Protein 9DSQ (pdb70)

B-factor: mean 50.09, std 18.07, range [23.1, 148.94]

Nearest PDB structures (foldseek):
  3aje-assembly1_A  TM=9.469E-01  e=6.842E-42  Sulfurisphaera tokodaii str. 7
  6f8y-assembly4_D  TM=9.388E-01  e=9.018E-36  Pyrococcus abyssi GE5
  6f89-assembly1_A  TM=9.097E-01  e=3.139E-37  Pyrococcus abyssi GE5
  6f89-assembly2_B  TM=8.921E-01  e=3.757E-37  Pyrococcus abyssi GE5
  1kk9-assembly1_A  TM=8.909E-01  e=1.899E-16  Escherichia coli

Sequence (644 aa):
STRVLKVDPLFPDEKVLKEAAELLLRNGEVIIFPTETVYGIGADAYNEEACKKIFKLKERPADNPLLIVHIHSFKQLEEIAEGYEPHLDFLKKFWPGPLTVVIFRKKSEKIPPVVTADLPTVAVRMPAHPVALKLIELLFGHPIAAPSANISGRPSATNVKHVIEDFMGKVKLIIDAGDTPFGLESTIVDLTKEKPVLLRPGPVEVERLKELFPELVVVPDFVRKGHYAPLKPLILVEDLTKMMEEVLKKYPDHVVICVEERKELYDDRIVVGSLKNPYSIAQNIFSALREAEKMGKEYIIIVEGFEERGILFAVMNRLRKAATEIVRMASTRVLKVDPLFPDEKVLKEAAELLLRNNGEVIIFPTETVYGIGADAYNEEACKKIFKLKERPADNPLLIVHIHSFKQLEEIAEGYEPHLDDFLKKFWPGPLTVIFRKKSEKIPPVVTADLPTVAVRMPAHPVALKLIELFGHPIAAPSANISGRPSATNVVKHVIEDFMGKVVKLIIDAGDTPFGLESTIVDLTKEKPVLLRPGPVEVERLKELFPELVVPDFVRKGHYAPLKPLILVEDLTKMEEVLKKYPDHVVICVEERKELYDDRIVVGSLKNPYSIAQNIFSALREAEKMMGKEYIIIVEGFEERGILFAVMNRLRKAATEIVR

Structure (mmCIF, N/CA/C/O backbone):
data_9DSQ
#
_entry.id   9DSQ
#
_cell.length_a   153.825
_cell.length_b   153.825
_cell.length_c   86.892
_cell.angle_alpha   90.00
_cell.angle_beta   90.00
_cell.angle_gamma   120.00
#
_symmetry.space_group_name_H-M   'P 31 2 1'
#
loop_
_entity.id
_entity.type
_entity.pdbx_description
1 polymer 'Threonylcarbamoyl-AMP synthase'
2 non-polymer DIPHOSPHATE
3 non-polymer threonylcarbamoyladenylate
4 non-polymer 'MAGNESIUM ION'
5 non-polymer 'ACETATE ION'
6 non-polymer GLYCEROL
7 non-polymer DI(HYDROXYETHYL)ETHER
8 water water
#
loop_
_atom_site.group_PDB
_atom_site.id
_atom_site.type_symbol
_atom_site.label_atom_id
_atom_site.label_alt_id
_atom_site.label_comp_id
_atom_site.label_asym_id
_atom_site.label_entity_id
_atom_site.label_seq_id
_atom_site.pdbx_PDB_ins_code
_atom_site.Cartn_x
_atom_site.Cartn_y
_atom_site.Cartn_z
_atom_site.occupancy
_atom_site.B_iso_or_equiv
_atom_site.auth_seq_id
_atom_site.auth_comp_id
_atom_site.auth_asym_id
_atom_site.auth_atom_id
_atom_site.pdbx_PDB_model_num
ATOM 1 N N . SER A 1 6 ? -107.724 17.546 -22.373 1.00 80.15 1 SER A N 1
ATOM 2 C CA . SER A 1 6 ? -106.615 16.617 -22.502 1.00 75.86 1 SER A CA 1
ATOM 3 C C . SER A 1 6 ? -105.355 17.277 -21.941 1.00 71.05 1 SER A C 1
ATOM 4 O O . SER A 1 6 ? -104.637 17.978 -22.649 1.00 80.63 1 SER A O 1
ATOM 7 N N . THR A 1 7 ? -105.104 17.038 -20.650 1.00 60.94 2 THR A N 1
ATOM 8 C CA . THR A 1 7 ? -104.073 17.727 -19.892 1.00 57.06 2 THR A CA 1
ATOM 9 C C . THR A 1 7 ? -102.691 17.285 -20.367 1.00 56.85 2 THR A C 1
ATOM 10 O O . THR A 1 7 ? -102.364 16.105 -20.287 1.00 56.23 2 THR A O 1
ATOM 14 N N . ARG A 1 8 ? -101.892 18.242 -20.858 1.00 50.78 3 ARG A N 1
ATOM 15 C CA . ARG A 1 8 ? -100.488 18.000 -21.153 1.00 50.99 3 ARG A CA 1
ATOM 16 C C . ARG A 1 8 ? -99.659 18.282 -19.901 1.00 47.07 3 ARG A C 1
ATOM 17 O O . ARG A 1 8 ? -99.868 19.283 -19.226 1.00 42.31 3 ARG A O 1
ATOM 25 N N . VAL A 1 9 ? -98.718 17.380 -19.608 1.00 48.30 4 VAL A N 1
ATOM 26 C CA . VAL A 1 9 ? -97.764 17.540 -18.527 1.00 44.85 4 VAL A CA 1
ATOM 27 C C . VAL A 1 9 ? -96.392 17.618 -19.177 1.00 45.05 4 VAL A C 1
ATOM 28 O O . VAL A 1 9 ? -95.930 16.636 -19.739 1.00 48.05 4 VAL A O 1
ATOM 32 N N . LEU A 1 10 ? -95.762 18.791 -19.089 1.00 41.38 5 LEU A N 1
ATOM 33 C CA . LEU A 1 10 ? -94.505 19.045 -19.761 1.00 38.11 5 LEU A CA 1
ATOM 34 C C . LEU A 1 10 ? -93.435 19.288 -18.702 1.00 42.03 5 LEU A C 1
ATOM 35 O O . LEU A 1 10 ? -93.532 20.229 -17.911 1.00 39.95 5 LEU A O 1
ATOM 40 N N . LYS A 1 11 ? -92.416 18.427 -18.701 1.00 38.69 6 LYS A N 1
ATOM 41 C CA . LYS A 1 11 ? -91.322 18.524 -17.754 1.00 43.38 6 LYS A CA 1
ATOM 42 C C . LYS A 1 11 ? -90.331 19.565 -18.273 1.00 41.36 6 LYS A C 1
ATOM 43 O O . LYS A 1 11 ? -90.071 19.613 -19.468 1.00 43.13 6 LYS A O 1
ATOM 49 N N . VAL A 1 12 ? -89.779 20.398 -17.379 1.00 37.62 7 VAL A N 1
ATOM 50 C CA . VAL A 1 12 ? -88.754 21.358 -17.760 1.00 33.12 7 VAL A CA 1
ATOM 51 C C . VAL A 1 12 ? -87.659 21.378 -16.704 1.00 33.62 7 VAL A C 1
ATOM 52 O O . VAL A 1 12 ? -87.897 21.085 -15.539 1.00 34.96 7 VAL A O 1
ATOM 56 N N . ASP A 1 13 ? -86.446 21.736 -17.125 1.00 32.98 8 ASP A N 1
ATOM 57 C CA . ASP A 1 13 ? -85.372 21.959 -16.181 1.00 33.79 8 ASP A CA 1
ATOM 58 C C . ASP A 1 13 ? -85.706 23.175 -15.313 1.00 35.45 8 ASP A C 1
ATOM 59 O O . ASP A 1 13 ? -86.176 24.180 -15.830 1.00 34.35 8 ASP A O 1
ATOM 64 N N . PRO A 1 14 ? -85.487 23.133 -13.978 1.00 32.56 9 PRO A N 1
ATOM 65 C CA . PRO A 1 14 ? -85.800 24.278 -13.125 1.00 32.05 9 PRO A CA 1
ATOM 66 C C . PRO A 1 14 ? -84.911 25.510 -13.292 1.00 31.88 9 PRO A C 1
ATOM 67 O O . PRO A 1 14 ? -85.362 26.606 -12.977 1.00 35.48 9 PRO A O 1
ATOM 71 N N . LEU A 1 15 ? -83.671 25.344 -13.776 1.00 28.86 10 LEU A N 1
ATOM 72 C CA . LEU A 1 15 ? -82.727 26.452 -13.887 1.00 31.11 10 LEU A CA 1
ATOM 73 C C . LEU A 1 15 ? -82.758 27.110 -15.271 1.00 36.64 10 LEU A C 1
ATOM 74 O O . LEU A 1 15 ? -82.635 28.328 -15.371 1.00 39.53 10 LEU A O 1
ATOM 79 N N . PHE A 1 16 ? -82.916 26.298 -16.326 1.00 36.27 11 PHE A N 1
ATOM 80 C CA . PHE A 1 16 ? -82.888 26.757 -17.708 1.00 32.04 11 PHE A CA 1
ATOM 81 C C . PHE A 1 16 ? -84.015 26.061 -18.451 1.00 31.55 11 PHE A C 1
ATOM 82 O O . PHE A 1 16 ? -83.777 25.184 -19.271 1.00 34.10 11 PHE A O 1
ATOM 90 N N . PRO A 1 17 ? -85.288 26.418 -18.195 1.00 32.68 12 PRO A N 1
ATOM 91 C CA . PRO A 1 17 ? -86.390 25.721 -18.838 1.00 34.10 12 PRO A CA 1
ATOM 92 C C . PRO A 1 17 ? -86.402 25.942 -20.347 1.00 36.09 12 PRO A C 1
ATOM 93 O O . PRO A 1 17 ? -86.000 26.997 -20.828 1.00 35.99 12 PRO A O 1
ATOM 97 N N . ASP A 1 18 ? -86.868 24.927 -21.076 1.00 40.32 13 ASP A N 1
ATOM 98 C CA . ASP A 1 18 ? -87.080 25.023 -22.509 1.00 40.94 13 ASP A CA 1
ATOM 99 C C . ASP A 1 18 ? -88.092 26.137 -22.797 1.00 41.42 13 ASP A C 1
ATOM 100 O O . ASP A 1 18 ? -89.271 26.015 -22.461 1.00 35.99 13 ASP A O 1
ATOM 105 N N . GLU A 1 19 ? -87.624 27.226 -23.421 1.00 41.32 14 GLU A N 1
ATOM 106 C CA . GLU A 1 19 ? -88.467 28.376 -23.713 1.00 50.33 14 GLU A CA 1
ATOM 107 C C . GLU A 1 19 ? -89.632 28.009 -24.634 1.00 49.62 14 GLU A C 1
ATOM 108 O O . GLU A 1 19 ? -90.623 28.737 -24.660 1.00 50.45 14 GLU A O 1
ATOM 114 N N . LYS A 1 20 ? -89.525 26.900 -25.380 1.00 46.53 15 LYS A N 1
ATOM 115 C CA . LYS A 1 20 ? -90.623 26.455 -26.225 1.00 46.29 15 LYS A CA 1
ATOM 116 C C . LYS A 1 20 ? -91.794 25.970 -25.378 1.00 47.63 15 LYS A C 1
ATOM 117 O O . LYS A 1 20 ? -92.946 26.178 -25.749 1.00 46.92 15 LYS A O 1
ATOM 123 N N . VAL A 1 21 ? -91.510 25.323 -24.243 1.00 45.82 16 VAL A N 1
ATOM 124 C CA . VAL A 1 21 ? -92.577 24.918 -23.343 1.00 41.42 16 VAL A CA 1
ATOM 125 C C . VAL A 1 21 ? -93.202 26.168 -22.727 1.00 36.99 16 VAL A C 1
ATOM 126 O O . VAL A 1 21 ? -94.420 26.256 -22.579 1.00 35.05 16 VAL A O 1
ATOM 130 N N . LEU A 1 22 ? -92.356 27.134 -22.365 1.00 34.66 17 LEU A N 1
ATOM 131 C CA . LEU A 1 22 ? -92.848 28.346 -21.739 1.00 41.94 17 LEU A CA 1
ATOM 132 C C . LEU A 1 22 ? -93.734 29.106 -22.728 1.00 42.95 17 LEU A C 1
ATOM 133 O O . LEU A 1 22 ? -94.758 29.648 -22.325 1.00 38.84 17 LEU A O 1
ATOM 138 N N . LYS A 1 23 ? -93.342 29.137 -24.010 1.00 43.70 18 LYS A N 1
ATOM 139 C CA . LYS A 1 23 ? -94.115 29.829 -25.031 1.00 44.78 18 LYS A CA 1
ATOM 140 C C . LYS A 1 23 ? -95.496 29.196 -25.133 1.00 42.65 18 LYS A C 1
ATOM 141 O O . LYS A 1 23 ? -96.484 29.917 -25.234 1.00 44.51 18 LYS A O 1
ATOM 147 N N . GLU A 1 24 ? -95.565 27.860 -25.105 1.00 38.29 19 GLU A N 1
ATOM 148 C CA . GLU A 1 24 ? -96.849 27.175 -25.168 1.00 37.83 19 GLU A CA 1
ATOM 149 C C . GLU A 1 24 ? -97.722 27.621 -23.998 1.00 40.40 19 GLU A C 1
ATOM 150 O O . GLU A 1 24 ? -98.919 27.851 -24.163 1.00 43.84 19 GLU A O 1
ATOM 156 N N . ALA A 1 25 ? -97.110 27.741 -22.814 1.00 38.10 20 ALA A N 1
ATOM 157 C CA . ALA A 1 25 ? -97.825 28.174 -21.626 1.00 41.49 20 ALA A CA 1
ATOM 158 C C . ALA A 1 25 ? -98.301 29.620 -21.785 1.00 35.71 20 ALA A C 1
ATOM 159 O O . ALA A 1 25 ? -99.436 29.943 -21.436 1.00 34.21 20 ALA A O 1
ATOM 161 N N . ALA A 1 26 ? -97.423 30.477 -22.313 1.00 33.66 21 ALA A N 1
ATOM 162 C CA . ALA A 1 26 ? -97.730 31.886 -22.506 1.00 38.70 21 ALA A CA 1
ATOM 163 C C . ALA A 1 26 ? -98.920 32.061 -23.451 1.00 40.39 21 ALA A C 1
ATOM 164 O O . ALA A 1 26 ? -99.759 32.931 -23.232 1.00 41.65 21 ALA A O 1
ATOM 166 N N . GLU A 1 27 ? -98.986 31.229 -24.496 1.00 41.87 22 GLU A N 1
ATOM 167 C CA . GLU A 1 27 ? -100.076 31.266 -25.459 1.00 46.33 22 GLU A CA 1
ATOM 168 C C . GLU A 1 27 ? -101.409 30.962 -24.784 1.00 46.68 22 GLU A C 1
ATOM 169 O O . GLU A 1 27 ? -102.389 31.673 -25.001 1.00 42.18 22 GLU A O 1
ATOM 175 N N A LEU A 1 28 ? -101.429 29.898 -23.969 0.50 44.25 23 LEU A N 1
ATOM 176 N N B LEU A 1 28 ? -101.434 29.905 -23.968 0.50 43.18 23 LEU A N 1
ATOM 177 C CA A LEU A 1 28 ? -102.616 29.512 -23.221 0.50 45.63 23 LEU A CA 1
ATOM 178 C CA B LEU A 1 28 ? -102.640 29.528 -23.251 0.50 43.65 23 LEU A CA 1
ATOM 179 C C A LEU A 1 28 ? -103.067 30.661 -22.324 0.50 41.38 23 LEU A C 1
ATOM 180 C C B LEU A 1 28 ? -103.073 30.659 -22.318 0.50 40.36 23 LEU A C 1
ATOM 181 O O A LEU A 1 28 ? -104.260 30.936 -22.223 0.50 42.79 23 LEU A O 1
ATOM 182 O O B LEU A 1 28 ? -104.265 30.920 -22.182 0.50 42.01 23 LEU A O 1
ATOM 191 N N . LEU A 1 29 ? -102.109 31.331 -21.675 1.00 41.19 24 LEU A N 1
ATOM 192 C CA . LEU A 1 29 ? -102.429 32.460 -20.814 1.00 38.79 24 LEU A CA 1
ATOM 193 C C . LEU A 1 29 ? -103.070 33.589 -21.633 1.00 44.08 24 LEU A C 1
ATOM 194 O O . LEU A 1 29 ? -104.050 34.197 -21.193 1.00 37.02 24 LEU A O 1
ATOM 199 N N . ARG A 1 30 ? -102.516 33.862 -22.823 1.00 40.43 25 ARG A N 1
ATOM 200 C CA . ARG A 1 30 ? -103.077 34.857 -23.728 1.00 45.55 25 ARG A CA 1
ATOM 201 C C . ARG A 1 30 ? -104.495 34.486 -24.153 1.00 45.00 25 ARG A C 1
ATOM 202 O O . ARG A 1 30 ? -105.316 35.373 -24.338 1.00 47.47 25 ARG A O 1
ATOM 210 N N . ASN A 1 31 ? -104.777 33.185 -24.305 1.00 46.19 26 ASN A N 1
ATOM 211 C CA . ASN A 1 31 ? -106.106 32.715 -24.670 1.00 47.12 26 ASN A CA 1
ATOM 212 C C . ASN A 1 31 ? -107.062 32.706 -23.479 1.00 48.74 26 ASN A C 1
ATOM 213 O O . ASN A 1 31 ? -108.184 32.220 -23.606 1.00 46.76 26 ASN A O 1
ATOM 218 N N . GLY A 1 32 ? -106.631 33.234 -22.327 1.00 50.00 27 GLY A N 1
ATOM 219 C CA . GLY A 1 32 ? -107.481 33.293 -21.148 1.00 50.52 27 GLY A CA 1
ATOM 220 C C . GLY A 1 32 ? -107.661 31.921 -20.499 1.00 51.04 27 GLY A C 1
ATOM 221 O O . GLY A 1 32 ? -108.654 31.695 -19.806 1.00 49.76 27 GLY A O 1
ATOM 222 N N . GLU A 1 33 ? -106.698 31.015 -20.726 1.00 50.66 28 GLU A N 1
ATOM 223 C CA . GLU A 1 33 ? -106.705 29.708 -20.087 1.00 55.40 28 GLU A CA 1
ATOM 224 C C . GLU A 1 33 ? -105.971 29.773 -18.751 1.00 47.80 28 GLU A C 1
ATOM 225 O O . GLU A 1 33 ? -105.237 30.716 -18.467 1.00 45.15 28 GLU A O 1
ATOM 231 N N . VAL A 1 34 ? -106.194 28.737 -17.941 1.00 50.87 29 VAL A N 1
ATOM 232 C CA . VAL A 1 34 ? -105.513 28.561 -16.672 1.00 49.32 29 VAL A CA 1
ATOM 233 C C . VAL A 1 34 ? -104.441 27.488 -16.840 1.00 48.65 29 VAL A C 1
ATOM 234 O O . VAL A 1 34 ? -104.690 26.451 -17.448 1.00 50.91 29 VAL A O 1
ATOM 238 N N . ILE A 1 35 ? -103.245 27.742 -16.299 1.00 43.17 30 ILE A N 1
ATOM 239 C CA . ILE A 1 35 ? -102.185 26.748 -16.334 1.00 44.13 30 ILE A CA 1
ATOM 240 C C . ILE A 1 35 ? -101.621 26.574 -14.929 1.00 41.11 30 ILE A C 1
ATOM 241 O O . ILE A 1 35 ? -101.849 27.403 -14.057 1.00 40.83 30 ILE A O 1
ATOM 246 N N . ILE A 1 36 ? -100.882 25.479 -14.735 1.00 38.60 31 ILE A N 1
ATOM 247 C CA . ILE A 1 36 ? -100.234 25.204 -13.469 1.00 39.58 31 ILE A CA 1
ATOM 248 C C . ILE A 1 36 ? -98.729 25.202 -13.700 1.00 37.52 31 ILE A C 1
ATOM 249 O O . ILE A 1 36 ? -98.238 24.602 -14.653 1.00 36.39 31 ILE A O 1
ATOM 254 N N . PHE A 1 37 ? -98.016 25.891 -12.803 1.00 35.18 32 PHE A N 1
ATOM 255 C CA . PHE A 1 37 ? -96.593 26.119 -12.953 1.00 35.69 32 PHE A CA 1
ATOM 256 C C . PHE A 1 37 ? -95.927 25.991 -11.589 1.00 33.12 32 PHE A C 1
ATOM 257 O O . PHE A 1 37 ? -96.566 26.197 -10.564 1.00 34.21 32 PHE A O 1
ATOM 265 N N . PRO A 1 38 ? -94.622 25.650 -11.539 1.00 33.65 33 PRO A N 1
ATOM 266 C CA . PRO A 1 38 ? -93.893 25.595 -10.283 1.00 33.96 33 PRO A CA 1
ATOM 267 C C . PRO A 1 38 ? -93.443 26.968 -9.804 1.00 32.37 33 PRO A C 1
ATOM 268 O O . PRO A 1 38 ? -93.283 27.883 -10.613 1.00 30.41 33 PRO A O 1
ATOM 272 N N . THR A 1 39 ? -93.247 27.079 -8.484 1.00 30.96 34 THR A N 1
ATOM 273 C CA . THR A 1 39 ? -92.437 28.127 -7.883 1.00 32.19 34 THR A CA 1
ATOM 274 C C . THR A 1 39 ? -91.550 27.474 -6.825 1.00 32.68 34 THR A C 1
ATOM 275 O O . THR A 1 39 ? -91.627 26.262 -6.611 1.00 30.34 34 THR A O 1
ATOM 279 N N . GLU A 1 40 ? -90.715 28.288 -6.169 1.00 29.90 35 GLU A N 1
ATOM 280 C CA . GLU A 1 40 ? -89.837 27.805 -5.117 1.00 33.12 35 GLU A CA 1
ATOM 281 C C . GLU A 1 40 ? -90.603 27.403 -3.846 1.00 37.29 35 GLU A C 1
ATOM 282 O O . GLU A 1 40 ? -90.018 26.753 -2.978 1.00 36.75 35 GLU A O 1
ATOM 288 N N . THR A 1 41 ? -91.890 27.776 -3.730 1.00 31.15 36 THR A N 1
ATOM 289 C CA . THR A 1 41 ? -92.666 27.504 -2.528 1.00 33.90 36 THR A CA 1
ATOM 290 C C . THR A 1 41 ? -93.579 26.305 -2.766 1.00 34.87 36 THR A C 1
ATOM 291 O O . THR A 1 41 ? -93.287 25.195 -2.333 1.00 38.22 36 THR A O 1
ATOM 295 N N . VAL A 1 42 ? -94.691 26.557 -3.462 1.00 37.02 37 VAL A N 1
ATOM 296 C CA . VAL A 1 42 ? -95.623 25.526 -3.873 1.00 35.25 37 VAL A CA 1
ATOM 297 C C . VAL A 1 42 ? -95.957 25.774 -5.343 1.00 36.81 37 VAL A C 1
ATOM 298 O O . VAL A 1 42 ? -95.659 26.841 -5.876 1.00 37.12 37 VAL A O 1
ATOM 302 N N . TYR A 1 43 ? -96.574 24.782 -5.988 1.00 33.74 38 TYR A N 1
ATOM 303 C CA . TYR A 1 43 ? -97.081 24.956 -7.338 1.00 34.00 38 TYR A CA 1
ATOM 304 C C . TYR A 1 43 ? -98.211 25.974 -7.281 1.00 35.61 38 TYR A C 1
ATOM 305 O O . TYR A 1 43 ? -98.954 26.024 -6.300 1.00 34.16 38 TYR A O 1
ATOM 314 N N . GLY A 1 44 ? -98.323 26.776 -8.342 1.00 35.70 39 GLY A N 1
ATOM 315 C CA . GLY A 1 44 ? -99.421 27.714 -8.484 1.00 35.54 39 GLY A CA 1
ATOM 316 C C . GLY A 1 44 ? -100.329 27.333 -9.648 1.00 34.83 39 GLY A C 1
ATOM 317 O O . GLY A 1 44 ? -99.910 26.655 -10.586 1.00 34.86 39 GLY A O 1
ATOM 318 N N . ILE A 1 45 ? -101.580 27.785 -9.563 1.00 35.23 40 ILE A N 1
ATOM 319 C CA . ILE A 1 45 ? -102.532 27.658 -10.653 1.00 39.96 40 ILE A CA 1
ATOM 320 C C . ILE A 1 45 ? -102.920 29.070 -11.084 1.00 39.82 40 ILE A C 1
ATOM 321 O O . ILE A 1 45 ? -103.551 29.810 -10.336 1.00 41.34 40 ILE A O 1
ATOM 326 N N . GLY A 1 46 ? -102.529 29.437 -12.306 1.00 38.05 41 GLY A N 1
ATOM 327 C CA . GLY A 1 46 ? -102.442 30.840 -12.667 1.00 41.78 41 GLY A CA 1
ATOM 328 C C . GLY A 1 46 ? -103.211 31.191 -13.937 1.00 41.95 41 GLY A C 1
ATOM 329 O O . GLY A 1 46 ? -103.476 30.338 -14.784 1.00 41.94 41 GLY A O 1
ATOM 330 N N . ALA A 1 47 ? -103.550 32.481 -14.024 1.00 40.65 42 ALA A N 1
ATOM 331 C CA . ALA A 1 47 ? -104.148 33.088 -15.200 1.00 38.19 42 ALA A CA 1
ATOM 332 C C . ALA A 1 47 ? -103.608 34.506 -15.359 1.00 42.62 42 ALA A C 1
ATOM 333 O O . ALA A 1 47 ? -103.044 35.082 -14.421 1.00 37.50 42 ALA A O 1
ATOM 335 N N . ASP A 1 48 ? -103.798 35.044 -16.569 1.00 41.36 43 ASP A N 1
ATOM 336 C CA . ASP A 1 48 ? -103.550 36.443 -16.864 1.00 42.60 43 ASP A CA 1
ATOM 337 C C . ASP A 1 48 ? -104.191 37.308 -15.777 1.00 42.18 43 ASP A C 1
ATOM 338 O O . ASP A 1 48 ? -105.401 37.258 -15.583 1.00 36.68 43 ASP A O 1
ATOM 343 N N . ALA A 1 49 ? -103.374 38.100 -15.075 1.00 39.44 44 ALA A N 1
ATOM 344 C CA . ALA A 1 49 ? -103.841 38.881 -13.937 1.00 43.69 44 ALA A CA 1
ATOM 345 C C . ALA A 1 49 ? -104.699 40.075 -14.369 1.00 47.91 44 ALA A C 1
ATOM 346 O O . ALA A 1 49 ? -105.385 40.654 -13.530 1.00 45.62 44 ALA A O 1
ATOM 348 N N . TYR A 1 50 ? -104.660 40.440 -15.662 1.00 48.90 45 TYR A N 1
ATOM 349 C CA . TYR A 1 50 ? -105.479 41.519 -16.203 1.00 46.27 45 TYR A CA 1
ATOM 350 C C . TYR A 1 50 ? -106.728 40.959 -16.892 1.00 46.31 45 TYR A C 1
ATOM 351 O O . TYR A 1 50 ? -107.455 41.704 -17.541 1.00 51.50 45 TYR A O 1
ATOM 360 N N . ASN A 1 51 ? -106.993 39.654 -16.760 1.00 50.41 46 ASN A N 1
ATOM 361 C CA . ASN A 1 51 ? -108.126 39.040 -17.437 1.00 49.53 46 ASN A CA 1
ATOM 362 C C . ASN A 1 51 ? -109.114 38.501 -16.406 1.00 54.12 46 ASN A C 1
ATOM 363 O O . ASN A 1 51 ? -108.946 37.396 -15.890 1.00 49.46 46 ASN A O 1
ATOM 368 N N . GLU A 1 52 ? -110.143 39.315 -16.135 1.00 61.07 47 GLU A N 1
ATOM 369 C CA . GLU A 1 52 ? -111.196 39.013 -15.178 1.00 62.66 47 GLU A CA 1
ATOM 370 C C . GLU A 1 52 ? -111.762 37.614 -15.405 1.00 53.22 47 GLU A C 1
ATOM 371 O O . GLU A 1 52 ? -111.876 36.839 -14.458 1.00 52.45 47 GLU A O 1
ATOM 377 N N . GLU A 1 53 ? -112.113 37.301 -16.658 1.00 52.34 48 GLU A N 1
ATOM 378 C CA . GLU A 1 53 ? -112.823 36.068 -16.968 1.00 61.67 48 GLU A CA 1
ATOM 379 C C . GLU A 1 53 ? -111.944 34.851 -16.681 1.00 54.38 48 GLU A C 1
ATOM 380 O O . GLU A 1 53 ? -112.440 33.832 -16.206 1.00 52.78 48 GLU A O 1
ATOM 386 N N . ALA A 1 54 ? -110.642 34.971 -16.974 1.00 52.64 49 ALA A N 1
ATOM 387 C CA . ALA A 1 54 ? -109.700 33.874 -16.804 1.00 49.24 49 ALA A CA 1
ATOM 388 C C . ALA A 1 54 ? -109.457 33.619 -15.318 1.00 48.66 49 ALA A C 1
ATOM 389 O O . ALA A 1 54 ? -109.314 32.478 -14.890 1.00 53.50 49 ALA A O 1
ATOM 391 N N . CYS A 1 55 ? -109.411 34.694 -14.534 1.00 46.50 50 CYS A N 1
ATOM 392 C CA . CYS A 1 55 ? -109.188 34.575 -13.104 1.00 49.85 50 CYS A CA 1
ATOM 393 C C . CYS A 1 55 ? -110.407 33.949 -12.429 1.00 54.47 50 CYS A C 1
ATOM 394 O O . CYS A 1 55 ? -110.260 33.223 -11.447 1.00 48.90 50 CYS A O 1
ATOM 397 N N . LYS A 1 56 ? -111.607 34.227 -12.955 1.00 58.78 51 LYS A N 1
ATOM 398 C CA . LYS A 1 56 ? -112.814 33.590 -12.451 1.00 55.78 51 LYS A CA 1
ATOM 399 C C . LYS A 1 56 ? -112.684 32.073 -12.573 1.00 49.96 51 LYS A C 1
ATOM 400 O O . LYS A 1 56 ? -113.137 31.349 -11.692 1.00 54.78 51 LYS A O 1
ATOM 406 N N . LYS A 1 57 ? -112.065 31.588 -13.657 1.00 46.62 52 LYS A N 1
ATOM 407 C CA . LYS A 1 57 ? -111.902 30.154 -13.845 1.00 50.34 52 LYS A CA 1
ATOM 408 C C . LYS A 1 57 ? -111.099 29.548 -12.690 1.00 48.46 52 LYS A C 1
ATOM 409 O O . LYS A 1 57 ? -111.329 28.398 -12.325 1.00 52.31 52 LYS A O 1
ATOM 415 N N . ILE A 1 58 ? -110.159 30.312 -12.115 1.00 46.71 53 ILE A N 1
ATOM 416 C CA . ILE A 1 58 ? -109.312 29.791 -11.050 1.00 45.70 53 ILE A CA 1
ATOM 417 C C . ILE A 1 58 ? -110.183 29.438 -9.848 1.00 47.31 53 ILE A C 1
ATOM 418 O O . ILE A 1 58 ? -110.019 28.368 -9.259 1.00 51.54 53 ILE A O 1
ATOM 423 N N . PHE A 1 59 ? -111.103 30.348 -9.500 1.00 53.85 54 PHE A N 1
ATOM 424 C CA . PHE A 1 59 ? -112.038 30.138 -8.404 1.00 52.37 54 PHE A CA 1
ATOM 425 C C . PHE A 1 59 ? -112.884 28.889 -8.669 1.00 57.47 54 PHE A C 1
ATOM 426 O O . PHE A 1 59 ? -113.048 28.057 -7.777 1.00 55.91 54 PHE A O 1
ATOM 434 N N . LYS A 1 60 ? -113.416 28.758 -9.891 1.00 55.23 55 LYS A N 1
ATOM 435 C CA . LYS A 1 60 ? -114.265 27.624 -10.229 1.00 65.97 55 LYS A CA 1
ATOM 436 C C . LYS A 1 60 ? -113.474 26.333 -10.038 1.00 61.10 55 LYS A C 1
ATOM 437 O O . LYS A 1 60 ? -113.927 25.424 -9.351 1.00 67.35 55 LYS A O 1
ATOM 443 N N . LEU A 1 61 ? -112.288 26.271 -10.653 1.00 56.83 56 LEU A N 1
ATOM 444 C CA . LEU A 1 61 ? -111.481 25.062 -10.680 1.00 54.31 56 LEU A CA 1
ATOM 445 C C . LEU A 1 61 ? -111.078 24.634 -9.272 1.00 51.02 56 LEU A C 1
ATOM 446 O O . LEU A 1 61 ? -111.020 23.443 -8.984 1.00 61.40 56 LEU A O 1
ATOM 451 N N . LYS A 1 62 ? -110.799 25.604 -8.399 1.00 54.89 57 LYS A N 1
ATOM 452 C CA . LYS A 1 62 ? -110.355 25.305 -7.047 1.00 58.01 57 LYS A CA 1
ATOM 453 C C . LYS A 1 62 ? -111.542 25.065 -6.117 1.00 62.38 57 LYS A C 1
ATOM 454 O O . LYS A 1 62 ? -111.372 24.452 -5.062 1.00 58.14 57 LYS A O 1
ATOM 460 N N . GLU A 1 63 ? -112.726 25.551 -6.520 1.00 63.56 58 GLU A N 1
ATOM 461 C CA . GLU A 1 63 ? -113.919 25.519 -5.687 1.00 64.14 58 GLU A CA 1
ATOM 462 C C . GLU A 1 63 ? -113.676 26.472 -4.520 1.00 58.38 58 GLU A C 1
ATOM 463 O O . GLU A 1 63 ? -113.882 26.122 -3.368 1.00 67.46 58 GLU A O 1
ATOM 469 N N . ARG A 1 64 ? -113.231 27.686 -4.852 1.00 59.76 59 ARG A N 1
ATOM 470 C CA . ARG A 1 64 ? -112.690 28.621 -3.883 1.00 57.57 59 ARG A CA 1
ATOM 471 C C . ARG A 1 64 ? -113.684 29.752 -3.641 1.00 56.74 59 ARG A C 1
ATOM 472 O O . ARG A 1 64 ? -114.273 30.269 -4.584 1.00 59.17 59 ARG A O 1
ATOM 480 N N . PRO A 1 65 ? -113.901 30.173 -2.377 1.00 57.44 60 PRO A N 1
ATOM 481 C CA . PRO A 1 65 ? -114.669 31.382 -2.101 1.00 59.57 60 PRO A CA 1
ATOM 482 C C . PRO A 1 65 ? -114.173 32.599 -2.877 1.00 60.84 60 PRO A C 1
ATOM 483 O O . PRO A 1 65 ? -112.967 32.780 -3.026 1.00 72.90 60 PRO A O 1
ATOM 487 N N . ALA A 1 66 ? -115.106 33.429 -3.364 1.00 61.56 61 ALA A N 1
ATOM 488 C CA . ALA A 1 66 ? -114.769 34.624 -4.125 1.00 58.04 61 ALA A CA 1
ATOM 489 C C . ALA A 1 66 ? -114.113 35.678 -3.234 1.00 59.70 61 ALA A C 1
ATOM 490 O O . ALA A 1 66 ? -113.474 36.602 -3.734 1.00 67.80 61 ALA A O 1
ATOM 492 N N . ASP A 1 67 ? -114.273 35.540 -1.913 1.00 60.21 62 ASP A N 1
ATOM 493 C CA . ASP A 1 67 ? -113.785 36.540 -0.977 1.00 66.59 62 ASP A CA 1
ATOM 494 C C . ASP A 1 67 ? -112.306 36.312 -0.654 1.00 62.79 62 ASP A C 1
ATOM 495 O O . ASP A 1 67 ? -111.710 37.135 0.036 1.00 66.67 62 ASP A O 1
ATOM 500 N N . ASN A 1 68 ? -111.723 35.207 -1.149 1.00 57.86 63 ASN A N 1
ATOM 501 C CA . ASN A 1 68 ? -110.333 34.858 -0.879 1.00 54.74 63 ASN A CA 1
ATOM 502 C C . ASN A 1 68 ? -109.445 35.361 -2.022 1.00 49.24 63 ASN A C 1
ATOM 503 O O . ASN A 1 68 ? -109.398 34.753 -3.093 1.00 47.13 63 ASN A O 1
ATOM 508 N N . PRO A 1 69 ? -108.708 36.483 -1.840 1.00 43.33 64 PRO A N 1
ATOM 509 C CA . PRO A 1 69 ? -107.981 37.113 -2.937 1.00 46.06 64 PRO A CA 1
ATOM 510 C C . PRO A 1 69 ? -106.753 36.329 -3.408 1.00 45.88 64 PRO A C 1
ATOM 511 O O . PRO A 1 69 ? -106.234 35.467 -2.696 1.00 42.23 64 PRO A O 1
ATOM 515 N N . LEU A 1 70 ? -106.315 36.664 -4.630 1.00 44.57 65 LEU A N 1
ATOM 516 C CA A LEU A 1 70 ? -105.240 35.970 -5.319 0.50 42.58 65 LEU A CA 1
ATOM 517 C CA B LEU A 1 70 ? -105.240 35.970 -5.318 0.50 40.66 65 LEU A CA 1
ATOM 518 C C . LEU A 1 70 ? -103.952 36.783 -5.219 1.00 40.96 65 LEU A C 1
ATOM 519 O O . LEU A 1 70 ? -103.992 38.010 -5.196 1.00 43.68 65 LEU A O 1
ATOM 528 N N . ILE A 1 71 ? -102.811 36.081 -5.163 1.00 40.87 66 ILE A N 1
ATOM 529 C CA . ILE A 1 71 ? -101.512 36.733 -5.213 1.00 36.70 66 ILE A CA 1
ATOM 530 C C . ILE A 1 71 ? -101.131 36.956 -6.676 1.00 36.51 66 ILE A C 1
ATOM 531 O O . ILE A 1 71 ? -101.283 36.068 -7.510 1.00 38.92 66 ILE A O 1
ATOM 536 N N . VAL A 1 72 ? -100.633 38.162 -6.958 1.00 35.91 67 VAL A N 1
ATOM 537 C CA . VAL A 1 72 ? -100.225 38.581 -8.286 1.00 37.23 67 VAL A CA 1
ATOM 538 C C . VAL A 1 72 ? -98.714 38.426 -8.383 1.00 32.59 67 VAL A C 1
ATOM 539 O O . VAL A 1 72 ? -98.002 39.027 -7.586 1.00 29.52 67 VAL A O 1
ATOM 543 N N . HIS A 1 73 ? -98.253 37.628 -9.357 1.00 35.97 68 HIS A N 1
ATOM 544 C CA . HIS A 1 73 ? -96.844 37.295 -9.509 1.00 35.05 68 HIS A CA 1
ATOM 545 C C . HIS A 1 73 ? -96.211 38.146 -10.611 1.00 32.60 68 HIS A C 1
ATOM 546 O O . HIS A 1 73 ? -96.748 38.242 -11.715 1.00 34.20 68 HIS A O 1
ATOM 553 N N . ILE A 1 74 ? -95.064 38.757 -10.300 1.00 32.33 69 ILE A N 1
ATOM 554 C CA . ILE A 1 74 ? -94.378 39.675 -11.196 1.00 36.15 69 ILE A CA 1
ATOM 555 C C . ILE A 1 74 ? -92.938 39.205 -11.378 1.00 37.59 69 ILE A C 1
ATOM 556 O O . ILE A 1 74 ? -92.457 38.382 -10.610 1.00 37.26 69 ILE A O 1
ATOM 561 N N . HIS A 1 75 ? -92.255 39.734 -12.396 1.00 34.45 70 HIS A N 1
ATOM 562 C CA . HIS A 1 75 ? -90.860 39.389 -12.615 1.00 37.73 70 HIS A CA 1
ATOM 563 C C . HIS A 1 75 ? -89.940 40.598 -12.486 1.00 35.40 70 HIS A C 1
ATOM 564 O O . HIS A 1 75 ? -88.736 40.411 -12.382 1.00 39.39 70 HIS A O 1
ATOM 571 N N . SER A 1 76 ? -90.475 41.826 -12.492 1.00 41.50 71 SER A N 1
ATOM 572 C CA . SER A 1 76 ? -89.610 42.996 -12.431 1.00 43.75 71 SER A CA 1
ATOM 573 C C . SER A 1 76 ? -90.177 44.041 -11.479 1.00 40.52 71 SER A C 1
ATOM 574 O O . SER A 1 76 ? -91.382 44.096 -11.253 1.00 38.11 71 SER A O 1
ATOM 577 N N . PHE A 1 77 ? -89.276 44.867 -10.934 1.00 40.71 72 PHE A N 1
ATOM 578 C CA . PHE A 1 77 ? -89.661 45.975 -10.081 1.00 42.51 72 PHE A CA 1
ATOM 579 C C . PHE A 1 77 ? -90.466 46.993 -10.881 1.00 46.76 72 PHE A C 1
ATOM 580 O O . PHE A 1 77 ? -91.264 47.719 -10.298 1.00 49.88 72 PHE A O 1
ATOM 588 N N . LYS A 1 78 ? -90.263 47.047 -12.204 1.00 50.55 73 LYS A N 1
ATOM 589 C CA . LYS A 1 78 ? -91.027 47.967 -13.034 1.00 54.11 73 LYS A CA 1
ATOM 590 C C . LYS A 1 78 ? -92.509 47.601 -13.002 1.00 54.10 73 LYS A C 1
ATOM 591 O O . LYS A 1 78 ? -93.354 48.492 -13.063 1.00 56.02 73 LYS A O 1
ATOM 597 N N . GLN A 1 79 ? -92.826 46.302 -12.907 1.00 52.16 74 GLN A N 1
ATOM 598 C CA . GLN A 1 79 ? -94.215 45.869 -12.867 1.00 48.02 74 GLN A CA 1
ATOM 599 C C . GLN A 1 79 ? -94.868 46.308 -11.561 1.00 45.69 74 GLN A C 1
ATOM 600 O O . GLN A 1 79 ? -96.075 46.523 -11.504 1.00 47.31 74 GLN A O 1
ATOM 606 N N . LEU A 1 80 ? -94.058 46.436 -10.511 1.00 48.50 75 LEU A N 1
ATOM 607 C CA . LEU A 1 80 ? -94.563 46.834 -9.210 1.00 56.07 75 LEU A CA 1
ATOM 608 C C . LEU A 1 80 ? -95.226 48.207 -9.322 1.00 59.97 75 LEU A C 1
ATOM 609 O O . LEU A 1 80 ? -96.294 48.439 -8.754 1.00 60.90 75 LEU A O 1
ATOM 614 N N . GLU A 1 81 ? -94.579 49.111 -10.068 1.00 71.71 76 GLU A N 1
ATOM 615 C CA . GLU A 1 81 ? -95.094 50.450 -10.306 1.00 69.75 76 GLU A CA 1
ATOM 616 C C . GLU A 1 81 ? -96.440 50.411 -11.029 1.00 66.45 76 GLU A C 1
ATOM 617 O O . GLU A 1 81 ? -97.281 51.272 -10.795 1.00 77.39 76 GLU A O 1
ATOM 623 N N . GLU A 1 82 ? -96.648 49.421 -11.903 1.00 63.60 77 GLU A N 1
ATOM 624 C CA . GLU A 1 82 ? -97.894 49.314 -12.646 1.00 61.87 77 GLU A CA 1
ATOM 625 C C . GLU A 1 82 ? -99.072 48.935 -11.743 1.00 66.81 77 GLU A C 1
ATOM 626 O O . GLU A 1 82 ? -100.205 49.288 -12.059 1.00 66.29 77 GLU A O 1
ATOM 632 N N . ILE A 1 83 ? -98.829 48.222 -10.627 1.00 67.61 78 ILE A N 1
ATOM 633 C CA . ILE A 1 83 ? -99.920 47.548 -9.926 1.00 58.38 78 ILE A CA 1
ATOM 634 C C . ILE A 1 83 ? -100.120 48.089 -8.511 1.00 50.33 78 ILE A C 1
ATOM 635 O O . ILE A 1 83 ? -101.205 47.922 -7.962 1.00 46.08 78 ILE A O 1
ATOM 640 N N . ALA A 1 84 ? -99.099 48.727 -7.925 1.00 51.42 79 ALA A N 1
ATOM 641 C CA . ALA A 1 84 ? -99.161 49.131 -6.526 1.00 59.69 79 ALA A CA 1
ATOM 642 C C . ALA A 1 84 ? -98.705 50.581 -6.333 1.00 63.52 79 ALA A C 1
ATOM 643 O O . ALA A 1 84 ? -98.010 51.146 -7.174 1.00 63.16 79 ALA A O 1
ATOM 645 N N . GLU A 1 85 ? -99.106 51.181 -5.206 1.00 57.92 80 GLU A N 1
ATOM 646 C CA . GLU A 1 85 ? -98.600 52.489 -4.823 1.00 63.92 80 GLU A CA 1
ATOM 647 C C . GLU A 1 85 ? -98.248 52.488 -3.341 1.00 59.69 80 GLU A C 1
ATOM 648 O O . GLU A 1 85 ? -98.902 51.813 -2.547 1.00 58.24 80 GLU A O 1
ATOM 654 N N . GLY A 1 86 ? -97.206 53.256 -2.999 1.00 62.35 81 GLY A N 1
ATOM 655 C CA . GLY A 1 86 ? -96.819 53.500 -1.618 1.00 65.34 81 GLY A CA 1
ATOM 656 C C . GLY A 1 86 ? -95.660 52.611 -1.176 1.00 73.27 81 GLY A C 1
ATOM 657 O O . GLY A 1 86 ? -95.361 52.526 0.013 1.00 74.40 81 GLY A O 1
ATOM 658 N N . TYR A 1 87 ? -95.015 51.959 -2.152 1.00 78.81 82 TYR A N 1
ATOM 659 C CA . TYR A 1 87 ? -94.048 50.905 -1.891 1.00 67.28 82 TYR A CA 1
ATOM 660 C C . TYR A 1 87 ? -92.626 51.462 -1.853 1.00 69.08 82 TYR A C 1
ATOM 661 O O . TYR A 1 87 ? -91.697 50.746 -1.489 1.00 69.93 82 TYR A O 1
ATOM 670 N N . GLU A 1 88 ? -92.465 52.738 -2.229 1.00 68.58 83 GLU A N 1
ATOM 671 C CA . GLU A 1 88 ? -91.159 53.322 -2.496 1.00 58.63 83 GLU A CA 1
ATOM 672 C C . GLU A 1 88 ? -90.289 53.303 -1.239 1.00 53.35 83 GLU A C 1
ATOM 673 O O . GLU A 1 88 ? -89.081 53.089 -1.330 1.00 57.15 83 GLU A O 1
ATOM 679 N N . PRO A 1 89 ? -90.841 53.522 -0.023 1.00 57.66 84 PRO A N 1
ATOM 680 C CA . PRO A 1 89 ? -90.026 53.422 1.183 1.00 60.49 84 PRO A CA 1
ATOM 681 C C . PRO A 1 89 ? -89.584 51.996 1.513 1.00 64.40 84 PRO A C 1
ATOM 682 O O . PRO A 1 89 ? -88.642 51.802 2.278 1.00 64.39 84 PRO A O 1
ATOM 686 N N . HIS A 1 90 ? -90.265 50.998 0.935 1.00 62.19 85 HIS A N 1
ATOM 687 C CA . HIS A 1 90 ? -89.942 49.604 1.197 1.00 62.71 85 HIS A CA 1
ATOM 688 C C . HIS A 1 90 ? -89.077 48.984 0.096 1.00 61.41 85 HIS A C 1
ATOM 689 O O . HIS A 1 90 ? -88.798 47.791 0.160 1.00 57.02 85 HIS A O 1
ATOM 696 N N . LEU A 1 91 ? -88.650 49.770 -0.905 1.00 58.32 86 LEU A N 1
ATOM 697 C CA . LEU A 1 91 ? -87.853 49.235 -2.002 1.00 57.50 86 LEU A CA 1
ATOM 698 C C . LEU A 1 91 ? -86.543 48.623 -1.501 1.00 52.58 86 LEU A C 1
ATOM 699 O O . LEU A 1 91 ? -86.126 47.598 -2.029 1.00 57.83 86 LEU A O 1
ATOM 704 N N . ASP A 1 92 ? -85.892 49.229 -0.500 1.00 56.51 87 ASP A N 1
ATOM 705 C CA . ASP A 1 92 ? -84.677 48.647 0.058 1.00 59.13 87 ASP A CA 1
ATOM 706 C C . ASP A 1 92 ? -84.980 47.240 0.568 1.00 57.66 87 ASP A C 1
ATOM 707 O O . ASP A 1 92 ? -84.218 46.308 0.319 1.00 52.56 87 ASP A O 1
ATOM 712 N N . PHE A 1 93 ? -86.101 47.105 1.283 1.00 58.13 88 PHE A N 1
ATOM 713 C CA . PHE A 1 93 ? -86.512 45.833 1.852 1.00 54.81 88 PHE A CA 1
ATOM 714 C C . PHE A 1 93 ? -86.751 44.832 0.722 1.00 52.20 88 PHE A C 1
ATOM 715 O O . PHE A 1 93 ? -86.193 43.737 0.741 1.00 43.91 88 PHE A O 1
ATOM 723 N N . LEU A 1 94 ? -87.581 45.222 -0.254 1.00 43.83 89 LEU A N 1
ATOM 724 C CA . LEU A 1 94 ? -87.978 44.327 -1.325 1.00 46.45 89 LEU A CA 1
ATOM 725 C C . LEU A 1 94 ? -86.750 43.807 -2.069 1.00 50.32 89 LEU A C 1
ATOM 726 O O . LEU A 1 94 ? -86.657 42.610 -2.343 1.00 46.84 89 LEU A O 1
ATOM 731 N N . LYS A 1 95 ? -85.816 44.710 -2.389 1.00 46.16 90 LYS A N 1
ATOM 732 C CA . LYS A 1 95 ? -84.631 44.350 -3.152 1.00 49.16 90 LYS A CA 1
ATOM 733 C C . LYS A 1 95 ? -83.751 43.378 -2.369 1.00 43.61 90 LYS A C 1
ATOM 734 O O . LYS A 1 95 ? -82.864 42.761 -2.941 1.00 51.95 90 LYS A O 1
ATOM 740 N N . LYS A 1 96 ? -83.995 43.242 -1.065 1.00 42.40 91 LYS A N 1
ATOM 741 C CA . LYS A 1 96 ? -83.215 42.350 -0.226 1.00 48.73 91 LYS A CA 1
ATOM 742 C C . LYS A 1 96 ? -83.833 40.946 -0.177 1.00 48.12 91 LYS A C 1
ATOM 743 O O . LYS A 1 96 ? -83.156 40.008 0.219 1.00 51.95 91 LYS A O 1
ATOM 749 N N . PHE A 1 97 ? -85.106 40.784 -0.572 1.00 42.29 92 PHE A N 1
ATOM 750 C CA . PHE A 1 97 ? -85.786 39.501 -0.433 1.00 41.79 92 PHE A CA 1
ATOM 751 C C . PHE A 1 97 ? -86.403 39.031 -1.748 1.00 38.11 92 PHE A C 1
ATOM 752 O O . PHE A 1 97 ? -86.873 37.898 -1.827 1.00 38.46 92 PHE A O 1
ATOM 760 N N . TRP A 1 98 ? -86.401 39.895 -2.766 1.00 35.48 93 TRP A N 1
ATOM 761 C CA . TRP A 1 98 ? -86.937 39.540 -4.070 1.00 36.44 93 TRP A CA 1
ATOM 762 C C . TRP A 1 98 ? -85.860 39.474 -5.141 1.00 37.48 93 TRP A C 1
ATOM 763 O O . TRP A 1 98 ? -84.934 40.276 -5.108 1.00 39.22 93 TRP A O 1
ATOM 774 N N . PRO A 1 99 ? -85.946 38.533 -6.110 1.00 35.31 94 PRO A N 1
ATOM 775 C CA . PRO A 1 99 ? -86.934 37.455 -6.089 1.00 33.73 94 PRO A CA 1
ATOM 776 C C . PRO A 1 99 ? -86.801 36.540 -4.878 1.00 31.76 94 PRO A C 1
ATOM 777 O O . PRO A 1 99 ? -85.703 36.346 -4.362 1.00 35.21 94 PRO A O 1
ATOM 781 N N . GLY A 1 100 ? -87.919 35.972 -4.419 1.00 31.67 95 GLY A N 1
ATOM 782 C CA . GLY A 1 100 ? -87.856 35.092 -3.268 1.00 32.61 95 GLY A CA 1
ATOM 783 C C . GLY A 1 100 ? -89.216 34.827 -2.636 1.00 33.29 95 GLY A C 1
ATOM 784 O O . GLY A 1 100 ? -90.232 35.370 -3.057 1.00 33.05 95 GLY A O 1
ATOM 785 N N . PRO A 1 101 ? -89.246 33.968 -1.592 1.00 33.16 96 PRO A N 1
ATOM 786 C CA . PRO A 1 101 ? -90.492 33.457 -1.030 1.00 34.97 96 PRO A CA 1
ATOM 787 C C . PRO A 1 101 ? -91.198 34.428 -0.081 1.00 35.71 96 PRO A C 1
ATOM 788 O O . PRO A 1 101 ? -91.501 34.087 1.064 1.00 37.31 96 PRO A O 1
ATOM 792 N N . LEU A 1 102 ? -91.454 35.642 -0.579 1.00 39.08 97 LEU A N 1
ATOM 793 C CA . LEU A 1 102 ? -92.103 36.701 0.177 1.00 36.38 97 LEU A CA 1
ATOM 794 C C . LEU A 1 102 ? -93.229 37.292 -0.664 1.00 36.33 97 LEU A C 1
ATOM 795 O O . LEU A 1 102 ? -93.032 37.611 -1.832 1.00 34.52 97 LEU A O 1
ATOM 800 N N . THR A 1 103 ? -94.403 37.427 -0.044 1.00 33.99 98 THR A N 1
ATOM 801 C CA . THR A 1 103 ? -95.533 38.129 -0.618 1.00 34.28 98 THR A CA 1
ATOM 802 C C . THR A 1 103 ? -95.781 39.351 0.258 1.00 37.19 98 THR A C 1
ATOM 803 O O . THR A 1 103 ? -95.783 39.228 1.481 1.00 32.58 98 THR A O 1
ATOM 807 N N . VAL A 1 104 ? -95.988 40.515 -0.373 1.00 35.69 99 VAL A N 1
ATOM 808 C CA A VAL A 1 104 ? -96.232 41.750 0.351 0.50 38.35 99 VAL A CA 1
ATOM 809 C CA B VAL A 1 104 ? -96.236 41.747 0.360 0.50 37.07 99 VAL A CA 1
ATOM 810 C C . VAL A 1 104 ? -97.579 42.327 -0.083 1.00 37.63 99 VAL A C 1
ATOM 811 O O . VAL A 1 104 ? -97.940 42.254 -1.257 1.00 39.64 99 VAL A O 1
ATOM 818 N N . ILE A 1 105 ? -98.304 42.899 0.890 1.00 36.16 100 ILE A N 1
ATOM 819 C CA . ILE A 1 105 ? -99.567 43.583 0.658 1.00 40.62 100 ILE A CA 1
ATOM 820 C C . ILE A 1 105 ? -99.288 45.078 0.511 1.00 40.74 100 ILE A C 1
ATOM 821 O O . ILE A 1 105 ? -98.665 45.685 1.387 1.00 42.34 100 ILE A O 1
ATOM 826 N N . PHE A 1 106 ? -99.761 45.645 -0.607 1.00 43.23 101 PHE A N 1
ATOM 827 C CA . PHE A 1 106 ? -99.723 47.078 -0.870 1.00 43.57 101 PHE A CA 1
ATOM 828 C C . PHE A 1 106 ? -101.110 47.564 -1.277 1.00 44.52 101 PHE A C 1
ATOM 829 O O . PHE A 1 106 ? -101.965 46.767 -1.671 1.00 40.66 101 PHE A O 1
ATOM 837 N N . ARG A 1 107 ? -101.307 48.886 -1.177 1.00 51.70 102 ARG A N 1
ATOM 838 C CA . ARG A 1 107 ? -102.461 49.537 -1.778 1.00 58.27 102 ARG A CA 1
ATOM 839 C C . ARG A 1 107 ? -102.459 49.276 -3.281 1.00 47.46 102 ARG A C 1
ATOM 840 O O . ARG A 1 107 ? -101.413 49.374 -3.925 1.00 50.57 102 ARG A O 1
ATOM 848 N N . LYS A 1 108 ? -103.642 48.947 -3.817 1.00 52.16 103 LYS A N 1
ATOM 849 C CA . LYS A 1 108 ? -103.818 48.704 -5.240 1.00 59.66 103 LYS A CA 1
ATOM 850 C C . LYS A 1 108 ? -103.826 50.037 -5.989 1.00 64.47 103 LYS A C 1
ATOM 851 O O . LYS A 1 108 ? -104.627 50.913 -5.677 1.00 69.34 103 LYS A O 1
ATOM 857 N N . LYS A 1 109 ? -102.934 50.187 -6.976 1.00 70.15 104 LYS A N 1
ATOM 858 C CA . LYS A 1 109 ? -103.021 51.293 -7.917 1.00 76.42 104 LYS A CA 1
ATOM 859 C C . LYS A 1 109 ? -103.830 50.829 -9.122 1.00 80.55 104 LYS A C 1
ATOM 860 O O . LYS A 1 109 ? -104.959 51.271 -9.319 1.00 77.72 104 LYS A O 1
ATOM 866 N N . SER A 1 110 ? -103.215 49.933 -9.904 1.00 95.46 105 SER A N 1
ATOM 867 C CA . SER A 1 110 ? -103.761 49.423 -11.152 1.00 106.16 105 SER A CA 1
ATOM 868 C C . SER A 1 110 ? -105.283 49.306 -11.101 1.00 109.97 105 SER A C 1
ATOM 869 O O . SER A 1 110 ? -105.845 48.761 -10.150 1.00 103.88 105 SER A O 1
ATOM 872 N N . GLU A 1 111 ? -105.931 49.832 -12.147 1.00 99.65 106 GLU A N 1
ATOM 873 C CA . GLU A 1 111 ? -107.274 49.419 -12.515 1.00 102.67 106 GLU A CA 1
ATOM 874 C C . GLU A 1 111 ? -107.181 48.280 -13.530 1.00 97.82 106 GLU A C 1
ATOM 875 O O . GLU A 1 111 ? -108.201 47.702 -13.897 1.00 101.81 106 GLU A O 1
ATOM 881 N N . LYS A 1 112 ? -105.956 47.963 -13.978 1.00 89.36 107 LYS A N 1
ATOM 882 C CA . LYS A 1 112 ? -105.725 46.838 -14.872 1.00 79.79 107 LYS A CA 1
ATOM 883 C C . LYS A 1 112 ? -106.028 45.517 -14.155 1.00 73.70 107 LYS A C 1
ATOM 884 O O . LYS A 1 112 ? -106.461 44.567 -14.803 1.00 70.06 107 LYS A O 1
ATOM 890 N N . ILE A 1 113 ? -105.808 45.445 -12.831 1.00 67.31 108 ILE A N 1
ATOM 891 C CA . ILE A 1 113 ? -106.091 44.226 -12.080 1.00 59.02 108 ILE A CA 1
ATOM 892 C C . ILE A 1 113 ? -107.560 44.220 -11.664 1.00 51.88 108 ILE A C 1
ATOM 893 O O . ILE A 1 113 ? -107.954 44.976 -10.783 1.00 51.29 108 ILE A O 1
ATOM 898 N N . PRO A 1 114 ? -108.419 43.372 -12.273 1.00 54.16 109 PRO A N 1
ATOM 899 C CA . PRO A 1 114 ? -109.841 43.385 -11.959 1.00 57.38 109 PRO A CA 1
ATOM 900 C C . PRO A 1 114 ? -110.151 43.057 -10.501 1.00 66.99 109 PRO A C 1
ATOM 901 O O . PRO A 1 114 ? -109.328 42.481 -9.792 1.00 61.81 109 PRO A O 1
ATOM 905 N N . PRO A 1 115 ? -111.361 43.422 -10.017 1.00 73.54 110 PRO A N 1
ATOM 906 C CA . PRO A 1 115 ? -111.733 43.219 -8.620 1.00 61.67 110 PRO A CA 1
ATOM 907 C C . PRO A 1 115 ? -111.753 41.757 -8.175 1.00 55.86 110 PRO A C 1
ATOM 908 O O . PRO A 1 115 ? -111.496 41.459 -7.012 1.00 57.94 110 PRO A O 1
ATOM 912 N N . VAL A 1 116 ? -112.061 40.844 -9.103 1.00 55.25 111 VAL A N 1
ATOM 913 C CA . VAL A 1 116 ? -112.114 39.422 -8.795 1.00 54.64 111 VAL A CA 1
ATOM 914 C C . VAL A 1 116 ? -110.769 38.952 -8.234 1.00 55.47 111 VAL A C 1
ATOM 915 O O . VAL A 1 116 ? -110.735 38.079 -7.368 1.00 57.48 111 VAL A O 1
ATOM 919 N N . VAL A 1 117 ? -109.666 39.533 -8.728 1.00 51.28 112 VAL A N 1
ATOM 920 C CA . VAL A 1 117 ? -108.332 39.111 -8.335 1.00 51.72 112 VAL A CA 1
ATOM 921 C C . VAL A 1 117 ? -108.087 39.481 -6.876 1.00 46.90 112 VAL A C 1
ATOM 922 O O . VAL A 1 117 ? -107.539 38.677 -6.123 1.00 44.38 112 VAL A O 1
ATOM 926 N N . THR A 1 118 ? -108.497 40.699 -6.497 1.00 47.42 113 THR A N 1
ATOM 927 C CA . THR A 1 118 ? -108.227 41.230 -5.170 1.00 48.78 113 THR A CA 1
ATOM 928 C C . THR A 1 118 ? -109.445 41.093 -4.252 1.00 46.67 113 THR A C 1
ATOM 929 O O . THR A 1 118 ? -109.450 41.670 -3.169 1.00 45.18 113 THR A O 1
ATOM 933 N N . ALA A 1 119 ? -110.468 40.336 -4.673 1.00 50.41 114 ALA A N 1
ATOM 934 C CA . ALA A 1 119 ? -111.710 40.205 -3.921 1.00 52.39 114 ALA A CA 1
ATOM 935 C C . ALA A 1 119 ? -112.224 41.581 -3.498 1.00 51.07 114 ALA A C 1
ATOM 936 O O . ALA A 1 119 ? -112.571 41.788 -2.338 1.00 53.78 114 ALA A O 1
ATOM 938 N N . ASP A 1 120 ? -112.262 42.516 -4.457 1.00 58.25 115 ASP A N 1
ATOM 939 C CA . ASP A 1 120 ? -112.829 43.847 -4.274 1.00 62.68 115 ASP A CA 1
ATOM 940 C C . ASP A 1 120 ? -112.069 44.681 -3.242 1.00 59.91 115 ASP A C 1
ATOM 941 O O . ASP A 1 120 ? -112.508 45.786 -2.927 1.00 63.76 115 ASP A O 1
ATOM 946 N N . LEU A 1 121 ? -110.944 44.175 -2.718 1.00 50.24 116 LEU A N 1
ATOM 947 C CA . LEU A 1 121 ? -110.203 44.894 -1.694 1.00 48.33 116 LEU A CA 1
ATOM 948 C C . LEU A 1 121 ? -109.437 46.033 -2.354 1.00 43.53 116 LEU A C 1
ATOM 949 O O . LEU A 1 121 ? -109.147 45.962 -3.546 1.00 47.74 116 LEU A O 1
ATOM 954 N N . PRO A 1 122 ? -109.091 47.110 -1.606 1.00 43.73 117 PRO A N 1
ATOM 955 C CA . PRO A 1 122 ? -108.207 48.156 -2.112 1.00 50.22 117 PRO A CA 1
ATOM 956 C C . PRO A 1 122 ? -106.721 47.828 -2.002 1.00 50.09 117 PRO A C 1
ATOM 957 O O . PRO A 1 122 ? -105.881 48.689 -2.259 1.00 52.99 117 PRO A O 1
ATOM 961 N N . THR A 1 123 ? -106.412 46.580 -1.617 1.00 54.41 118 THR A N 1
ATOM 962 C CA . THR A 1 123 ? -105.040 46.112 -1.498 1.00 53.95 118 THR A CA 1
ATOM 963 C C . THR A 1 123 ? -104.790 44.967 -2.479 1.00 49.03 118 THR A C 1
ATOM 964 O O . THR A 1 123 ? -105.722 44.284 -2.911 1.00 45.80 118 THR A O 1
ATOM 968 N N . VAL A 1 124 ? -103.509 44.773 -2.818 1.00 48.30 119 VAL A N 1
ATOM 969 C CA . VAL A 1 124 ? -103.097 43.678 -3.682 1.00 46.01 119 VAL A CA 1
ATOM 970 C C . VAL A 1 124 ? -101.887 42.981 -3.064 1.00 39.35 119 VAL A C 1
ATOM 971 O O . VAL A 1 124 ? -100.970 43.630 -2.560 1.00 37.38 119 VAL A O 1
ATOM 975 N N . ALA A 1 125 ? -101.903 41.645 -3.112 1.00 40.28 120 ALA A N 1
ATOM 976 C CA . ALA A 1 125 ? -100.760 40.847 -2.709 1.00 41.37 120 ALA A CA 1
ATOM 977 C C . ALA A 1 125 ? -99.855 40.639 -3.919 1.00 40.20 120 ALA A C 1
ATOM 978 O O . ALA A 1 125 ? -100.323 40.203 -4.977 1.00 36.32 120 ALA A O 1
ATOM 980 N N . VAL A 1 126 ? -98.566 40.960 -3.738 1.00 37.98 121 VAL A N 1
ATOM 981 C CA . VAL A 1 126 ? -97.586 40.905 -4.811 1.00 37.67 121 VAL A CA 1
ATOM 982 C C . VAL A 1 126 ? -96.432 40.000 -4.387 1.00 40.95 121 VAL A C 1
ATOM 983 O O . VAL A 1 126 ? -95.966 40.092 -3.248 1.00 35.37 121 VAL A O 1
ATOM 987 N N . ARG A 1 127 ? -95.990 39.137 -5.322 1.00 38.61 122 ARG A N 1
ATOM 988 C CA . ARG A 1 127 ? -94.837 38.272 -5.120 1.00 34.36 122 ARG A CA 1
ATOM 989 C C . ARG A 1 127 ? -93.998 38.222 -6.396 1.00 35.54 122 ARG A C 1
ATOM 990 O O . ARG A 1 127 ? -94.531 38.122 -7.500 1.00 33.36 122 ARG A O 1
ATOM 998 N N . MET A 1 128 ? -92.678 38.294 -6.215 1.00 35.64 123 MET A N 1
ATOM 999 C CA . MET A 1 128 ? -91.713 38.053 -7.272 1.00 33.88 123 MET A CA 1
ATOM 1000 C C . MET A 1 128 ? -91.004 36.736 -6.944 1.00 31.31 123 MET A C 1
ATOM 1001 O O . MET A 1 128 ? -90.060 36.709 -6.150 1.00 31.32 123 MET A O 1
ATOM 1006 N N . PRO A 1 129 ? -91.435 35.604 -7.540 1.00 28.81 124 PRO A N 1
ATOM 1007 C CA . PRO A 1 129 ? -90.925 34.292 -7.154 1.00 31.08 124 PRO A CA 1
ATOM 1008 C C . PRO A 1 129 ? -89.496 34.041 -7.625 1.00 34.19 124 PRO A C 1
ATOM 1009 O O . PRO A 1 129 ? -89.156 34.383 -8.759 1.00 34.14 124 PRO A O 1
ATOM 1013 N N . ALA A 1 130 ? -88.673 33.444 -6.743 1.00 34.22 125 ALA A N 1
ATOM 1014 C CA . ALA A 1 130 ? -87.319 33.027 -7.087 1.00 34.26 125 ALA A CA 1
ATOM 1015 C C . ALA A 1 130 ? -87.364 31.596 -7.608 1.00 37.35 125 ALA A C 1
ATOM 1016 O O . ALA A 1 130 ? -86.920 30.659 -6.945 1.00 36.66 125 ALA A O 1
ATOM 1018 N N . HIS A 1 131 ? -87.911 31.456 -8.809 1.00 34.33 126 HIS A N 1
ATOM 1019 C CA . HIS A 1 131 ? -87.888 30.207 -9.545 1.00 35.11 126 HIS A CA 1
ATOM 1020 C C . HIS A 1 131 ? -87.779 30.601 -11.011 1.00 34.50 126 HIS A C 1
ATOM 1021 O O . HIS A 1 131 ? -88.682 31.252 -11.531 1.00 32.26 126 HIS A O 1
ATOM 1028 N N . PRO A 1 132 ? -86.684 30.230 -11.708 1.00 32.69 127 PRO A N 1
ATOM 1029 C CA . PRO A 1 132 ? -86.483 30.637 -13.092 1.00 33.37 127 PRO A CA 1
ATOM 1030 C C . PRO A 1 132 ? -87.665 30.334 -14.006 1.00 31.22 127 PRO A C 1
ATOM 1031 O O . PRO A 1 132 ? -87.914 31.090 -14.930 1.00 32.95 127 PRO A O 1
ATOM 1035 N N . VAL A 1 133 ? -88.389 29.241 -13.756 1.00 32.20 128 VAL A N 1
ATOM 1036 C CA . VAL A 1 133 ? -89.522 28.881 -14.597 1.00 29.98 128 VAL A CA 1
ATOM 1037 C C . VAL A 1 133 ? -90.623 29.936 -14.478 1.00 36.17 128 VAL A C 1
ATOM 1038 O O . VAL A 1 133 ? -91.155 30.391 -15.488 1.00 32.21 128 VAL A O 1
ATOM 1042 N N . ALA A 1 134 ? -90.961 30.316 -13.240 1.00 33.27 129 ALA A N 1
ATOM 1043 C CA . ALA A 1 134 ? -91.999 31.299 -12.993 1.00 33.31 129 ALA A CA 1
ATOM 1044 C C . ALA A 1 134 ? -91.597 32.652 -13.577 1.00 32.19 129 ALA A C 1
ATOM 1045 O O . ALA A 1 134 ? -92.396 33.284 -14.260 1.00 31.95 129 ALA A O 1
ATOM 1047 N N . LEU A 1 135 ? -90.360 33.079 -13.300 1.00 31.16 130 LEU A N 1
ATOM 1048 C CA . LEU A 1 135 ? -89.868 34.374 -13.740 1.00 32.82 130 LEU A CA 1
ATOM 1049 C C . LEU A 1 135 ? -89.896 34.454 -15.260 1.00 35.55 130 LEU A C 1
ATOM 1050 O O . LEU A 1 135 ? -90.401 35.433 -15.819 1.00 33.25 130 LEU A O 1
ATOM 1055 N N . LYS A 1 136 ? -89.352 33.422 -15.909 1.00 33.78 131 LYS A N 1
ATOM 1056 C CA . LYS A 1 136 ? -89.227 33.397 -17.358 1.00 36.44 131 LYS A CA 1
ATOM 1057 C C . LYS A 1 136 ? -90.607 33.280 -18.003 1.00 33.62 131 LYS A C 1
ATOM 1058 O O . LYS A 1 136 ? -90.851 33.871 -19.051 1.00 35.66 131 LYS A O 1
ATOM 1064 N N . LEU A 1 137 ? -91.517 32.523 -17.387 1.00 32.99 132 LEU A N 1
ATOM 1065 C CA . LEU A 1 137 ? -92.876 32.441 -17.900 1.00 34.19 132 LEU A CA 1
ATOM 1066 C C . LEU A 1 137 ? -93.542 33.817 -17.868 1.00 37.58 132 LEU A C 1
ATOM 1067 O O . LEU A 1 137 ? -94.122 34.245 -18.860 1.00 39.52 132 LEU A O 1
ATOM 1072 N N . ILE A 1 138 ? -93.459 34.506 -16.726 1.00 35.53 133 ILE A N 1
ATOM 1073 C CA . ILE A 1 138 ? -94.116 35.796 -16.571 1.00 39.64 133 ILE A CA 1
ATOM 1074 C C . ILE A 1 138 ? -93.573 36.782 -17.608 1.00 38.57 133 ILE A C 1
ATOM 1075 O O . ILE A 1 138 ? -94.335 37.497 -18.254 1.00 35.50 133 ILE A O 1
ATOM 1080 N N . GLU A 1 139 ? -92.249 36.810 -17.756 1.00 36.72 134 GLU A N 1
ATOM 1081 C CA . GLU A 1 139 ? -91.596 37.749 -18.652 1.00 41.62 134 GLU A CA 1
ATOM 1082 C C . GLU A 1 139 ? -92.012 37.505 -20.104 1.00 42.32 134 GLU A C 1
ATOM 1083 O O . GLU A 1 139 ? -92.343 38.450 -20.814 1.00 42.36 134 GLU A O 1
ATOM 1089 N N A LEU A 1 140 ? -91.989 36.237 -20.522 0.50 37.85 135 LEU A N 1
ATOM 1090 N N B LEU A 1 140 ? -91.991 36.236 -20.532 0.50 39.85 135 LEU A N 1
ATOM 1091 C CA A LEU A 1 140 ? -92.335 35.858 -21.881 0.50 38.72 135 LEU A CA 1
ATOM 1092 C CA B LEU A 1 140 ? -92.336 35.868 -21.897 0.50 42.28 135 LEU A CA 1
ATOM 1093 C C A LEU A 1 140 ? -93.802 36.173 -22.166 0.50 40.85 135 LEU A C 1
ATOM 1094 C C B LEU A 1 140 ? -93.807 36.175 -22.170 0.50 42.73 135 LEU A C 1
ATOM 1095 O O A LEU A 1 140 ? -94.136 36.648 -23.246 0.50 42.27 135 LEU A O 1
ATOM 1096 O O B LEU A 1 140 ? -94.151 36.647 -23.249 0.50 44.24 135 LEU A O 1
ATOM 1105 N N . PHE A 1 141 ? -94.665 35.901 -21.184 1.00 38.31 136 PHE A N 1
ATOM 1106 C CA . PHE A 1 141 ? -96.091 36.139 -21.305 1.00 39.68 136 PHE A CA 1
ATOM 1107 C C . PHE A 1 141 ? -96.390 37.631 -21.422 1.00 37.70 136 PHE A C 1
ATOM 1108 O O . PHE A 1 141 ? -97.194 38.012 -22.265 1.00 36.37 136 PHE A O 1
ATOM 1116 N N . GLY A 1 142 ? -95.741 38.442 -20.572 1.00 35.09 137 GLY A N 1
ATOM 1117 C CA . GLY A 1 142 ? -95.743 39.893 -20.685 1.00 35.86 137 GLY A CA 1
ATOM 1118 C C . GLY A 1 142 ? -96.721 40.581 -19.732 1.00 36.68 137 GLY A C 1
ATOM 1119 O O . GLY A 1 142 ? -96.732 41.807 -19.666 1.00 40.59 137 GLY A O 1
ATOM 1120 N N . HIS A 1 143 ? -97.534 39.803 -19.001 1.00 37.12 138 HIS A N 1
ATOM 1121 C CA . HIS A 1 143 ? -98.402 40.344 -17.963 1.00 36.66 138 HIS A CA 1
ATOM 1122 C C . HIS A 1 143 ? -98.100 39.638 -16.647 1.00 43.76 138 HIS A C 1
ATOM 1123 O O . HIS A 1 143 ? -97.557 38.540 -16.657 1.00 38.30 138 HIS A O 1
ATOM 1130 N N . PRO A 1 144 ? -98.442 40.240 -15.485 1.00 40.15 139 PRO A N 1
ATOM 1131 C CA . PRO A 1 144 ? -98.418 39.525 -14.220 1.00 38.67 139 PRO A CA 1
ATOM 1132 C C . PRO A 1 144 ? -99.347 38.323 -14.254 1.00 39.09 139 PRO A C 1
ATOM 1133 O O . PRO A 1 144 ? -100.312 38.324 -15.011 1.00 39.81 139 PRO A O 1
ATOM 1137 N N . ILE A 1 145 ? -99.043 37.311 -13.433 1.00 40.31 140 ILE A N 1
ATOM 1138 C CA . ILE A 1 145 ? -99.890 36.137 -13.308 1.00 36.67 140 ILE A CA 1
ATOM 1139 C C . ILE A 1 145 ? -100.494 36.124 -11.905 1.00 35.62 140 ILE A C 1
ATOM 1140 O O . ILE A 1 145 ? -99.777 36.161 -10.903 1.00 36.58 140 ILE A O 1
ATOM 1145 N N . ALA A 1 146 ? -101.831 36.071 -11.866 1.00 38.65 141 ALA A N 1
ATOM 1146 C CA . ALA A 1 146 ? -102.590 35.839 -10.649 1.00 40.71 141 ALA A CA 1
ATOM 1147 C C . ALA A 1 146 ? -102.661 34.335 -10.393 1.00 40.76 141 ALA A C 1
ATOM 1148 O O . ALA A 1 146 ? -103.158 33.594 -11.241 1.00 36.36 141 ALA A O 1
ATOM 1150 N N . ALA A 1 147 ? -102.165 33.894 -9.230 1.00 39.35 142 ALA A N 1
ATOM 1151 C CA . ALA A 1 147 ? -102.135 32.473 -8.920 1.00 41.23 142 ALA A CA 1
ATOM 1152 C C . ALA A 1 147 ? -102.220 32.230 -7.416 1.00 38.63 142 ALA A C 1
ATOM 1153 O O . ALA A 1 147 ? -101.375 32.698 -6.656 1.00 40.26 142 ALA A O 1
ATOM 1155 N N . PRO A 1 148 ? -103.245 31.487 -6.950 1.00 36.82 143 PRO A N 1
ATOM 1156 C CA . PRO A 1 148 ? -103.171 30.796 -5.673 1.00 39.93 143 PRO A CA 1
ATOM 1157 C C . PRO A 1 148 ? -102.399 29.480 -5.783 1.00 40.46 143 PRO A C 1
ATOM 1158 O O . PRO A 1 148 ? -101.917 29.126 -6.856 1.00 38.17 143 PRO A O 1
ATOM 1162 N N . SER A 1 149 ? -102.288 28.756 -4.666 1.00 38.89 144 SER A N 1
ATOM 1163 C CA . SER A 1 149 ? -101.638 27.455 -4.638 1.00 39.38 144 SER A CA 1
ATOM 1164 C C . SER A 1 149 ? -102.418 26.459 -5.494 1.00 36.62 144 SER A C 1
ATOM 1165 O O . SER A 1 149 ? -103.639 26.554 -5.613 1.00 40.96 144 SER A O 1
ATOM 1168 N N . ALA A 1 150 ? -101.694 25.503 -6.088 1.00 36.09 145 ALA A N 1
ATOM 1169 C CA . ALA A 1 150 ? -102.297 24.492 -6.943 1.00 41.41 145 ALA A CA 1
ATOM 1170 C C . ALA A 1 150 ? -102.811 23.349 -6.073 1.00 44.78 145 ALA A C 1
ATOM 1171 O O . ALA A 1 150 ? -102.074 22.420 -5.743 1.00 43.48 145 ALA A O 1
ATOM 1173 N N . ASN A 1 151 ? -104.093 23.452 -5.713 1.00 45.25 146 ASN A N 1
ATOM 1174 C CA . ASN A 1 151 ? -104.783 22.439 -4.935 1.00 46.51 146 ASN A CA 1
ATOM 1175 C C . ASN A 1 151 ? -106.265 22.782 -4.927 1.00 41.12 146 ASN A C 1
ATOM 1176 O O . ASN A 1 151 ? -106.610 23.953 -5.034 1.00 39.37 146 ASN A O 1
ATOM 1181 N N . ILE A 1 152 ? -107.124 21.763 -4.799 1.00 48.23 147 ILE A N 1
ATOM 1182 C CA . ILE A 1 152 ? -108.524 22.001 -4.482 1.00 53.62 147 ILE A CA 1
ATOM 1183 C C . ILE A 1 152 ? -108.548 22.754 -3.155 1.00 52.22 147 ILE A C 1
ATOM 1184 O O . ILE A 1 152 ? -107.785 22.413 -2.250 1.00 50.61 147 ILE A O 1
ATOM 1189 N N . SER A 1 153 ? -109.415 23.769 -3.042 1.00 52.93 148 SER A N 1
ATOM 1190 C CA . SER A 1 153 ? -109.452 24.587 -1.838 1.00 59.02 148 SER A CA 1
ATOM 1191 C C . SER A 1 153 ? -109.724 23.693 -0.632 1.00 57.15 148 SER A C 1
ATOM 1192 O O . SER A 1 153 ? -110.610 22.847 -0.690 1.00 56.84 148 SER A O 1
ATOM 1195 N N . GLY A 1 154 ? -108.956 23.890 0.447 1.00 59.94 149 GLY A N 1
ATOM 1196 C CA . GLY A 1 154 ? -109.079 23.075 1.646 1.00 62.07 149 GLY A CA 1
ATOM 1197 C C . GLY A 1 154 ? -107.981 22.015 1.742 1.00 66.07 149 GLY A C 1
ATOM 1198 O O . GLY A 1 154 ? -107.569 21.659 2.844 1.00 61.98 149 GLY A O 1
ATOM 1199 N N . ARG A 1 155 ? -107.515 21.522 0.585 1.00 62.52 150 ARG A N 1
ATOM 1200 C CA . ARG A 1 155 ? -106.562 20.425 0.521 1.00 55.73 150 ARG A CA 1
ATOM 1201 C C . ARG A 1 155 ? -105.131 20.954 0.619 1.00 50.08 150 ARG A C 1
ATOM 1202 O O . ARG A 1 155 ? -104.890 22.141 0.422 1.00 52.72 150 ARG A O 1
ATOM 1210 N N . PRO A 1 156 ? -104.136 20.088 0.927 1.00 47.59 151 PRO A N 1
ATOM 1211 C CA . PRO A 1 156 ? -102.735 20.494 0.984 1.00 50.22 151 PRO A CA 1
ATOM 1212 C C . PRO A 1 156 ? -102.170 20.981 -0.349 1.00 51.31 151 PRO A C 1
ATOM 1213 O O . PRO A 1 156 ? -102.452 20.403 -1.397 1.00 47.38 151 PRO A O 1
ATOM 1217 N N . SER A 1 157 ? -101.368 22.050 -0.278 1.00 48.83 152 SER A N 1
ATOM 1218 C CA . SER A 1 157 ? -100.804 22.696 -1.453 1.00 48.35 152 SER A CA 1
ATOM 1219 C C . SER A 1 157 ? -99.842 21.744 -2.168 1.00 42.69 152 SER A C 1
ATOM 1220 O O . SER A 1 157 ? -99.003 21.106 -1.532 1.00 39.64 152 SER A O 1
ATOM 1223 N N . ALA A 1 158 ? -99.967 21.651 -3.499 1.00 42.82 153 ALA A N 1
ATOM 1224 C CA . ALA A 1 158 ? -99.156 20.719 -4.267 1.00 38.20 153 ALA A CA 1
ATOM 1225 C C . ALA A 1 158 ? -97.703 21.168 -4.252 1.00 36.64 153 ALA A C 1
ATOM 1226 O O . ALA A 1 158 ? -97.414 22.338 -4.505 1.00 36.34 153 ALA A O 1
ATOM 1228 N N . THR A 1 159 ? -96.812 20.215 -3.951 1.00 35.49 154 THR A N 1
ATOM 1229 C CA . THR A 1 159 ? -95.378 20.449 -3.957 1.00 35.99 154 THR A CA 1
ATOM 1230 C C . THR A 1 159 ? -94.711 19.612 -5.050 1.00 31.58 154 THR A C 1
ATOM 1231 O O . THR A 1 159 ? -93.486 19.632 -5.174 1.00 34.14 154 THR A O 1
ATOM 1235 N N . ASN A 1 160 ? -95.511 18.883 -5.841 1.00 36.44 155 ASN A N 1
ATOM 1236 C CA . ASN A 1 160 ? -94.998 18.139 -6.987 1.00 41.52 155 ASN A CA 1
ATOM 1237 C C . ASN A 1 160 ? -96.141 17.808 -7.945 1.00 40.14 155 ASN A C 1
ATOM 1238 O O . ASN A 1 160 ? -97.313 18.010 -7.622 1.00 38.96 155 ASN A O 1
ATOM 1243 N N . VAL A 1 161 ? -95.788 17.296 -9.133 1.00 40.41 156 VAL A N 1
ATOM 1244 C CA . VAL A 1 161 ? -96.758 17.153 -10.209 1.00 45.21 156 VAL A CA 1
ATOM 1245 C C . VAL A 1 161 ? -97.761 16.051 -9.857 1.00 42.71 156 VAL A C 1
ATOM 1246 O O . VAL A 1 161 ? -98.926 16.134 -10.244 1.00 42.18 156 VAL A O 1
ATOM 1250 N N . LYS A 1 162 ? -97.307 15.025 -9.122 1.00 45.72 157 LYS A N 1
ATOM 1251 C CA . LYS A 1 162 ? -98.179 13.946 -8.679 1.00 49.95 157 LYS A CA 1
ATOM 1252 C C . LYS A 1 162 ? -99.389 14.518 -7.938 1.00 44.09 157 LYS A C 1
ATOM 1253 O O . LYS A 1 162 ? -100.515 14.119 -8.211 1.00 49.56 157 LYS A O 1
ATOM 1259 N N . HIS A 1 163 ? -99.161 15.451 -7.005 1.00 45.42 158 HIS A N 1
ATOM 1260 C CA . HIS A 1 163 ? -100.249 16.032 -6.226 1.00 53.58 158 HIS A CA 1
ATOM 1261 C C . HIS A 1 163 ? -101.162 16.878 -7.111 1.00 48.61 158 HIS A C 1
ATOM 1262 O O . HIS A 1 163 ? -102.376 16.901 -6.900 1.00 49.51 158 HIS A O 1
ATOM 1269 N N . VAL A 1 164 ? -100.570 17.570 -8.095 1.00 53.79 159 VAL A N 1
ATOM 1270 C CA . VAL A 1 164 ? -101.328 18.414 -9.010 1.00 52.90 159 VAL A CA 1
ATOM 1271 C C . VAL A 1 164 ? -102.268 17.547 -9.844 1.00 48.27 159 VAL A C 1
ATOM 1272 O O . VAL A 1 164 ? -103.441 17.892 -10.010 1.00 48.16 159 VAL A O 1
ATOM 1276 N N . ILE A 1 165 ? -101.736 16.427 -10.361 1.00 48.85 160 ILE A N 1
ATOM 1277 C CA . ILE A 1 165 ? -102.510 15.493 -11.168 1.00 48.77 160 ILE A CA 1
ATOM 1278 C C . ILE A 1 165 ? -103.694 14.990 -10.347 1.00 49.04 160 ILE A C 1
ATOM 1279 O O . ILE A 1 165 ? -104.806 14.967 -10.852 1.00 48.40 160 ILE A O 1
ATOM 1284 N N . GLU A 1 166 ? -103.458 14.595 -9.089 1.00 54.08 161 GLU A N 1
ATOM 1285 C CA . GLU A 1 166 ? -104.544 14.205 -8.200 1.00 57.80 161 GLU A CA 1
ATOM 1286 C C . GLU A 1 166 ? -105.695 15.203 -8.308 1.00 58.89 161 GLU A C 1
ATOM 1287 O O . GLU A 1 166 ? -106.844 14.799 -8.451 1.00 68.34 161 GLU A O 1
ATOM 1293 N N . ASP A 1 167 ? -105.385 16.503 -8.238 1.00 56.50 162 ASP A N 1
ATOM 1294 C CA . ASP A 1 167 ? -106.423 17.510 -8.086 1.00 50.76 162 ASP A CA 1
ATOM 1295 C C . ASP A 1 167 ? -106.941 18.035 -9.422 1.00 47.74 162 ASP A C 1
ATOM 1296 O O . ASP A 1 167 ? -108.056 18.555 -9.455 1.00 57.66 162 ASP A O 1
ATOM 1301 N N . PHE A 1 168 ? -106.166 17.918 -10.511 1.00 50.33 163 PHE A N 1
ATOM 1302 C CA . PHE A 1 168 ? -106.459 18.740 -11.681 1.00 51.15 163 PHE A CA 1
ATOM 1303 C C . PHE A 1 168 ? -106.336 18.020 -13.022 1.00 50.54 163 PHE A C 1
ATOM 1304 O O . PHE A 1 168 ? -106.560 18.660 -14.049 1.00 48.23 163 PHE A O 1
ATOM 1312 N N . MET A 1 169 ? -105.994 16.726 -13.045 1.00 52.51 164 MET A N 1
ATOM 1313 C CA . MET A 1 169 ? -105.940 16.021 -14.317 1.00 53.59 164 MET A CA 1
ATOM 1314 C C . MET A 1 169 ? -107.321 16.109 -14.965 1.00 55.93 164 MET A C 1
ATOM 1315 O O . MET A 1 169 ? -108.321 15.756 -14.348 1.00 54.24 164 MET A O 1
ATOM 1320 N N . GLY A 1 170 ? -107.363 16.586 -16.212 1.00 54.29 165 GLY A N 1
ATOM 1321 C CA . GLY A 1 170 ? -108.609 16.688 -16.950 1.00 59.12 165 GLY A CA 1
ATOM 1322 C C . GLY A 1 170 ? -109.257 18.068 -16.848 1.00 63.12 165 GLY A C 1
ATOM 1323 O O . GLY A 1 170 ? -110.189 18.355 -17.594 1.00 73.34 165 GLY A O 1
ATOM 1324 N N . LYS A 1 171 ? -108.770 18.916 -15.933 1.00 64.36 166 LYS A N 1
ATOM 1325 C CA . LYS A 1 171 ? -109.424 20.182 -15.641 1.00 57.01 166 LYS A CA 1
ATOM 1326 C C . LYS A 1 171 ? -108.615 21.368 -16.166 1.00 53.59 166 LYS A C 1
ATOM 1327 O O . LYS A 1 171 ? -109.168 22.450 -16.335 1.00 55.09 166 LYS A O 1
ATOM 1333 N N . VAL A 1 172 ? -107.317 21.176 -16.421 1.00 51.67 167 VAL A N 1
ATOM 1334 C CA . VAL A 1 172 ? -106.493 22.224 -17.008 1.00 50.99 167 VAL A CA 1
ATOM 1335 C C . VAL A 1 172 ? -105.762 21.640 -18.212 1.00 48.27 167 VAL A C 1
ATOM 1336 O O . VAL A 1 172 ? -105.541 20.435 -18.282 1.00 48.92 167 VAL A O 1
ATOM 1340 N N . LYS A 1 173 ? -105.392 22.512 -19.150 1.00 47.47 168 LYS A N 1
ATOM 1341 C CA . LYS A 1 173 ? -104.788 22.087 -20.398 1.00 49.16 168 LYS A CA 1
ATOM 1342 C C . LYS A 1 173 ? -103.311 21.760 -20.206 1.00 47.70 168 LYS A C 1
ATOM 1343 O O . LYS A 1 173 ? -102.800 20.882 -20.899 1.00 48.46 168 LYS A O 1
ATOM 1349 N N . LEU A 1 174 ? -102.633 22.456 -19.278 1.00 43.77 169 LEU A N 1
ATOM 1350 C CA . LEU A 1 174 ? -101.181 22.379 -19.178 1.00 41.71 169 LEU A CA 1
ATOM 1351 C C . LEU A 1 174 ? -100.697 22.457 -17.730 1.00 41.35 169 LEU A C 1
ATOM 1352 O O . LEU A 1 174 ? -101.037 23.373 -16.986 1.00 40.31 169 LEU A O 1
ATOM 1357 N N . ILE A 1 175 ? -99.885 21.467 -17.357 1.00 40.48 170 ILE A N 1
ATOM 1358 C CA . ILE A 1 175 ? -99.108 21.490 -16.135 1.00 40.50 170 ILE A CA 1
ATOM 1359 C C . ILE A 1 175 ? -97.638 21.483 -16.540 1.00 39.09 170 ILE A C 1
ATOM 1360 O O . ILE A 1 175 ? -97.214 20.607 -17.292 1.00 40.45 170 ILE A O 1
ATOM 1365 N N . ILE A 1 176 ? -96.879 22.465 -16.036 1.00 35.72 171 ILE A N 1
ATOM 1366 C CA . ILE A 1 176 ? -95.433 22.481 -16.160 1.00 36.71 171 ILE A CA 1
ATOM 1367 C C . ILE A 1 176 ? -94.840 21.769 -14.947 1.00 36.32 171 ILE A C 1
ATOM 1368 O O . ILE A 1 176 ? -95.119 22.136 -13.812 1.00 38.78 171 ILE A O 1
ATOM 1373 N N . ASP A 1 177 ? -94.021 20.751 -15.199 1.00 37.87 172 ASP A N 1
ATOM 1374 C CA . ASP A 1 177 ? -93.418 19.967 -14.138 1.00 36.95 172 ASP A CA 1
ATOM 1375 C C . ASP A 1 177 ? -91.943 20.341 -14.038 1.00 36.68 172 ASP A C 1
ATOM 1376 O O . ASP A 1 177 ? -91.177 20.123 -14.974 1.00 33.30 172 ASP A O 1
ATOM 1381 N N . ALA A 1 178 ? -91.547 20.909 -12.893 1.00 35.44 173 ALA A N 1
ATOM 1382 C CA . ALA A 1 178 ? -90.139 21.129 -12.603 1.00 34.83 173 ALA A CA 1
ATOM 1383 C C . ALA A 1 178 ? -89.744 20.409 -11.312 1.00 34.70 173 ALA A C 1
ATOM 1384 O O . ALA A 1 178 ? -88.842 20.854 -10.602 1.00 37.04 173 ALA A O 1
ATOM 1386 N N . GLY A 1 179 ? -90.423 19.292 -11.012 1.00 37.87 174 GLY A N 1
ATOM 1387 C CA . GLY A 1 179 ? -90.064 18.454 -9.875 1.00 40.42 174 GLY A CA 1
ATOM 1388 C C . GLY A 1 179 ? -90.629 18.997 -8.562 1.00 40.85 174 GLY A C 1
ATOM 1389 O O . GLY A 1 179 ? -91.525 19.840 -8.574 1.00 38.71 174 GLY A O 1
ATOM 1390 N N . ASP A 1 180 ? -90.090 18.500 -7.437 1.00 41.63 175 ASP A N 1
ATOM 1391 C CA . ASP A 1 180 ? -90.529 18.888 -6.102 1.00 40.05 175 ASP A CA 1
ATOM 1392 C C . ASP A 1 180 ? -90.099 20.328 -5.828 1.00 36.26 175 ASP A C 1
ATOM 1393 O O . ASP A 1 180 ? -88.958 20.694 -6.116 1.00 37.32 175 ASP A O 1
ATOM 1398 N N . THR A 1 181 ? -91.006 21.142 -5.270 1.00 35.65 176 THR A N 1
ATOM 1399 C CA . THR A 1 181 ? -90.677 22.533 -4.984 1.00 35.71 176 THR A CA 1
ATOM 1400 C C . THR A 1 181 ? -89.637 22.578 -3.869 1.00 33.19 176 THR A C 1
ATOM 1401 O O . THR A 1 181 ? -89.700 21.805 -2.918 1.00 38.48 176 THR A O 1
ATOM 1405 N N . PRO A 1 182 ? -88.648 23.493 -3.966 1.00 33.00 177 PRO A N 1
ATOM 1406 C CA . PRO A 1 182 ? -87.608 23.649 -2.956 1.00 33.88 177 PRO A CA 1
ATOM 1407 C C . PRO A 1 182 ? -88.089 23.762 -1.507 1.00 35.68 177 PRO A C 1
ATOM 1408 O O . PRO A 1 182 ? -87.584 23.050 -0.649 1.00 36.89 177 PRO A O 1
ATOM 1412 N N . PHE A 1 183 ? -89.054 24.641 -1.211 1.00 34.78 178 PHE A N 1
ATOM 1413 C CA . PHE A 1 183 ? -89.365 24.921 0.187 1.00 35.91 178 PHE A CA 1
ATOM 1414 C C . PHE A 1 183 ? -90.513 24.043 0.693 1.00 36.41 178 PHE A C 1
ATOM 1415 O O . PHE A 1 183 ? -90.516 23.660 1.858 1.00 37.57 178 PHE A O 1
ATOM 1423 N N . GLY A 1 184 ? -91.487 23.726 -0.165 1.00 34.20 179 GLY A N 1
ATOM 1424 C CA . GLY A 1 184 ? -92.626 22.917 0.239 1.00 36.85 179 GLY A CA 1
ATOM 1425 C C . GLY A 1 184 ? -93.741 23.715 0.925 1.00 39.48 179 GLY A C 1
ATOM 1426 O O . GLY A 1 184 ? -94.824 23.171 1.148 1.00 38.68 179 GLY A O 1
ATOM 1427 N N . LEU A 1 185 ? -93.485 24.990 1.257 1.00 38.28 180 LEU A N 1
ATOM 1428 C CA . LEU A 1 185 ? -94.413 25.813 2.024 1.00 39.05 180 LEU A CA 1
ATOM 1429 C C . LEU A 1 185 ? -94.615 27.155 1.333 1.00 36.23 180 LEU A C 1
ATOM 1430 O O . LEU A 1 185 ? -93.688 27.685 0.727 1.00 36.61 180 LEU A O 1
ATOM 1435 N N . GLU A 1 186 ? -95.835 27.694 1.447 1.00 35.20 181 GLU A N 1
ATOM 1436 C CA . GLU A 1 186 ? -96.184 28.949 0.809 1.00 34.97 181 GLU A CA 1
ATOM 1437 C C . GLU A 1 186 ? -95.359 30.091 1.388 1.00 31.05 181 GLU A C 1
ATOM 1438 O O . GLU A 1 186 ? -94.894 30.030 2.525 1.00 33.89 181 GLU A O 1
ATOM 1444 N N . SER A 1 187 ? -95.203 31.125 0.557 1.00 29.48 182 SER A N 1
ATOM 1445 C CA . SER A 1 187 ? -94.483 32.349 0.878 1.00 32.19 182 SER A CA 1
ATOM 1446 C C . SER A 1 187 ? -94.960 32.962 2.197 1.00 32.37 182 SER A C 1
ATOM 1447 O O . SER A 1 187 ? -96.136 32.875 2.554 1.00 33.02 182 SER A O 1
ATOM 1450 N N . THR A 1 188 ? -94.017 33.585 2.912 1.00 32.30 183 THR A N 1
ATOM 1451 C CA . THR A 1 188 ? -94.326 34.515 3.982 1.00 34.71 183 THR A CA 1
ATOM 1452 C C . THR A 1 188 ? -95.139 35.674 3.402 1.00 36.26 183 THR A C 1
ATOM 1453 O O . THR A 1 188 ? -94.746 36.233 2.377 1.00 36.33 183 THR A O 1
ATOM 1457 N N . ILE A 1 189 ? -96.257 36.023 4.055 1.00 34.39 184 ILE A N 1
ATOM 1458 C CA . ILE A 1 189 ? -97.036 37.200 3.689 1.00 38.20 184 ILE A CA 1
ATOM 1459 C C . ILE A 1 189 ? -96.851 38.276 4.755 1.00 36.05 184 ILE A C 1
ATOM 1460 O O . ILE A 1 189 ? -97.118 38.032 5.932 1.00 34.66 184 ILE A O 1
ATOM 1465 N N . VAL A 1 190 ? -96.393 39.460 4.326 1.00 34.75 185 VAL A N 1
ATOM 1466 C CA . VAL A 1 190 ? -96.227 40.606 5.207 1.00 40.40 185 VAL A CA 1
ATOM 1467 C C . VAL A 1 190 ? -97.060 41.766 4.658 1.00 40.62 185 VAL A C 1
ATOM 1468 O O . VAL A 1 190 ? -96.892 42.136 3.503 1.00 38.08 185 VAL A O 1
ATOM 1472 N N . ASP A 1 191 ? -97.950 42.328 5.493 1.00 41.62 186 ASP A N 1
ATOM 1473 C CA . ASP A 1 191 ? -98.775 43.479 5.129 1.00 39.89 186 ASP A CA 1
ATOM 1474 C C . ASP A 1 191 ? -98.004 44.753 5.461 1.00 36.82 186 ASP A C 1
ATOM 1475 O O . ASP A 1 191 ? -97.599 44.950 6.607 1.00 39.17 186 ASP A O 1
ATOM 1480 N N . LEU A 1 192 ? -97.802 45.616 4.457 1.00 38.56 187 LEU A N 1
ATOM 1481 C CA . LEU A 1 192 ? -97.034 46.836 4.659 1.00 47.59 187 LEU A CA 1
ATOM 1482 C C . LEU A 1 192 ? -97.895 48.087 4.473 1.00 47.46 187 LEU A C 1
ATOM 1483 O O . LEU A 1 192 ? -97.347 49.157 4.235 1.00 55.34 187 LEU A O 1
ATOM 1488 N N . THR A 1 193 ? -99.225 47.964 4.582 1.00 47.78 188 THR A N 1
ATOM 1489 C CA . THR A 1 193 ? -100.117 49.095 4.359 1.00 52.72 188 THR A CA 1
ATOM 1490 C C . THR A 1 193 ? -100.341 49.884 5.652 1.00 52.23 188 THR A C 1
ATOM 1491 O O . THR A 1 193 ? -100.676 51.056 5.587 1.00 58.10 188 THR A O 1
ATOM 1495 N N . LYS A 1 194 ? -100.157 49.247 6.814 1.00 57.67 189 LYS A N 1
ATOM 1496 C CA . LYS A 1 194 ? -100.435 49.869 8.104 1.00 61.10 189 LYS A CA 1
ATOM 1497 C C . LYS A 1 194 ? -99.140 50.478 8.645 1.00 62.07 189 LYS A C 1
ATOM 1498 O O . LYS A 1 194 ? -98.081 50.305 8.045 1.00 63.99 189 LYS A O 1
ATOM 1504 N N . GLU A 1 195 ? -99.225 51.189 9.779 1.00 61.54 190 GLU A N 1
ATOM 1505 C CA . GLU A 1 195 ? -98.072 51.904 10.312 1.00 64.65 190 GLU A CA 1
ATOM 1506 C C . GLU A 1 195 ? -97.007 50.903 10.757 1.00 59.62 190 GLU A C 1
ATOM 1507 O O . GLU A 1 195 ? -95.833 51.081 10.448 1.00 71.80 190 GLU A O 1
ATOM 1513 N N . LYS A 1 196 ? -97.426 49.858 11.480 1.00 52.26 191 LYS A N 1
ATOM 1514 C CA . LYS A 1 196 ? -96.552 48.754 11.837 1.00 49.75 191 LYS A CA 1
ATOM 1515 C C . LYS A 1 196 ? -96.777 47.606 10.855 1.00 50.12 191 LYS A C 1
ATOM 1516 O O . LYS A 1 196 ? -97.915 47.302 10.499 1.00 53.98 191 LYS A O 1
ATOM 1522 N N . PRO A 1 197 ? -95.709 46.927 10.380 1.00 47.52 192 PRO A N 1
ATOM 1523 C CA . PRO A 1 197 ? -95.878 45.792 9.480 1.00 43.51 192 PRO A CA 1
ATOM 1524 C C . PRO A 1 197 ? -96.551 44.615 10.172 1.00 37.37 192 PRO A C 1
ATOM 1525 O O . PRO A 1 197 ? -96.295 44.357 11.350 1.00 44.55 192 PRO A O 1
ATOM 1529 N N . VAL A 1 198 ? -97.412 43.905 9.434 1.00 36.98 193 VAL A N 1
ATOM 1530 C CA . VAL A 1 198 ? -98.171 42.799 9.999 1.00 38.08 193 VAL A CA 1
ATOM 1531 C C . VAL A 1 198 ? -97.849 41.513 9.238 1.00 40.11 193 VAL A C 1
ATOM 1532 O O . VAL A 1 198 ? -97.897 41.485 8.011 1.00 40.10 193 VAL A O 1
ATOM 1536 N N . LEU A 1 199 ? -97.525 40.457 9.993 1.00 43.00 194 LEU A N 1
ATOM 1537 C CA . LEU A 1 199 ? -97.292 39.130 9.451 1.00 38.92 194 LEU A CA 1
ATOM 1538 C C . LEU A 1 199 ? -98.629 38.418 9.309 1.00 38.88 194 LEU A C 1
ATOM 1539 O O . LEU A 1 199 ? -99.304 38.190 10.307 1.00 42.51 194 LEU A O 1
ATOM 1544 N N . LEU A 1 200 ? -99.006 38.067 8.074 1.00 36.80 195 LEU A N 1
ATOM 1545 C CA . LEU A 1 200 ? -100.301 37.454 7.822 1.00 36.74 195 LEU A CA 1
ATOM 1546 C C . LEU A 1 200 ? -100.177 35.943 7.644 1.00 36.84 195 LEU A C 1
ATOM 1547 O O . LEU A 1 200 ? -101.138 35.217 7.882 1.00 35.48 195 LEU A O 1
ATOM 1552 N N . ARG A 1 201 ? -98.996 35.476 7.225 1.00 37.72 196 ARG A N 1
ATOM 1553 C CA . ARG A 1 201 ? -98.766 34.058 7.015 1.00 34.95 196 ARG A CA 1
ATOM 1554 C C . ARG A 1 201 ? -97.277 33.773 7.175 1.00 34.60 196 ARG A C 1
ATOM 1555 O O . ARG A 1 201 ? -96.460 34.368 6.477 1.00 32.73 196 ARG A O 1
ATOM 1563 N N . PRO A 1 202 ? -96.876 32.860 8.090 1.00 34.43 197 PRO A N 1
ATOM 1564 C CA . PRO A 1 202 ? -95.474 32.493 8.217 1.00 35.90 197 PRO A CA 1
ATOM 1565 C C . PRO A 1 202 ? -95.029 31.645 7.030 1.00 37.83 197 PRO A C 1
ATOM 1566 O O . PRO A 1 202 ? -95.842 30.912 6.469 1.00 34.49 197 PRO A O 1
ATOM 1570 N N . GLY A 1 203 ? -93.748 31.758 6.660 1.00 37.43 198 GLY A N 1
ATOM 1571 C CA . GLY A 1 203 ? -93.204 31.037 5.521 1.00 37.71 198 GLY A CA 1
ATOM 1572 C C . GLY A 1 203 ? -91.676 31.027 5.545 1.00 38.81 198 GLY A C 1
ATOM 1573 O O . GLY A 1 203 ? -91.071 31.312 6.574 1.00 37.67 198 GLY A O 1
ATOM 1574 N N . PRO A 1 204 ? -91.014 30.697 4.411 1.00 35.10 199 PRO A N 1
ATOM 1575 C CA . PRO A 1 204 ? -89.560 30.593 4.347 1.00 33.43 199 PRO A CA 1
ATOM 1576 C C . PRO A 1 204 ? -88.782 31.846 4.744 1.00 37.68 199 PRO A C 1
ATOM 1577 O O . PRO A 1 204 ? -87.629 31.732 5.161 1.00 40.67 199 PRO A O 1
ATOM 1581 N N . VAL A 1 205 ? -89.391 33.035 4.619 1.00 39.42 200 VAL A N 1
ATOM 1582 C CA . VAL A 1 205 ? -88.833 34.227 5.247 1.00 38.69 200 VAL A CA 1
ATOM 1583 C C . VAL A 1 205 ? -89.305 34.199 6.699 1.00 41.32 200 VAL A C 1
ATOM 1584 O O . VAL A 1 205 ? -90.481 34.416 6.985 1.00 39.36 200 VAL A O 1
ATOM 1588 N N . GLU A 1 206 ? -88.365 33.923 7.607 1.00 39.18 201 GLU A N 1
ATOM 1589 C CA . GLU A 1 206 ? -88.707 33.478 8.946 1.00 45.76 201 GLU A CA 1
ATOM 1590 C C . GLU A 1 206 ? -89.043 34.670 9.841 1.00 40.59 201 GLU A C 1
ATOM 1591 O O . GLU A 1 206 ? -88.528 35.772 9.657 1.00 37.07 201 GLU A O 1
ATOM 1597 N N . VAL A 1 207 ? -89.918 34.413 10.816 1.00 41.50 202 VAL A N 1
ATOM 1598 C CA . VAL A 1 207 ? -90.392 35.436 11.731 1.00 43.79 202 VAL A CA 1
ATOM 1599 C C . VAL A 1 207 ? -89.203 36.132 12.387 1.00 41.58 202 VAL A C 1
ATOM 1600 O O . VAL A 1 207 ? -89.159 37.358 12.436 1.00 38.48 202 VAL A O 1
ATOM 1604 N N . GLU A 1 208 ? -88.251 35.332 12.882 1.00 43.37 203 GLU A N 1
ATOM 1605 C CA . GLU A 1 208 ? -87.086 35.833 13.596 1.00 45.26 203 GLU A CA 1
ATOM 1606 C C . GLU A 1 208 ? -86.317 36.831 12.734 1.00 44.19 203 GLU A C 1
ATOM 1607 O O . GLU A 1 208 ? -85.779 37.807 13.247 1.00 41.81 203 GLU A O 1
ATOM 1613 N N . ARG A 1 209 ? -86.269 36.578 11.421 1.00 45.90 204 ARG A N 1
ATOM 1614 C CA . ARG A 1 209 ? -85.573 37.460 10.497 1.00 45.77 204 ARG A CA 1
ATOM 1615 C C . ARG A 1 209 ? -86.347 38.769 10.328 1.00 41.65 204 ARG A C 1
ATOM 1616 O O . ARG A 1 209 ? -85.757 39.848 10.302 1.00 44.05 204 ARG A O 1
ATOM 1624 N N . LEU A 1 210 ? -87.673 38.670 10.212 1.00 39.26 205 LEU A N 1
ATOM 1625 C CA . LEU A 1 210 ? -88.509 39.850 10.063 1.00 43.19 205 LEU A CA 1
ATOM 1626 C C . LEU A 1 210 ? -88.466 40.696 11.337 1.00 40.52 205 LEU A C 1
ATOM 1627 O O . LEU A 1 210 ? -88.437 41.918 11.256 1.00 41.36 205 LEU A O 1
ATOM 1632 N N . LYS A 1 211 ? -88.458 40.055 12.511 1.00 44.06 206 LYS A N 1
ATOM 1633 C CA . LYS A 1 211 ? -88.358 40.790 13.765 1.00 45.13 206 LYS A CA 1
ATOM 1634 C C . LYS A 1 211 ? -87.045 41.574 13.835 1.00 50.52 206 LYS A C 1
ATOM 1635 O O . LYS A 1 211 ? -87.030 42.677 14.379 1.00 54.34 206 LYS A O 1
ATOM 1641 N N . GLU A 1 212 ? -85.949 41.020 13.294 1.00 53.22 207 GLU A N 1
ATOM 1642 C CA . GLU A 1 212 ? -84.684 41.742 13.247 1.00 48.27 207 GLU A CA 1
ATOM 1643 C C . GLU A 1 212 ? -84.843 43.009 12.407 1.00 47.41 207 GLU A C 1
ATOM 1644 O O . GLU A 1 212 ? -84.331 44.060 12.767 1.00 52.52 207 GLU A O 1
ATOM 1650 N N . LEU A 1 213 ? -85.556 42.906 11.284 1.00 47.35 208 LEU A N 1
ATOM 1651 C CA . LEU A 1 213 ? -85.710 44.023 10.365 1.00 49.00 208 LEU A CA 1
ATOM 1652 C C . LEU A 1 213 ? -86.800 44.983 10.834 1.00 49.37 208 LEU A C 1
ATOM 1653 O O . LEU A 1 213 ? -86.686 46.187 10.645 1.00 48.73 208 LEU A O 1
ATOM 1658 N N . PHE A 1 214 ? -87.856 44.438 11.439 1.00 47.06 209 PHE A N 1
ATOM 1659 C CA . PHE A 1 214 ? -88.998 45.229 11.860 1.00 49.15 209 PHE A CA 1
ATOM 1660 C C . PHE A 1 214 ? -89.265 44.894 13.320 1.00 48.51 209 PHE A C 1
ATOM 1661 O O . PHE A 1 214 ? -90.055 44.000 13.625 1.00 49.91 209 PHE A O 1
ATOM 1669 N N . PRO A 1 215 ? -88.610 45.606 14.262 1.00 50.96 210 PRO A N 1
ATOM 1670 C CA . PRO A 1 215 ? -88.791 45.321 15.679 1.00 53.68 210 PRO A CA 1
ATOM 1671 C C . PRO A 1 215 ? -90.254 45.384 16.118 1.00 52.58 210 PRO A C 1
ATOM 1672 O O . PRO A 1 215 ? -90.633 44.689 17.058 1.00 54.85 210 PRO A O 1
ATOM 1676 N N . GLU A 1 216 ? -91.057 46.215 15.430 1.00 50.94 211 GLU A N 1
ATOM 1677 C CA . GLU A 1 216 ? -92.457 46.418 15.778 1.00 55.66 211 GLU A CA 1
ATOM 1678 C C . GLU A 1 216 ? -93.396 45.515 14.975 1.00 54.72 211 GLU A C 1
ATOM 1679 O O . GLU A 1 216 ? -94.595 45.790 14.914 1.00 50.18 211 GLU A O 1
ATOM 1685 N N . LEU A 1 217 ? -92.864 44.445 14.363 1.00 48.56 212 LEU A N 1
ATOM 1686 C CA . LEU A 1 217 ? -93.680 43.509 13.603 1.00 41.63 212 LEU A CA 1
ATOM 1687 C C . LEU A 1 217 ? -94.839 43.021 14.470 1.00 41.23 212 LEU A C 1
ATOM 1688 O O . LEU A 1 217 ? -94.627 42.664 15.625 1.00 41.98 212 LEU A O 1
ATOM 1693 N N A VAL A 1 218 ? -96.059 43.004 13.925 0.50 44.72 213 VAL A N 1
ATOM 1694 N N B VAL A 1 218 ? -96.053 43.011 13.892 0.50 40.48 213 VAL A N 1
ATOM 1695 C CA A VAL A 1 218 ? -97.176 42.480 14.690 0.50 43.34 213 VAL A CA 1
ATOM 1696 C CA B VAL A 1 218 ? -97.248 42.500 14.551 0.50 36.05 213 VAL A CA 1
ATOM 1697 C C A VAL A 1 218 ? -97.488 41.089 14.148 0.50 39.56 213 VAL A C 1
ATOM 1698 C C B VAL A 1 218 ? -97.474 41.056 14.112 0.50 35.93 213 VAL A C 1
ATOM 1699 O O A VAL A 1 218 ? -97.520 40.875 12.940 0.50 37.32 213 VAL A O 1
ATOM 1700 O O B VAL A 1 218 ? -97.430 40.766 12.920 0.50 33.96 213 VAL A O 1
ATOM 1707 N N . VAL A 1 219 ? -97.713 40.162 15.083 1.00 38.64 214 VAL A N 1
ATOM 1708 C CA . VAL A 1 219 ? -98.050 38.779 14.801 1.00 36.94 214 VAL A CA 1
ATOM 1709 C C . VAL A 1 219 ? -99.439 38.535 15.391 1.00 38.39 214 VAL A C 1
ATOM 1710 O O . VAL A 1 219 ? -99.580 38.271 16.581 1.00 44.84 214 VAL A O 1
ATOM 1714 N N . PRO A 1 220 ? -100.512 38.620 14.576 1.00 40.31 215 PRO A N 1
ATOM 1715 C CA . PRO A 1 220 ? -101.867 38.395 15.060 1.00 39.80 215 PRO A CA 1
ATOM 1716 C C . PRO A 1 220 ? -102.081 37.016 15.671 1.00 44.89 215 PRO A C 1
ATOM 1717 O O . PRO A 1 220 ? -101.329 36.085 15.390 1.00 45.09 215 PRO A O 1
ATOM 1721 N N . ASP A 1 221 ? -103.120 36.908 16.507 1.00 41.39 216 ASP A N 1
ATOM 1722 C CA . ASP A 1 221 ? -103.473 35.661 17.162 1.00 46.03 216 ASP A CA 1
ATOM 1723 C C . ASP A 1 221 ? -103.759 34.560 16.135 1.00 43.59 216 ASP A C 1
ATOM 1724 O O . ASP A 1 221 ? -103.424 33.405 16.364 1.00 39.66 216 ASP A O 1
ATOM 1729 N N . PHE A 1 222 ? -104.378 34.897 15.001 1.00 42.36 217 PHE A N 1
ATOM 1730 C CA . PHE A 1 222 ? -104.780 33.861 14.059 1.00 47.84 217 PHE A CA 1
ATOM 1731 C C . PHE A 1 222 ? -103.543 33.168 13.479 1.00 45.25 217 PHE A C 1
ATOM 1732 O O . PHE A 1 222 ? -103.628 32.016 13.074 1.00 49.59 217 PHE A O 1
ATOM 1740 N N . VAL A 1 223 ? -102.398 33.862 13.439 1.00 41.66 218 VAL A N 1
ATOM 1741 C CA . VAL A 1 223 ? -101.156 33.266 12.980 1.00 38.08 218 VAL A CA 1
ATOM 1742 C C . VAL A 1 223 ? -100.655 32.226 13.982 1.00 46.10 218 VAL A C 1
ATOM 1743 O O . VAL A 1 223 ? -100.200 31.160 13.576 1.00 45.67 218 VAL A O 1
ATOM 1747 N N . ARG A 1 224 ? -100.739 32.540 15.284 1.00 47.56 219 ARG A N 1
ATOM 1748 C CA . ARG A 1 224 ? -100.213 31.674 16.329 1.00 51.26 219 ARG A CA 1
ATOM 1749 C C . ARG A 1 224 ? -101.190 30.543 16.651 1.00 50.88 219 ARG A C 1
ATOM 1750 O O . ARG A 1 224 ? -100.783 29.543 17.230 1.00 61.91 219 ARG A O 1
ATOM 1758 N N . LYS A 1 225 ? -102.466 30.702 16.280 1.00 56.18 220 LYS A N 1
ATOM 1759 C CA . LYS A 1 225 ? -103.512 29.743 16.615 1.00 68.28 220 LYS A CA 1
ATOM 1760 C C . LYS A 1 225 ? -104.030 29.076 15.338 1.00 79.39 220 LYS A C 1
ATOM 1761 O O . LYS A 1 225 ? -103.329 29.041 14.328 1.00 93.19 220 LYS A O 1
ATOM 1767 N N . GLY A 1 226 ? -105.260 28.544 15.388 1.00 87.12 221 GLY A N 1
ATOM 1768 C CA . GLY A 1 226 ? -105.814 27.758 14.297 1.00 89.80 221 GLY A CA 1
ATOM 1769 C C . GLY A 1 226 ? -106.728 26.666 14.814 1.00 84.67 221 GLY A C 1
ATOM 1770 O O . GLY A 1 226 ? -107.953 26.893 14.765 1.00 85.67 221 GLY A O 1
ATOM 1771 N N . HIS A 1 241 ? -108.024 24.458 5.822 1.00 90.42 236 HIS A N 1
ATOM 1772 C CA . HIS A 1 241 ? -106.889 24.607 4.867 1.00 86.90 236 HIS A CA 1
ATOM 1773 C C . HIS A 1 241 ? -105.860 23.498 5.072 1.00 82.38 236 HIS A C 1
ATOM 1774 O O . HIS A 1 241 ? -105.650 23.035 6.191 1.00 76.23 236 HIS A O 1
ATOM 1781 N N . TYR A 1 242 ? -105.230 23.089 3.962 1.00 74.71 237 TYR A N 1
ATOM 1782 C CA . TYR A 1 242 ? -104.126 22.138 3.951 1.00 69.78 237 TYR A CA 1
ATOM 1783 C C . TYR A 1 242 ? -104.550 20.798 4.566 1.00 68.59 237 TYR A C 1
ATOM 1784 O O . TYR A 1 242 ? -103.715 20.087 5.128 1.00 61.17 237 TYR A O 1
ATOM 1793 N N . ALA A 1 243 ? -105.844 20.457 4.454 1.00 76.79 238 ALA A N 1
ATOM 1794 C CA . ALA A 1 243 ? -106.457 19.407 5.258 1.00 77.23 238 ALA A CA 1
ATOM 1795 C C . ALA A 1 243 ? -106.517 18.092 4.482 1.00 77.63 238 ALA A C 1
ATOM 1796 O O . ALA A 1 243 ? -106.990 18.069 3.347 1.00 78.16 238 ALA A O 1
ATOM 1798 N N . PRO A 1 244 ? -106.045 16.960 5.061 1.00 76.26 239 PRO A N 1
ATOM 1799 C CA . PRO A 1 244 ? -106.243 15.649 4.446 1.00 81.22 239 PRO A CA 1
ATOM 1800 C C . PRO A 1 244 ? -107.700 15.177 4.494 1.00 84.36 239 PRO A C 1
ATOM 1801 O O . PRO A 1 244 ? -108.549 15.829 5.101 1.00 86.47 239 PRO A O 1
ATOM 1805 N N . LEU A 1 245 ? -107.976 14.036 3.844 1.00 93.94 240 LEU A N 1
ATOM 1806 C CA . LEU A 1 245 ? -109.329 13.516 3.684 1.00 96.72 240 LEU A CA 1
ATOM 1807 C C . LEU A 1 245 ? -109.765 12.751 4.936 1.00 90.84 240 LEU A C 1
ATOM 1808 O O . LEU A 1 245 ? -110.959 12.641 5.202 1.00 84.39 240 LEU A O 1
ATOM 1813 N N . LYS A 1 246 ? -108.791 12.227 5.692 1.00 88.63 241 LYS A N 1
ATOM 1814 C CA . LYS A 1 246 ? -109.036 11.594 6.978 1.00 90.57 241 LYS A CA 1
ATOM 1815 C C . LYS A 1 246 ? -108.822 12.617 8.092 1.00 93.64 241 LYS A C 1
ATOM 1816 O O . LYS A 1 246 ? -108.023 13.537 7.933 1.00 95.30 241 LYS A O 1
ATOM 1822 N N . PRO A 1 247 ? -109.517 12.500 9.251 1.00 93.64 242 PRO A N 1
ATOM 1823 C CA . PRO A 1 247 ? -109.306 13.415 10.370 1.00 81.22 242 PRO A CA 1
ATOM 1824 C C . PRO A 1 247 ? -107.846 13.510 10.808 1.00 79.00 242 PRO A C 1
ATOM 1825 O O . PRO A 1 247 ? -107.098 12.536 10.715 1.00 73.49 242 PRO A O 1
ATOM 1829 N N . LEU A 1 248 ? -107.458 14.699 11.285 1.00 78.62 243 LEU A N 1
ATOM 1830 C CA . LEU A 1 248 ? -106.069 14.994 11.596 1.00 78.90 243 LEU A CA 1
ATOM 1831 C C . LEU A 1 248 ? -105.937 15.380 13.066 1.00 64.85 243 LEU A C 1
ATOM 1832 O O . LEU A 1 248 ? -106.657 16.253 13.542 1.00 56.64 243 LEU A O 1
ATOM 1837 N N . ILE A 1 249 ? -105.006 14.720 13.765 1.00 66.81 244 ILE A N 1
ATOM 1838 C CA . ILE A 1 249 ? -104.801 14.925 15.190 1.00 66.04 244 ILE A CA 1
ATOM 1839 C C . ILE A 1 249 ? -103.375 15.417 15.414 1.00 57.32 244 ILE A C 1
ATOM 1840 O O . ILE A 1 249 ? -102.418 14.672 15.218 1.00 58.68 244 ILE A O 1
ATOM 1845 N N . LEU A 1 250 ? -103.250 16.678 15.829 1.00 53.80 245 LEU A N 1
ATOM 1846 C CA . LEU A 1 250 ? -101.953 17.298 16.044 1.00 58.31 245 LEU A CA 1
ATOM 1847 C C . LEU A 1 250 ? -101.639 17.262 17.535 1.00 62.25 245 LEU A C 1
ATOM 1848 O O . LEU A 1 250 ? -102.493 17.604 18.347 1.00 67.22 245 LEU A O 1
ATOM 1853 N N . VAL A 1 251 ? -100.412 16.849 17.878 1.00 60.79 246 VAL A N 1
ATOM 1854 C CA . VAL A 1 251 ? -100.044 16.570 19.256 1.00 60.62 246 VAL A CA 1
ATOM 1855 C C . VAL A 1 251 ? -98.897 17.494 19.656 1.00 58.74 246 VAL A C 1
ATOM 1856 O O . VAL A 1 251 ? -97.733 17.142 19.496 1.00 55.17 246 VAL A O 1
ATOM 1860 N N . GLU A 1 252 ? -99.241 18.679 20.180 1.00 65.12 247 GLU A N 1
ATOM 1861 C CA . GLU A 1 252 ? -98.247 19.661 20.592 1.00 71.10 247 GLU A CA 1
ATOM 1862 C C . GLU A 1 252 ? -97.491 19.167 21.824 1.00 69.84 247 GLU A C 1
ATOM 1863 O O . GLU A 1 252 ? -96.288 19.392 21.939 1.00 67.71 247 GLU A O 1
ATOM 1869 N N . ASP A 1 253 ? -98.206 18.495 22.737 1.00 77.31 248 ASP A N 1
ATOM 1870 C CA . ASP A 1 253 ? -97.607 17.914 23.932 1.00 82.42 248 ASP A CA 1
ATOM 1871 C C . ASP A 1 253 ? -97.367 16.426 23.687 1.00 73.95 248 ASP A C 1
ATOM 1872 O O . ASP A 1 253 ? -98.313 15.641 23.666 1.00 74.62 248 ASP A O 1
ATOM 1877 N N . LEU A 1 254 ? -96.094 16.049 23.506 1.00 71.28 249 LEU A N 1
ATOM 1878 C CA . LEU A 1 254 ? -95.737 14.709 23.059 1.00 77.82 249 LEU A CA 1
ATOM 1879 C C . LEU A 1 254 ? -95.767 13.707 24.215 1.00 82.72 249 LEU A C 1
ATOM 1880 O O . LEU A 1 254 ? -95.616 12.505 23.991 1.00 75.63 249 LEU A O 1
ATOM 1885 N N . THR A 1 255 ? -95.961 14.194 25.447 1.00 73.14 250 THR A N 1
ATOM 1886 C CA . THR A 1 255 ? -96.117 13.309 26.589 1.00 73.20 250 THR A CA 1
ATOM 1887 C C . THR A 1 255 ? -97.490 12.639 26.534 1.00 79.33 250 THR A C 1
ATOM 1888 O O . THR A 1 255 ? -97.669 11.562 27.099 1.00 86.83 250 THR A O 1
ATOM 1892 N N . LYS A 1 256 ? -98.459 13.271 25.856 1.00 76.81 251 LYS A N 1
ATOM 1893 C CA . LYS A 1 256 ? -99.785 12.692 25.701 1.00 77.51 251 LYS A CA 1
ATOM 1894 C C . LYS A 1 256 ? -99.852 11.789 24.469 1.00 80.43 251 LYS A C 1
ATOM 1895 O O . LYS A 1 256 ? -100.926 11.287 24.145 1.00 69.91 251 LYS A O 1
ATOM 1901 N N . MET A 1 257 ? -98.716 11.580 23.787 1.00 86.75 252 MET A N 1
ATOM 1902 C CA A MET A 1 257 ? -98.676 10.793 22.566 0.50 93.48 252 MET A CA 1
ATOM 1903 C CA B MET A 1 257 ? -98.703 10.801 22.558 0.50 89.43 252 MET A CA 1
ATOM 1904 C C . MET A 1 257 ? -99.313 9.428 22.825 1.00 93.80 252 MET A C 1
ATOM 1905 O O . MET A 1 257 ? -100.179 8.988 22.072 1.00 88.49 252 MET A O 1
ATOM 1914 N N . GLU A 1 258 ? -98.864 8.763 23.900 1.00 103.73 253 GLU A N 1
ATOM 1915 C CA . GLU A 1 258 ? -99.337 7.427 24.232 1.00 92.12 253 GLU A CA 1
ATOM 1916 C C . GLU A 1 258 ? -100.854 7.425 24.431 1.00 83.98 253 GLU A C 1
ATOM 1917 O O . GLU A 1 258 ? -101.526 6.531 23.920 1.00 82.22 253 GLU A O 1
ATOM 1923 N N . GLU A 1 259 ? -101.387 8.415 25.166 1.00 79.88 254 GLU A N 1
ATOM 1924 C CA . GLU A 1 259 ? -102.825 8.535 25.383 1.00 83.38 254 GLU A CA 1
ATOM 1925 C C . GLU A 1 259 ? -103.543 8.581 24.034 1.00 87.56 254 GLU A C 1
ATOM 1926 O O . GLU A 1 259 ? -104.552 7.902 23.841 1.00 76.18 254 GLU A O 1
ATOM 1932 N N . VAL A 1 260 ? -103.003 9.392 23.112 1.00 92.53 255 VAL A N 1
ATOM 1933 C CA . VAL A 1 260 ? -103.650 9.675 21.839 1.00 89.44 255 VAL A CA 1
ATOM 1934 C C . VAL A 1 260 ? -103.650 8.415 20.974 1.00 70.04 255 VAL A C 1
ATOM 1935 O O . VAL A 1 260 ? -104.687 8.041 20.426 1.00 69.43 255 VAL A O 1
ATOM 1939 N N . LEU A 1 261 ? -102.481 7.771 20.860 1.00 64.21 256 LEU A N 1
ATOM 1940 C CA . LEU A 1 261 ? -102.338 6.551 20.077 1.00 86.15 256 LEU A CA 1
ATOM 1941 C C . LEU A 1 261 ? -103.413 5.548 20.489 1.00 95.63 256 LEU A C 1
ATOM 1942 O O . LEU A 1 261 ? -104.040 4.911 19.641 1.00 97.67 256 LEU A O 1
ATOM 1947 N N . LYS A 1 262 ? -103.610 5.422 21.806 1.00 104.60 257 LYS A N 1
ATOM 1948 C CA . LYS A 1 262 ? -104.509 4.427 22.362 1.00 95.04 257 LYS A CA 1
ATOM 1949 C C . LYS A 1 262 ? -105.951 4.933 22.312 1.00 86.53 257 LYS A C 1
ATOM 1950 O O . LYS A 1 262 ? -106.861 4.121 22.183 1.00 94.59 257 LYS A O 1
ATOM 1956 N N . LYS A 1 263 ? -106.170 6.253 22.408 1.00 84.51 258 LYS A N 1
ATOM 1957 C CA . LYS A 1 263 ? -107.510 6.801 22.233 1.00 89.45 258 LYS A CA 1
ATOM 1958 C C . LYS A 1 263 ? -107.968 6.626 20.782 1.00 100.64 258 LYS A C 1
ATOM 1959 O O . LYS A 1 263 ? -109.140 6.342 20.533 1.00 95.97 258 LYS A O 1
ATOM 1965 N N . TYR A 1 264 ? -107.041 6.799 19.830 1.00 111.19 259 TYR A N 1
ATOM 1966 C CA . TYR A 1 264 ? -107.357 6.722 18.412 1.00 107.87 259 TYR A CA 1
ATOM 1967 C C . TYR A 1 264 ? -106.608 5.537 17.808 1.00 111.88 259 TYR A C 1
ATOM 1968 O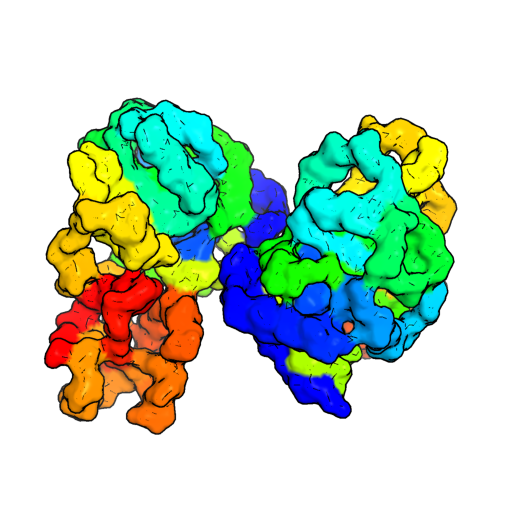 O . TYR A 1 264 ? -105.520 5.697 17.260 1.00 105.94 259 TYR A O 1
ATOM 1977 N N . PRO A 1 265 ? -107.171 4.310 17.892 1.00 111.22 260 PRO A N 1
ATOM 1978 C CA . PRO A 1 265 ? -106.396 3.098 17.645 1.00 101.03 260 PRO A CA 1
ATOM 1979 C C . PRO A 1 265 ? -106.048 2.855 16.177 1.00 85.41 260 PRO A C 1
ATOM 1980 O O . PRO A 1 265 ? -104.926 2.456 15.869 1.00 63.75 260 PRO A O 1
ATOM 1984 N N . ASP A 1 266 ? -107.017 3.099 15.283 1.00 80.32 261 ASP A N 1
ATOM 1985 C CA . ASP A 1 266 ? -106.849 2.871 13.855 1.00 84.25 261 ASP A CA 1
ATOM 1986 C C . ASP A 1 266 ? -106.237 4.121 13.220 1.00 95.87 261 ASP A C 1
ATOM 1987 O O . ASP A 1 266 ? -106.959 5.047 12.849 1.00 88.12 261 ASP A O 1
ATOM 1992 N N . HIS A 1 267 ? -104.902 4.143 13.095 1.00 96.70 262 HIS A N 1
ATOM 1993 C CA . HIS A 1 267 ? -104.187 5.390 12.867 1.00 95.25 262 HIS A CA 1
ATOM 1994 C C . HIS A 1 267 ? -102.910 5.185 12.053 1.00 94.16 262 HIS A C 1
ATOM 1995 O O . HIS A 1 267 ? -102.359 4.087 12.007 1.00 101.08 262 HIS A O 1
ATOM 2002 N N . VAL A 1 268 ? -102.459 6.273 11.414 1.00 86.33 263 VAL A N 1
ATOM 2003 C CA . VAL A 1 268 ? -101.092 6.400 10.925 1.00 81.57 263 VAL A CA 1
ATOM 2004 C C . VAL A 1 268 ? -100.487 7.641 11.579 1.00 66.03 263 VAL A C 1
ATOM 2005 O O . VAL A 1 268 ? -101.187 8.623 11.815 1.00 72.25 263 VAL A O 1
ATOM 2009 N N . VAL A 1 269 ? -99.184 7.578 11.863 1.00 64.90 264 VAL A N 1
ATOM 2010 C CA . VAL A 1 269 ? -98.480 8.667 12.517 1.00 66.28 264 VAL A CA 1
ATOM 2011 C C . VAL A 1 269 ? -97.515 9.314 11.526 1.00 71.37 264 VAL A C 1
ATOM 2012 O O . VAL A 1 269 ? -96.855 8.618 10.760 1.00 74.97 264 VAL A O 1
ATOM 2016 N N . ILE A 1 270 ? -97.445 10.653 11.556 1.00 67.42 265 ILE A N 1
ATOM 2017 C CA . ILE A 1 270 ? -96.396 11.395 10.874 1.00 58.48 265 ILE A CA 1
ATOM 2018 C C . ILE A 1 270 ? -95.447 11.912 11.944 1.00 49.16 265 ILE A C 1
ATOM 2019 O O . ILE A 1 270 ? -95.889 12.571 12.880 1.00 57.63 265 ILE A O 1
ATOM 2024 N N . CYS A 1 271 ? -94.154 11.611 11.796 1.00 42.92 266 CYS A N 1
ATOM 2025 C CA . CYS A 1 271 ? -93.201 11.817 12.872 1.00 50.61 266 CYS A CA 1
ATOM 2026 C C . CYS A 1 271 ? -91.846 12.188 12.287 1.00 47.58 266 CYS A C 1
ATOM 2027 O O . CYS A 1 271 ? -91.624 12.021 11.091 1.00 51.63 266 CYS A O 1
ATOM 2030 N N . VAL A 1 272 ? -90.950 12.688 13.141 1.00 47.28 267 VAL A N 1
ATOM 2031 C CA . VAL A 1 272 ? -89.585 12.951 12.722 1.00 56.81 267 VAL A CA 1
ATOM 2032 C C . VAL A 1 272 ? -88.824 11.629 12.710 1.00 64.43 267 VAL A C 1
ATOM 2033 O O . VAL A 1 272 ? -89.312 10.611 13.195 1.00 65.49 267 VAL A O 1
ATOM 2037 N N . GLU A 1 273 ? -87.618 11.674 12.143 1.00 70.41 268 GLU A N 1
ATOM 2038 C CA . GLU A 1 273 ? -86.765 10.507 12.040 1.00 78.51 268 GLU A CA 1
ATOM 2039 C C . GLU A 1 273 ? -86.338 10.057 13.434 1.00 77.92 268 GLU A C 1
ATOM 2040 O O . GLU A 1 273 ? -86.322 8.862 13.718 1.00 80.85 268 GLU A O 1
ATOM 2046 N N . GLU A 1 274 ? -85.997 11.025 14.294 1.00 72.35 269 GLU A N 1
ATOM 2047 C CA . GLU A 1 274 ? -85.398 10.735 15.588 1.00 59.52 269 GLU A CA 1
ATOM 2048 C C . GLU A 1 274 ? -86.420 10.117 16.544 1.00 58.50 269 GLU A C 1
ATOM 2049 O O . GLU A 1 274 ? -86.083 9.817 17.683 1.00 72.44 269 GLU A O 1
ATOM 2055 N N . ARG A 1 275 ? -87.665 9.924 16.091 1.00 59.50 270 ARG A N 1
ATOM 2056 C CA . ARG A 1 275 ? -88.672 9.241 16.888 1.00 57.78 270 ARG A CA 1
ATOM 2057 C C . ARG A 1 275 ? -89.414 8.213 16.036 1.00 65.89 270 ARG A C 1
ATOM 2058 O O . ARG A 1 275 ? -90.554 7.856 16.341 1.00 66.17 270 ARG A O 1
ATOM 2066 N N . LYS A 1 276 ? -88.761 7.739 14.967 1.00 71.08 271 LYS A N 1
ATOM 2067 C CA . LYS A 1 276 ? -89.379 6.806 14.037 1.00 70.42 271 LYS A CA 1
ATOM 2068 C C . LYS A 1 276 ? -89.508 5.436 14.704 1.00 67.02 271 LYS A C 1
ATOM 2069 O O . LYS A 1 276 ? -90.520 4.760 14.530 1.00 63.18 271 LYS A O 1
ATOM 2075 N N . GLU A 1 277 ? -88.473 5.048 15.465 1.00 74.29 272 GLU A N 1
ATOM 2076 C CA . GLU A 1 277 ? -88.403 3.738 16.097 1.00 82.93 272 GLU A CA 1
ATOM 2077 C C . GLU A 1 277 ? -89.471 3.604 17.186 1.00 77.07 272 GLU A C 1
ATOM 2078 O O . GLU A 1 277 ? -89.757 2.492 17.617 1.00 82.86 272 GLU A O 1
ATOM 2084 N N . LEU A 1 278 ? -90.054 4.732 17.621 1.00 78.63 273 LEU A N 1
ATOM 2085 C CA . LEU A 1 278 ? -91.012 4.763 18.719 1.00 73.75 273 LEU A CA 1
ATOM 2086 C C . LEU A 1 278 ? -92.442 4.499 18.239 1.00 64.65 273 LEU A C 1
ATOM 2087 O O . LEU A 1 278 ? -93.373 4.640 19.027 1.00 69.20 273 LEU A O 1
ATOM 2092 N N . TYR A 1 279 ? -92.635 4.123 16.968 1.00 63.69 274 TYR A N 1
ATOM 2093 C CA . TYR A 1 279 ? -93.964 3.791 16.467 1.00 75.04 274 TYR A CA 1
ATOM 2094 C C . TYR A 1 279 ? -93.829 2.624 15.493 1.00 80.83 274 TYR A C 1
ATOM 2095 O O . TYR A 1 279 ? -92.714 2.200 15.193 1.00 91.95 274 TYR A O 1
ATOM 2104 N N . ASP A 1 280 ? -94.974 2.121 15.009 1.00 83.50 275 ASP A N 1
ATOM 2105 C CA . ASP A 1 280 ? -95.008 0.972 14.117 1.00 92.23 275 ASP A CA 1
ATOM 2106 C C . ASP A 1 280 ? -95.500 1.390 12.732 1.00 88.92 275 ASP A C 1
ATOM 2107 O O . ASP A 1 280 ? -94.814 1.144 11.744 1.00 98.16 275 ASP A O 1
ATOM 2112 N N . ASP A 1 281 ? -96.686 2.017 12.675 1.00 97.74 276 ASP A N 1
ATOM 2113 C CA . ASP A 1 281 ? -97.251 2.550 11.439 1.00 102.40 276 ASP A CA 1
ATOM 2114 C C . ASP A 1 281 ? -97.034 4.066 11.370 1.00 100.27 276 ASP A C 1
ATOM 2115 O O . ASP A 1 281 ? -97.752 4.841 12.006 1.00 79.96 276 ASP A O 1
ATOM 2120 N N . ARG A 1 282 ? -96.031 4.477 10.580 1.00 86.25 277 ARG A N 1
ATOM 2121 C CA . ARG A 1 282 ? -95.427 5.797 10.684 1.00 79.83 277 ARG A CA 1
ATOM 2122 C C . ARG A 1 282 ? -94.895 6.263 9.331 1.00 80.82 277 ARG A C 1
ATOM 2123 O O . ARG A 1 282 ? -94.252 5.494 8.620 1.00 87.09 277 ARG A O 1
ATOM 2131 N N . ILE A 1 283 ? -95.170 7.530 8.993 1.00 78.93 278 ILE A N 1
ATOM 2132 C CA . ILE A 1 283 ? -94.527 8.206 7.876 1.00 63.34 278 ILE A CA 1
ATOM 2133 C C . ILE A 1 283 ? -93.477 9.156 8.452 1.00 56.28 278 ILE A C 1
ATOM 2134 O O . ILE A 1 283 ? -93.807 10.035 9.240 1.00 62.45 278 ILE A O 1
ATOM 2139 N N . VAL A 1 284 ? -92.211 8.978 8.063 1.00 52.53 279 VAL A N 1
ATOM 2140 C CA . VAL A 1 284 ? -91.155 9.882 8.494 1.00 54.92 279 VAL A CA 1
ATOM 2141 C C . VAL A 1 284 ? -91.151 11.086 7.552 1.00 61.45 279 VAL A C 1
ATOM 2142 O O . VAL A 1 284 ? -90.818 10.952 6.379 1.00 67.30 279 VAL A O 1
ATOM 2146 N N . VAL A 1 285 ? -91.526 12.259 8.080 1.00 59.20 280 VAL A N 1
ATOM 2147 C CA . VAL A 1 285 ? -91.646 13.466 7.278 1.00 53.36 280 VAL A CA 1
ATOM 2148 C C . VAL A 1 285 ? -90.264 14.082 7.054 1.00 46.46 280 VAL A C 1
ATOM 2149 O O . VAL A 1 285 ? -90.025 14.686 6.017 1.00 59.03 280 VAL A O 1
ATOM 2153 N N . GLY A 1 286 ? -89.361 13.928 8.028 1.00 42.09 281 GLY A N 1
ATOM 2154 C CA . GLY A 1 286 ? -88.039 14.534 7.973 1.00 39.16 281 GLY A CA 1
ATOM 2155 C C . GLY A 1 286 ? -87.366 14.461 9.342 1.00 42.38 281 GLY A C 1
ATOM 2156 O O . GLY A 1 286 ? -87.879 13.801 10.238 1.00 51.42 281 GLY A O 1
ATOM 2157 N N . SER A 1 287 ? -86.224 15.142 9.488 1.00 47.51 282 SER A N 1
ATOM 2158 C CA . SER A 1 287 ? -85.435 15.107 10.708 1.00 55.89 282 SER A CA 1
ATOM 2159 C C . SER A 1 287 ? -85.352 16.491 11.351 1.00 59.93 282 SER A C 1
ATOM 2160 O O . SER A 1 287 ? -85.292 17.502 10.656 1.00 52.22 282 SER A O 1
ATOM 2163 N N . LEU A 1 288 ? -85.345 16.516 12.690 1.00 54.11 283 LEU A N 1
ATOM 2164 C CA . LEU A 1 288 ? -85.144 17.741 13.448 1.00 51.91 283 LEU A CA 1
ATOM 2165 C C . LEU A 1 288 ? -83.749 18.295 13.171 1.00 55.05 283 LEU A C 1
ATOM 2166 O O . LEU A 1 288 ? -83.533 19.500 13.235 1.00 59.57 283 LEU A O 1
ATOM 2171 N N . LYS A 1 289 ? -82.807 17.397 12.863 1.00 62.78 284 LYS A N 1
ATOM 2172 C CA . LYS A 1 289 ? -81.473 17.756 12.399 1.00 67.43 284 LYS A CA 1
ATOM 2173 C C . LYS A 1 289 ? -81.553 18.767 11.250 1.00 69.50 284 LYS A C 1
ATOM 2174 O O . LYS A 1 289 ? -80.860 19.782 11.266 1.00 60.27 284 LYS A O 1
ATOM 2180 N N . ASN A 1 290 ? -82.402 18.483 10.251 1.00 75.96 285 ASN A N 1
ATOM 2181 C CA . ASN A 1 290 ? -82.572 19.349 9.092 1.00 78.91 285 ASN A CA 1
ATOM 2182 C C . ASN A 1 290 ? -84.049 19.719 8.957 1.00 64.51 285 ASN A C 1
ATOM 2183 O O . ASN A 1 290 ? -84.795 19.071 8.223 1.00 62.65 285 ASN A O 1
ATOM 2188 N N . PRO A 1 291 ? -84.518 20.775 9.663 1.00 54.53 286 PRO A N 1
ATOM 2189 C CA . PRO A 1 291 ? -85.945 21.080 9.715 1.00 53.68 286 PRO A CA 1
ATOM 2190 C C . PRO A 1 291 ? -86.546 21.489 8.370 1.00 43.40 286 PRO A C 1
ATOM 2191 O O . PRO A 1 291 ? -87.745 21.332 8.176 1.00 42.34 286 PRO A O 1
ATOM 2195 N N . TYR A 1 292 ? -85.717 22.006 7.448 1.00 45.57 287 TYR A N 1
ATOM 2196 C CA . TYR A 1 292 ? -86.176 22.350 6.106 1.00 46.82 287 TYR A CA 1
ATOM 2197 C C . TYR A 1 292 ? -86.684 21.100 5.386 1.00 42.66 287 TYR A C 1
ATOM 2198 O O . TYR A 1 292 ? -87.553 21.211 4.525 1.00 40.90 287 TYR A O 1
ATOM 2207 N N . SER A 1 293 ? -86.149 19.921 5.739 1.00 40.78 288 SER A N 1
ATOM 2208 C CA . SER A 1 293 ? -86.644 18.661 5.209 1.00 43.97 288 SER A CA 1
ATOM 2209 C C . SER A 1 293 ? -88.103 18.440 5.608 1.00 45.00 288 SER A C 1
ATOM 2210 O O . SER A 1 293 ? -88.885 17.898 4.830 1.00 42.90 288 SER A O 1
ATOM 2213 N N . ILE A 1 294 ? -88.470 18.859 6.827 1.00 45.69 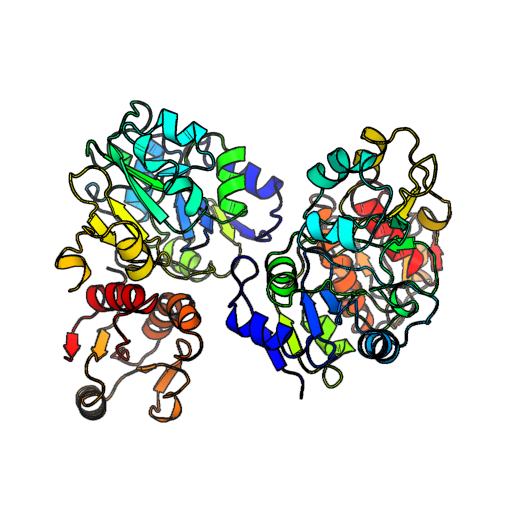289 ILE A N 1
ATOM 2214 C CA . ILE A 1 294 ? -89.825 18.673 7.326 1.00 41.68 289 ILE A CA 1
ATOM 2215 C C . ILE A 1 294 ? -90.774 19.592 6.562 1.00 36.40 289 ILE A C 1
ATOM 2216 O O . ILE A 1 294 ? -91.851 19.171 6.134 1.00 38.43 289 ILE A O 1
ATOM 2221 N N . ALA A 1 295 ? -90.364 20.854 6.400 1.00 35.34 290 ALA A N 1
ATOM 2222 C CA . ALA A 1 295 ? -91.144 21.811 5.628 1.00 38.15 290 ALA A CA 1
ATOM 2223 C C . ALA A 1 295 ? -91.334 21.306 4.196 1.00 37.06 290 ALA A C 1
ATOM 2224 O O . ALA A 1 295 ? -92.448 21.306 3.670 1.00 34.42 290 ALA A O 1
ATOM 2226 N N . GLN A 1 296 ? -90.227 20.873 3.580 1.00 39.23 291 GLN A N 1
ATOM 2227 C CA . GLN A 1 296 ? -90.217 20.413 2.197 1.00 44.68 291 GLN A CA 1
ATOM 2228 C C . GLN A 1 296 ? -91.242 19.298 1.978 1.00 45.23 291 GLN A C 1
ATOM 2229 O O . GLN A 1 296 ? -91.844 19.239 0.904 1.00 43.42 291 GLN A O 1
ATOM 2235 N N . ASN A 1 297 ? -91.445 18.424 2.983 1.00 44.81 292 ASN A N 1
ATOM 2236 C CA . ASN A 1 297 ? -92.177 17.175 2.779 1.00 44.48 292 ASN A CA 1
ATOM 2237 C C . ASN A 1 297 ? -93.547 17.115 3.454 1.00 41.87 292 ASN A C 1
ATOM 2238 O O . ASN A 1 297 ? -94.280 16.155 3.203 1.00 44.93 292 ASN A O 1
ATOM 2243 N N . ILE A 1 298 ? -93.901 18.106 4.291 1.00 44.82 293 ILE A N 1
ATOM 2244 C CA . ILE A 1 298 ? -95.061 17.964 5.166 1.00 43.96 293 ILE A CA 1
ATOM 2245 C C . ILE A 1 298 ? -96.345 17.763 4.360 1.00 41.38 293 ILE A C 1
ATOM 2246 O O . ILE A 1 298 ? -97.180 16.952 4.750 1.00 46.13 293 ILE A O 1
ATOM 2251 N N . PHE A 1 299 ? -96.526 18.480 3.245 1.00 44.65 294 PHE A N 1
ATOM 2252 C CA . PHE A 1 299 ? -97.782 18.380 2.510 1.00 47.07 294 PHE A CA 1
ATOM 2253 C C . PHE A 1 299 ? -97.859 17.036 1.778 1.00 45.50 294 PHE A C 1
ATOM 2254 O O . PHE A 1 299 ? -98.932 16.441 1.707 1.00 44.64 294 PHE A O 1
ATOM 2262 N N . SER A 1 300 ? -96.731 16.557 1.235 1.00 48.38 295 SER A N 1
ATOM 2263 C CA . SER A 1 300 ? -96.663 15.220 0.662 1.00 50.84 295 SER A CA 1
ATOM 2264 C C . SER A 1 300 ? -97.087 14.189 1.703 1.00 47.90 295 SER A C 1
ATOM 2265 O O . SER A 1 300 ? -97.864 13.287 1.400 1.00 47.02 295 SER A O 1
ATOM 2268 N N . ALA A 1 301 ? -96.564 14.344 2.925 1.00 50.29 296 ALA A N 1
ATOM 2269 C CA . ALA A 1 301 ? -96.822 13.405 4.005 1.00 51.18 296 ALA A CA 1
ATOM 2270 C C . ALA A 1 301 ? -98.323 13.271 4.252 1.00 51.50 296 ALA A C 1
ATOM 2271 O O . ALA A 1 301 ? -98.804 12.162 4.454 1.00 55.36 296 ALA A O 1
ATOM 2273 N N . LEU A 1 302 ? -99.056 14.392 4.232 1.00 46.91 297 LEU A N 1
ATOM 2274 C CA . LEU A 1 302 ? -100.486 14.377 4.501 1.00 49.15 297 LEU A CA 1
ATOM 2275 C C . LEU A 1 302 ? -101.235 13.648 3.388 1.00 53.72 297 LEU A C 1
ATOM 2276 O O . LEU A 1 302 ? -102.228 12.974 3.653 1.00 57.46 297 LEU A O 1
ATOM 2281 N N . ARG A 1 303 ? -100.758 13.784 2.144 1.00 61.55 298 ARG A N 1
ATOM 2282 C CA . ARG A 1 303 ? -101.387 13.121 1.010 1.00 54.64 298 ARG A CA 1
ATOM 2283 C C . ARG A 1 303 ? -101.076 11.624 1.018 1.00 54.47 298 ARG A C 1
ATOM 2284 O O . ARG A 1 303 ? -101.945 10.831 0.675 1.00 64.46 298 ARG A O 1
ATOM 2292 N N . GLU A 1 304 ? -99.851 11.238 1.404 1.00 54.24 299 GLU A N 1
ATOM 2293 C CA . GLU A 1 304 ? -99.517 9.832 1.597 1.00 65.25 299 GLU A CA 1
ATOM 2294 C C . GLU A 1 304 ? -100.427 9.236 2.673 1.00 66.10 299 GLU A C 1
ATOM 2295 O O . GLU A 1 304 ? -101.068 8.212 2.451 1.00 63.28 299 GLU A O 1
ATOM 2301 N N . ALA A 1 305 ? -100.471 9.900 3.836 1.00 66.61 300 ALA A N 1
ATOM 2302 C CA . ALA A 1 305 ? -101.167 9.417 5.020 1.00 65.08 300 ALA A CA 1
ATOM 2303 C C . ALA A 1 305 ? -102.627 9.093 4.719 1.00 66.26 300 ALA A C 1
ATOM 2304 O O . ALA A 1 305 ? -103.111 8.022 5.079 1.00 76.22 300 ALA A O 1
ATOM 2306 N N . GLU A 1 306 ? -103.320 10.026 4.058 1.00 65.30 301 GLU A N 1
ATOM 2307 C CA . GLU A 1 306 ? -104.753 9.910 3.837 1.00 67.51 301 GLU A CA 1
ATOM 2308 C C . GLU A 1 306 ? -105.077 8.687 2.977 1.00 65.54 301 GLU A C 1
ATOM 2309 O O . GLU A 1 306 ? -106.238 8.295 2.898 1.00 71.06 301 GLU A O 1
ATOM 2315 N N . LYS A 1 307 ? -104.058 8.095 2.337 1.00 67.58 302 LYS A N 1
ATOM 2316 C CA . LYS A 1 307 ? -104.245 6.961 1.443 1.00 79.80 302 LYS A CA 1
ATOM 2317 C C . LYS A 1 307 ? -103.778 5.650 2.082 1.00 85.77 302 LYS A C 1
ATOM 2318 O O . LYS A 1 307 ? -103.843 4.604 1.440 1.00 85.59 302 LYS A O 1
ATOM 2324 N N . MET A 1 308 ? -103.307 5.685 3.335 1.00 84.19 303 MET A N 1
ATOM 2325 C CA . MET A 1 308 ? -102.719 4.499 3.938 1.00 77.51 303 MET A CA 1
ATOM 2326 C C . MET A 1 308 ? -103.788 3.650 4.629 1.00 84.84 303 MET A C 1
ATOM 2327 O O . MET A 1 308 ? -103.454 2.733 5.376 1.00 81.44 303 MET A O 1
ATOM 2332 N N . GLY A 1 309 ? -105.067 3.955 4.375 1.00 87.30 304 GLY A N 1
ATOM 2333 C CA . GLY A 1 309 ? -106.165 3.134 4.854 1.00 89.38 304 GLY A CA 1
ATOM 2334 C C . GLY A 1 309 ? -106.168 3.056 6.377 1.00 96.67 304 GLY A C 1
ATOM 2335 O O . GLY A 1 309 ? -106.205 1.968 6.946 1.00 99.32 304 GLY A O 1
ATOM 2336 N N . LYS A 1 310 ? -106.126 4.231 7.014 1.00 101.04 305 LYS A N 1
ATOM 2337 C CA . LYS A 1 310 ? -106.251 4.359 8.456 1.00 92.63 305 LYS A CA 1
ATOM 2338 C C . LYS A 1 310 ? -107.309 5.420 8.742 1.00 94.40 305 LYS A C 1
ATOM 2339 O O . LYS A 1 310 ? -107.496 6.339 7.946 1.00 92.23 305 LYS A O 1
ATOM 2345 N N . GLU A 1 311 ? -107.996 5.282 9.882 1.00 95.34 306 GLU A N 1
ATOM 2346 C CA . GLU A 1 311 ? -109.115 6.151 10.209 1.00 98.40 306 GLU A CA 1
ATOM 2347 C C . GLU A 1 311 ? -108.601 7.542 10.568 1.00 82.55 306 GLU A C 1
ATOM 2348 O O . GLU A 1 311 ? -109.254 8.528 10.241 1.00 69.52 306 GLU A O 1
ATOM 2354 N N . TYR A 1 312 ? -107.438 7.595 11.236 1.00 81.58 307 TYR A N 1
ATOM 2355 C CA . TYR A 1 312 ? -106.920 8.821 11.824 1.00 81.44 307 TYR A CA 1
ATOM 2356 C C . TYR A 1 312 ? -105.469 9.041 11.410 1.00 76.37 307 TYR A C 1
ATOM 2357 O O . TYR A 1 312 ? -104.675 8.102 11.385 1.00 71.03 307 TYR A O 1
ATOM 2366 N N . ILE A 1 313 ? -105.142 10.298 11.085 1.00 69.53 308 ILE A N 1
ATOM 2367 C CA . ILE A 1 313 ? -103.759 10.714 10.917 1.00 68.25 308 ILE A CA 1
ATOM 2368 C C . ILE A 1 313 ? -103.346 11.481 12.169 1.00 61.63 308 ILE A C 1
ATOM 2369 O O . ILE A 1 313 ? -104.057 12.389 12.604 1.00 57.91 308 ILE A O 1
ATOM 2374 N N . ILE A 1 314 ? -102.189 11.090 12.720 1.00 54.62 309 ILE A N 1
ATOM 2375 C CA A ILE A 1 314 ? -101.678 11.639 13.965 0.50 61.26 309 ILE A CA 1
ATOM 2376 C CA B ILE A 1 314 ? -101.681 11.642 13.964 0.50 61.58 309 ILE A CA 1
ATOM 2377 C C . ILE A 1 314 ? -100.307 12.243 13.687 1.00 63.07 309 ILE A C 1
ATOM 2378 O O . ILE A 1 314 ? -99.412 11.550 13.207 1.00 67.79 309 ILE A O 1
ATOM 2387 N N . VAL A 1 315 ? -100.151 13.535 13.994 1.00 60.78 310 VAL A N 1
ATOM 2388 C CA . VAL A 1 315 ? -98.933 14.250 13.658 1.00 53.57 310 VAL A CA 1
ATOM 2389 C C . VAL A 1 315 ? -98.282 14.783 14.925 1.00 48.59 310 VAL A C 1
ATOM 2390 O O . VAL A 1 315 ? -98.948 15.392 15.757 1.00 54.81 310 VAL A O 1
ATOM 2394 N N . GLU A 1 316 ? -96.976 14.541 15.045 1.00 48.62 311 GLU A N 1
ATOM 2395 C CA . GLU A 1 316 ? -96.174 15.133 16.097 1.00 54.83 311 GLU A CA 1
ATOM 2396 C C . GLU A 1 316 ? -96.125 16.645 15.900 1.00 67.36 311 GLU A C 1
ATOM 2397 O O . GLU A 1 316 ? -96.194 17.131 14.772 1.00 76.61 311 GLU A O 1
ATOM 2403 N N . GLY A 1 317 ? -96.002 17.372 17.015 1.00 60.76 312 GLY A N 1
ATOM 2404 C CA . GLY A 1 317 ? -95.856 18.816 16.997 1.00 50.93 312 GLY A CA 1
ATOM 2405 C C . GLY A 1 317 ? -94.386 19.206 16.919 1.00 48.49 312 GLY A C 1
ATOM 2406 O O . GLY A 1 317 ? -93.509 18.373 17.127 1.00 55.08 312 GLY A O 1
ATOM 2407 N N . PHE A 1 318 ? -94.137 20.481 16.618 1.00 48.86 313 PHE A N 1
ATOM 2408 C CA . PHE A 1 318 ? -92.782 20.984 16.470 1.00 53.66 313 PHE A CA 1
ATOM 2409 C C . PHE A 1 318 ? -92.652 22.309 17.213 1.00 54.48 313 PHE A C 1
ATOM 2410 O O . PHE A 1 318 ? -93.652 22.976 17.467 1.00 53.24 313 PHE A O 1
ATOM 2418 N N . GLU A 1 319 ? -91.408 22.670 17.550 1.00 54.95 314 GLU A N 1
ATOM 2419 C CA . GLU A 1 319 ? -91.080 24.012 17.995 1.00 56.96 314 GLU A CA 1
ATOM 2420 C C . GLU A 1 319 ? -91.774 25.038 17.103 1.00 66.57 314 GLU A C 1
ATOM 2421 O O . GLU A 1 319 ? -91.797 24.881 15.883 1.00 65.02 314 GLU A O 1
ATOM 2427 N N . GLU A 1 320 ? -92.333 26.085 17.722 1.00 65.75 315 GLU A N 1
ATOM 2428 C CA . GLU A 1 320 ? -92.759 27.278 17.008 1.00 59.91 315 GLU A CA 1
ATOM 2429 C C . GLU A 1 320 ? -91.550 28.182 16.777 1.00 52.79 315 GLU A C 1
ATOM 2430 O O . GLU A 1 320 ? -91.520 29.304 17.272 1.00 50.93 315 GLU A O 1
ATOM 2436 N N . ARG A 1 321 ? -90.550 27.703 16.027 1.00 49.87 316 ARG A N 1
ATOM 2437 C CA . ARG A 1 321 ? -89.356 28.494 15.761 1.00 53.12 316 ARG A CA 1
ATOM 2438 C C . ARG A 1 321 ? -88.862 28.211 14.346 1.00 46.88 316 ARG A C 1
ATOM 2439 O O . ARG A 1 321 ? -89.156 27.165 13.780 1.00 52.65 316 ARG A O 1
ATOM 2447 N N . GLY A 1 322 ? -88.108 29.166 13.797 1.00 45.62 317 GLY A N 1
ATOM 2448 C CA . GLY A 1 322 ? -87.677 29.136 12.410 1.00 48.19 317 GLY A CA 1
ATOM 2449 C C . GLY A 1 322 ? -88.779 28.624 11.486 1.00 45.13 317 GLY A C 1
ATOM 2450 O O . GLY A 1 322 ? -89.933 29.038 11.591 1.00 51.45 317 GLY A O 1
ATOM 2451 N N . ILE A 1 323 ? -88.404 27.715 10.580 1.00 46.69 318 ILE A N 1
ATOM 2452 C CA . ILE A 1 323 ? -89.300 27.271 9.523 1.00 42.13 318 ILE A CA 1
ATOM 2453 C C . ILE A 1 323 ? -90.409 26.404 10.119 1.00 37.18 318 ILE A C 1
ATOM 2454 O O . ILE A 1 323 ? -91.514 26.334 9.576 1.00 35.06 318 ILE A O 1
ATOM 2459 N N . LEU A 1 324 ? -90.125 25.739 11.243 1.00 39.26 319 LEU A N 1
ATOM 2460 C CA . LEU A 1 324 ? -91.127 24.891 11.875 1.00 43.90 319 LEU A CA 1
ATOM 2461 C C . LEU A 1 324 ? -92.310 25.722 12.393 1.00 39.59 319 LEU A C 1
ATOM 2462 O O . LEU A 1 324 ? -93.411 25.198 12.559 1.00 38.99 319 LEU A O 1
ATOM 2467 N N . PHE A 1 325 ? -92.093 27.020 12.648 1.00 41.57 320 PHE A N 1
ATOM 2468 C CA . PHE A 1 325 ? -93.197 27.908 12.966 1.00 42.33 320 PHE A CA 1
ATOM 2469 C C . PHE A 1 325 ? -94.225 27.857 11.838 1.00 40.71 320 PHE A C 1
ATOM 2470 O O . PHE A 1 325 ? -95.420 27.683 12.077 1.00 38.90 320 PHE A O 1
ATOM 2478 N N . ALA A 1 326 ? -93.750 28.012 10.598 1.00 38.96 321 ALA A N 1
ATOM 2479 C CA . ALA A 1 326 ? -94.627 27.958 9.441 1.00 37.25 321 ALA A CA 1
ATOM 2480 C C . ALA A 1 326 ? -95.299 26.588 9.342 1.00 37.47 321 ALA A C 1
ATOM 2481 O O . ALA A 1 326 ? -96.488 26.494 9.049 1.00 36.37 321 ALA A O 1
ATOM 2483 N N . VAL A 1 327 ? -94.538 25.516 9.589 1.00 39.09 322 VAL A N 1
ATOM 2484 C CA . VAL A 1 327 ? -95.093 24.174 9.519 1.00 40.94 322 VAL A CA 1
ATOM 2485 C C . VAL A 1 327 ? -96.262 24.054 10.497 1.00 40.39 322 VAL A C 1
ATOM 2486 O O . VAL A 1 327 ? -97.339 23.569 10.145 1.00 37.28 322 VAL A O 1
ATOM 2490 N N . MET A 1 328 ? -96.033 24.506 11.736 1.00 44.50 323 MET A N 1
ATOM 2491 C CA . MET A 1 328 ? -97.045 24.413 12.781 1.00 47.05 323 MET A CA 1
ATOM 2492 C C . MET A 1 328 ? -98.268 25.256 12.430 1.00 39.95 323 MET A C 1
ATOM 2493 O O . MET A 1 328 ? -99.395 24.822 12.673 1.00 42.72 323 MET A O 1
ATOM 2498 N N . ASN A 1 329 ? -98.051 26.453 11.863 1.00 39.84 324 ASN A N 1
ATOM 2499 C CA . ASN A 1 329 ? -99.155 27.278 11.385 1.00 39.84 324 ASN A CA 1
ATOM 2500 C C . ASN A 1 329 ? -100.029 26.442 10.453 1.00 45.65 324 ASN A C 1
ATOM 2501 O O . ASN A 1 329 ? -101.251 26.455 10.576 1.00 43.17 324 ASN A O 1
ATOM 2506 N N . ARG A 1 330 ? -99.392 25.715 9.521 1.00 47.25 325 ARG A N 1
ATOM 2507 C CA . ARG A 1 330 ? -100.129 24.953 8.522 1.00 46.18 325 ARG A CA 1
ATOM 2508 C C . ARG A 1 330 ? -100.886 23.799 9.179 1.00 43.03 325 ARG A C 1
ATOM 2509 O O . ARG A 1 330 ? -102.051 23.569 8.871 1.00 45.65 325 ARG A O 1
ATOM 2517 N N . LEU A 1 331 ? -100.217 23.077 10.083 1.00 47.21 326 LEU A N 1
ATOM 2518 C CA . LEU A 1 331 ? -100.812 21.902 10.704 1.00 53.47 326 LEU A CA 1
ATOM 2519 C C . LEU A 1 331 ? -101.987 22.318 11.591 1.00 54.91 326 LEU A C 1
ATOM 2520 O O . LEU A 1 331 ? -103.026 21.661 11.575 1.00 48.56 326 LEU A O 1
ATOM 2525 N N . ARG A 1 332 ? -101.825 23.405 12.359 1.00 54.16 327 ARG A N 1
ATOM 2526 C CA . ARG A 1 332 ? -102.897 23.906 13.209 1.00 57.64 327 ARG A CA 1
ATOM 2527 C C . ARG A 1 332 ? -104.145 24.230 12.394 1.00 56.78 327 ARG A C 1
ATOM 2528 O O . ARG A 1 332 ? -105.250 23.988 12.862 1.00 63.26 327 ARG A O 1
ATOM 2536 N N . LYS A 1 333 ? -103.963 24.774 11.184 1.00 56.37 328 LYS A N 1
ATOM 2537 C CA . LYS A 1 333 ? -105.088 25.152 10.343 1.00 58.22 328 LYS A CA 1
ATOM 2538 C C . LYS A 1 333 ? -105.705 23.911 9.695 1.00 53.75 328 LYS A C 1
ATOM 2539 O O . LYS A 1 333 ? -106.831 23.973 9.214 1.00 53.75 328 LYS A O 1
ATOM 2545 N N . ALA A 1 334 ? -104.975 22.789 9.681 1.00 55.65 329 ALA A N 1
ATOM 2546 C CA . ALA A 1 334 ? -105.463 21.559 9.070 1.00 60.65 329 ALA A CA 1
ATOM 2547 C C . ALA A 1 334 ? -106.132 20.635 10.089 1.00 58.79 329 ALA A C 1
ATOM 2548 O O . ALA A 1 334 ? -107.042 19.895 9.722 1.00 64.45 329 ALA A O 1
ATOM 2550 N N . ALA A 1 335 ? -105.683 20.679 11.353 1.00 60.01 330 ALA A N 1
ATOM 2551 C CA . ALA A 1 335 ? -106.054 19.697 12.367 1.00 64.77 330 ALA A CA 1
ATOM 2552 C C . ALA A 1 335 ? -107.556 19.725 12.658 1.00 64.98 330 ALA A C 1
ATOM 2553 O O . ALA A 1 335 ? -108.160 20.793 12.672 1.00 62.01 330 ALA A O 1
ATOM 2555 N N . THR A 1 336 ? -108.144 18.539 12.886 1.00 73.03 331 THR A N 1
ATOM 2556 C CA . THR A 1 336 ? -109.517 18.424 13.363 1.00 78.34 331 THR A CA 1
ATOM 2557 C C . THR A 1 336 ? -109.531 18.425 14.893 1.00 78.26 331 THR A C 1
ATOM 2558 O O . THR A 1 336 ? -110.535 18.811 15.484 1.00 69.83 331 THR A O 1
ATOM 2562 N N . GLU A 1 337 ? -108.424 17.997 15.524 1.00 64.68 332 GLU A N 1
ATOM 2563 C CA . GLU A 1 337 ? -108.234 18.160 16.958 1.00 71.72 332 GLU A CA 1
ATOM 2564 C C . GLU A 1 337 ? -106.775 18.496 17.259 1.00 71.58 332 GLU A C 1
ATOM 2565 O O . GLU A 1 337 ? -105.863 17.914 16.673 1.00 76.73 332 GLU A O 1
ATOM 2571 N N . ILE A 1 338 ? -106.571 19.443 18.183 1.00 69.51 333 ILE A N 1
ATOM 2572 C CA . ILE A 1 338 ? -105.247 19.765 18.691 1.00 67.71 333 ILE A CA 1
ATOM 2573 C C . ILE A 1 338 ? -105.167 19.306 20.146 1.00 75.57 333 ILE A C 1
ATOM 2574 O O . ILE A 1 338 ? -106.146 19.388 20.880 1.00 83.73 333 ILE A O 1
ATOM 2579 N N . VAL A 1 339 ? -103.982 18.826 20.540 1.00 77.75 334 VAL A N 1
ATOM 2580 C CA . VAL A 1 339 ? -103.756 18.222 21.843 1.00 74.13 334 VAL A CA 1
ATOM 2581 C C . VAL A 1 339 ? -102.556 18.917 22.483 1.00 76.15 334 VAL A C 1
ATOM 2582 O O . VAL A 1 339 ? -101.413 18.592 22.162 1.00 75.97 334 VAL A O 1
ATOM 2586 N N . ARG A 1 340 ? -102.834 19.870 23.386 1.00 82.11 335 ARG A N 1
ATOM 2587 C CA . ARG A 1 340 ? -101.820 20.768 23.923 1.00 85.92 335 ARG A CA 1
ATOM 2588 C C . ARG A 1 340 ? -101.367 20.296 25.316 1.00 88.07 335 ARG A C 1
ATOM 2589 O O . ARG A 1 340 ? -101.967 19.323 25.821 1.00 93.36 335 ARG A O 1
ATOM 2598 N N . MET B 1 4 ? -60.754 2.385 -0.380 1.00 101.42 -1 MET B N 1
ATOM 2599 C CA . MET B 1 4 ? -62.179 2.777 -0.553 1.00 99.42 -1 MET B CA 1
ATOM 2600 C C . MET B 1 4 ? -62.447 4.075 0.210 1.00 95.99 -1 MET B C 1
ATOM 2601 O O . MET B 1 4 ? -61.866 4.310 1.269 1.00 91.86 -1 MET B O 1
ATOM 2606 N N . ALA B 1 5 ? -63.337 4.907 -0.349 1.00 75.83 0 ALA B N 1
ATOM 2607 C CA . ALA B 1 5 ? -63.558 6.265 0.125 1.00 58.90 0 ALA B CA 1
ATOM 2608 C C . ALA B 1 5 ? -64.834 6.373 0.964 1.00 55.25 0 ALA B C 1
ATOM 2609 O O . ALA B 1 5 ? -65.142 7.440 1.485 1.00 65.80 0 ALA B O 1
ATOM 2611 N N . SER B 1 6 ? -65.577 5.274 1.096 1.00 44.81 1 SER B N 1
ATOM 2612 C CA . SER B 1 6 ? -66.872 5.286 1.748 1.00 37.02 1 SER B CA 1
ATOM 2613 C C . SER B 1 6 ? -67.716 6.433 1.185 1.00 42.17 1 SER B C 1
ATOM 2614 O O . SER B 1 6 ? -67.983 7.420 1.863 1.00 43.82 1 SER B O 1
ATOM 2617 N N . THR B 1 7 ? -68.134 6.285 -0.077 1.00 35.20 2 THR B N 1
ATOM 2618 C CA . THR B 1 7 ? -68.765 7.365 -0.814 1.00 30.63 2 THR B CA 1
ATOM 2619 C C . THR B 1 7 ? -70.104 7.725 -0.177 1.00 29.01 2 THR B C 1
ATOM 2620 O O . THR B 1 7 ? -70.912 6.846 0.119 1.00 31.52 2 THR B O 1
ATOM 2624 N N . ARG B 1 8 ? -70.328 9.028 0.026 1.00 28.02 3 ARG B N 1
ATOM 2625 C CA . ARG B 1 8 ? -71.644 9.543 0.372 1.00 30.59 3 ARG B CA 1
ATOM 2626 C C . ARG B 1 8 ? -72.223 10.284 -0.827 1.00 29.09 3 ARG B C 1
ATOM 2627 O O . ARG B 1 8 ? -71.484 10.918 -1.570 1.00 29.31 3 ARG B O 1
ATOM 2635 N N . VAL B 1 9 ? -73.547 10.181 -0.988 1.00 31.05 4 VAL B N 1
ATOM 2636 C CA . VAL B 1 9 ? -74.298 10.901 -2.002 1.00 34.93 4 VAL B CA 1
ATOM 2637 C C . VAL B 1 9 ? -75.360 11.717 -1.278 1.00 37.23 4 VAL B C 1
ATOM 2638 O O . VAL B 1 9 ? -76.279 11.132 -0.716 1.00 37.66 4 VAL B O 1
ATOM 2642 N N . LEU B 1 10 ? -75.223 13.050 -1.303 1.00 34.27 5 LEU B N 1
ATOM 2643 C CA . LEU B 1 10 ? -76.169 13.948 -0.659 1.00 32.40 5 LEU B CA 1
ATOM 2644 C C . LEU B 1 10 ? -76.972 14.692 -1.724 1.00 31.37 5 LEU B C 1
ATOM 2645 O O . LEU B 1 10 ? -76.410 15.434 -2.524 1.00 32.37 5 LEU B O 1
ATOM 2650 N N . LYS B 1 11 ? -78.290 14.481 -1.724 1.00 29.32 6 LYS B N 1
ATOM 2651 C CA . LYS B 1 11 ? -79.186 15.148 -2.652 1.00 36.75 6 LYS B CA 1
ATOM 2652 C C . LYS B 1 11 ? -79.483 16.562 -2.146 1.00 39.95 6 LYS B C 1
ATOM 2653 O O . LYS B 1 11 ? -79.701 16.763 -0.954 1.00 31.37 6 LYS B O 1
ATOM 2659 N N . VAL B 1 12 ? -79.488 17.541 -3.061 1.00 36.94 7 VAL B N 1
ATOM 2660 C CA . VAL B 1 12 ? -79.809 18.929 -2.738 1.00 34.15 7 VAL B CA 1
ATOM 2661 C C . VAL B 1 12 ? -80.714 19.504 -3.826 1.00 32.66 7 VAL B C 1
ATOM 2662 O O . VAL B 1 12 ? -80.658 19.101 -4.989 1.00 33.43 7 VAL B O 1
ATOM 2666 N N . ASP B 1 13 ? -81.552 20.461 -3.429 1.00 31.59 8 ASP B N 1
ATOM 2667 C CA . ASP B 1 13 ? -82.356 21.203 -4.379 1.00 30.65 8 ASP B CA 1
ATOM 2668 C C . ASP B 1 13 ? -81.420 22.035 -5.253 1.00 27.64 8 ASP B C 1
ATOM 2669 O O . ASP B 1 13 ? -80.465 22.615 -4.748 1.00 30.21 8 ASP B O 1
ATOM 2674 N N . PRO B 1 14 ? -81.644 22.121 -6.586 1.00 27.16 9 PRO B N 1
ATOM 2675 C CA . PRO B 1 14 ? -80.776 22.924 -7.441 1.00 30.91 9 PRO B CA 1
ATOM 2676 C C . PRO B 1 14 ? -80.887 24.443 -7.255 1.00 30.16 9 PRO B C 1
ATOM 2677 O O . PRO B 1 14 ? -79.921 25.148 -7.532 1.00 30.95 9 PRO B O 1
ATOM 2681 N N . LEU B 1 15 ? -82.045 24.941 -6.794 1.00 30.98 10 LEU B N 1
ATOM 2682 C CA . LEU B 1 15 ? -82.298 26.374 -6.649 1.00 30.86 10 LEU B CA 1
ATOM 2683 C C . LEU B 1 15 ? -81.891 26.877 -5.266 1.00 32.86 10 LEU B C 1
ATOM 2684 O O . LEU B 1 15 ? -81.241 27.914 -5.155 1.00 35.17 10 LEU B O 1
ATOM 2689 N N . PHE B 1 16 ? -82.290 26.124 -4.230 1.00 32.70 11 PHE B N 1
ATOM 2690 C CA . PHE B 1 16 ? -82.066 26.480 -2.837 1.00 34.16 11 PHE B CA 1
ATOM 2691 C C . PHE B 1 16 ? -81.461 25.283 -2.111 1.00 34.20 11 PHE B C 1
ATOM 2692 O O . PHE B 1 16 ? -82.124 24.614 -1.320 1.00 30.98 11 PHE B O 1
ATOM 2700 N N . PRO B 1 17 ? -80.175 24.972 -2.362 1.00 32.10 12 PRO B N 1
ATOM 2701 C CA . PRO B 1 17 ? -79.541 23.833 -1.721 1.00 36.65 12 PRO B CA 1
ATOM 2702 C C . PRO B 1 17 ? -79.285 24.041 -0.234 1.00 36.29 12 PRO B C 1
ATOM 2703 O O . PRO B 1 17 ? -78.849 25.107 0.182 1.00 36.30 12 PRO B O 1
ATOM 2707 N N . ASP B 1 18 ? -79.565 22.996 0.541 1.00 40.28 13 ASP B N 1
ATOM 2708 C CA . ASP B 1 18 ? -79.210 22.916 1.948 1.00 38.30 13 ASP B CA 1
ATOM 2709 C C . ASP B 1 18 ? -77.744 23.285 2.156 1.00 37.41 13 ASP B C 1
ATOM 2710 O O . ASP B 1 18 ? -76.848 22.616 1.648 1.00 37.45 13 ASP B O 1
ATOM 2715 N N . GLU B 1 19 ? -77.494 24.360 2.911 1.00 42.25 14 GLU B N 1
ATOM 2716 C CA . GLU B 1 19 ? -76.139 24.853 3.108 1.00 45.75 14 GLU B CA 1
ATOM 2717 C C . GLU B 1 19 ? -75.323 23.923 4.006 1.00 40.74 14 GLU B C 1
ATOM 2718 O O . GLU B 1 19 ? -74.091 23.935 3.937 1.00 39.87 14 GLU B O 1
ATOM 2724 N N . LYS B 1 20 ? -75.995 23.118 4.841 1.00 38.77 15 LYS B N 1
ATOM 2725 C CA . LYS B 1 20 ? -75.307 22.107 5.632 1.00 45.10 15 LYS B CA 1
ATOM 2726 C C . LYS B 1 20 ? -74.531 21.152 4.725 1.00 38.35 15 LYS B C 1
ATOM 2727 O O . LYS B 1 20 ? -73.389 20.809 5.031 1.00 39.26 15 LYS B O 1
ATOM 2733 N N . VAL B 1 21 ? -75.153 20.726 3.614 1.00 37.12 16 VAL B N 1
ATOM 2734 C CA . VAL B 1 21 ? -74.513 19.816 2.669 1.00 33.99 16 VAL B CA 1
ATOM 2735 C C . VAL B 1 21 ? -73.299 20.494 2.039 1.00 32.08 16 VAL B C 1
ATOM 2736 O O . VAL B 1 21 ? -72.224 19.901 1.948 1.00 34.12 16 VAL B O 1
ATOM 2740 N N . LEU B 1 22 ? -73.473 21.749 1.602 1.00 33.66 17 LEU B N 1
ATOM 2741 C CA . LEU B 1 22 ? -72.389 22.489 0.967 1.00 34.18 17 LEU B CA 1
ATOM 2742 C C . LEU B 1 22 ? -71.237 22.744 1.947 1.00 30.68 17 LEU B C 1
ATOM 2743 O O . LEU B 1 22 ? -70.073 22.718 1.556 1.00 33.81 17 LEU B O 1
ATOM 2748 N N . LYS B 1 23 ? -71.547 22.993 3.225 1.00 37.52 18 LYS B N 1
ATOM 2749 C CA . LYS B 1 23 ? -70.501 23.151 4.233 1.00 40.94 18 LYS B CA 1
ATOM 2750 C C . LYS B 1 23 ? -69.707 21.852 4.355 1.00 35.21 18 LYS B C 1
ATOM 2751 O O . LYS B 1 23 ? -68.479 21.869 4.420 1.00 33.51 18 LYS B O 1
ATOM 2757 N N . GLU B 1 24 ? -70.424 20.727 4.383 1.00 34.54 19 GLU B N 1
ATOM 2758 C CA . GLU B 1 24 ? -69.804 19.411 4.428 1.00 35.75 19 GLU B CA 1
ATOM 2759 C C . GLU B 1 24 ? -68.849 19.235 3.245 1.00 34.94 19 GLU B C 1
ATOM 2760 O O . GLU B 1 24 ? -67.724 18.759 3.418 1.00 34.19 19 GLU B O 1
ATOM 2766 N N . ALA B 1 25 ? -69.293 19.621 2.038 1.00 32.71 20 ALA B N 1
ATOM 2767 C CA . ALA B 1 25 ? -68.445 19.554 0.853 1.00 32.64 20 ALA B CA 1
ATOM 2768 C C . ALA B 1 25 ? -67.222 20.458 0.997 1.00 28.22 20 ALA B C 1
ATOM 2769 O O . ALA B 1 25 ? -66.109 20.070 0.639 1.00 28.27 20 ALA B O 1
ATOM 2771 N N . ALA B 1 26 ? -67.422 21.671 1.527 1.00 35.82 21 ALA B N 1
ATOM 2772 C CA . ALA B 1 26 ? -66.325 22.624 1.663 1.00 35.46 21 ALA B CA 1
ATOM 2773 C C . ALA B 1 26 ? -65.273 22.090 2.633 1.00 30.52 21 ALA B C 1
ATOM 2774 O O . ALA B 1 26 ? -64.072 22.238 2.396 1.00 32.48 21 ALA B O 1
ATOM 2776 N N . GLU B 1 27 ? -65.732 21.463 3.726 1.00 32.64 22 GLU B N 1
ATOM 2777 C CA . GLU B 1 27 ? -64.829 20.853 4.692 1.00 35.06 22 GLU B CA 1
ATOM 2778 C C . GLU B 1 27 ? -63.922 19.824 4.005 1.00 34.43 22 GLU B C 1
ATOM 2779 O O . GLU B 1 27 ? -62.714 19.811 4.245 1.00 36.66 22 GLU B O 1
ATOM 2785 N N A LEU B 1 28 ? -64.506 18.965 3.153 0.50 35.28 23 LEU B N 1
ATOM 2786 N N B LEU B 1 28 ? -64.508 18.970 3.154 0.50 33.70 23 LEU B N 1
ATOM 2787 C CA A LEU B 1 28 ? -63.740 17.959 2.426 0.50 35.87 23 LEU B CA 1
ATOM 2788 C CA B LEU B 1 28 ? -63.746 17.959 2.436 0.50 33.04 23 LEU B CA 1
ATOM 2789 C C A LEU B 1 28 ? -62.724 18.627 1.502 0.50 34.21 23 LEU B C 1
ATOM 2790 C C B LEU B 1 28 ? -62.732 18.621 1.501 0.50 32.77 23 LEU B C 1
ATOM 2791 O O A LEU B 1 28 ? -61.570 18.206 1.430 0.50 35.06 23 LEU B O 1
ATOM 2792 O O B LEU B 1 28 ? -61.582 18.190 1.421 0.50 34.08 23 LEU B O 1
ATOM 2801 N N . LEU B 1 29 ? -63.155 19.673 0.789 1.00 35.44 24 LEU B N 1
ATOM 2802 C CA . L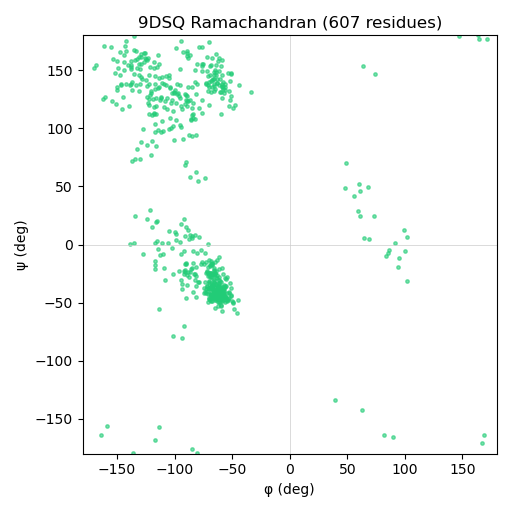EU B 1 29 ? -62.248 20.415 -0.079 1.00 33.89 24 LEU B CA 1
ATOM 2803 C C . LEU B 1 29 ? -61.098 21.002 0.741 1.00 35.85 24 LEU B C 1
ATOM 2804 O O . LEU B 1 29 ? -59.936 20.924 0.329 1.00 33.76 24 LEU B O 1
ATOM 2809 N N . ARG B 1 30 ? -61.425 21.588 1.904 1.00 36.42 25 ARG B N 1
ATOM 2810 C CA . ARG B 1 30 ? -60.399 22.138 2.784 1.00 38.43 25 ARG B CA 1
ATOM 2811 C C . ARG B 1 30 ? -59.404 21.066 3.213 1.00 37.69 25 ARG B C 1
ATOM 2812 O O . ARG B 1 30 ? -58.223 21.368 3.341 1.00 39.78 25 ARG B O 1
ATOM 2820 N N A ASN B 1 31 ? -59.900 19.837 3.421 0.50 35.59 26 ASN B N 1
ATOM 2821 N N B ASN B 1 31 ? -59.870 19.828 3.432 0.50 42.36 26 ASN B N 1
ATOM 2822 C CA A ASN B 1 31 ? -59.077 18.700 3.815 0.50 33.10 26 ASN B CA 1
ATOM 2823 C CA B ASN B 1 31 ? -58.973 18.752 3.835 0.50 45.15 26 ASN B CA 1
ATOM 2824 C C A ASN B 1 31 ? -58.288 18.132 2.635 0.50 36.10 26 ASN B C 1
ATOM 2825 C C B ASN B 1 31 ? -58.279 18.126 2.628 0.50 42.28 26 ASN B C 1
ATOM 2826 O O A ASN B 1 31 ? -57.615 17.118 2.791 0.50 38.17 26 ASN B O 1
ATOM 2827 O O B ASN B 1 31 ? -57.676 17.065 2.760 0.50 44.33 26 ASN B O 1
ATOM 2836 N N . GLY B 1 32 ? -58.362 18.772 1.459 1.00 39.79 27 GLY B N 1
ATOM 2837 C CA . GLY B 1 32 ? -57.594 18.347 0.298 1.00 39.07 27 GLY B CA 1
ATOM 2838 C C . GLY B 1 32 ? -58.175 17.110 -0.396 1.00 38.96 27 GLY B C 1
ATOM 2839 O O . GLY B 1 32 ? -57.446 16.394 -1.078 1.00 39.51 27 GLY B O 1
ATOM 2840 N N . GLU B 1 33 ? -59.483 16.876 -0.214 1.00 37.95 28 GLU B N 1
ATOM 2841 C CA . GLU B 1 33 ? -60.194 15.784 -0.861 1.00 40.65 28 GLU B CA 1
ATOM 2842 C C . GLU B 1 33 ? -60.820 16.246 -2.176 1.00 38.48 28 GLU B C 1
ATOM 2843 O O . GLU B 1 33 ? -60.924 17.442 -2.451 1.00 34.88 28 GLU B O 1
ATOM 2849 N N . VAL B 1 34 ? -61.233 15.256 -2.975 1.00 36.39 29 VAL B N 1
ATOM 2850 C CA . VAL B 1 34 ? -61.899 15.470 -4.244 1.00 33.87 29 VAL B CA 1
ATOM 2851 C C . VAL B 1 34 ? -63.382 15.175 -4.039 1.00 35.29 29 VAL B C 1
ATOM 2852 O O . VAL B 1 34 ? -63.735 14.176 -3.415 1.00 38.81 29 VAL B O 1
ATOM 2856 N N . ILE B 1 35 ? -64.246 16.052 -4.568 1.00 31.71 30 ILE B N 1
ATOM 2857 C CA . ILE B 1 35 ? -65.686 15.854 -4.501 1.00 30.29 30 ILE B CA 1
ATOM 2858 C C . ILE B 1 35 ? -66.293 16.057 -5.888 1.00 29.87 30 ILE B C 1
ATOM 2859 O O . ILE B 1 35 ? -65.679 16.664 -6.769 1.00 32.59 30 ILE B O 1
ATOM 2864 N N . ILE B 1 36 ? -67.513 15.541 -6.066 1.00 30.13 31 ILE B N 1
ATOM 2865 C CA . ILE B 1 36 ? -68.232 15.690 -7.318 1.00 29.51 31 ILE B CA 1
ATOM 2866 C C . ILE B 1 36 ? -69.458 16.563 -7.074 1.00 29.58 31 ILE B C 1
ATOM 2867 O O . ILE B 1 36 ? -70.174 16.397 -6.087 1.00 27.77 31 ILE B O 1
ATOM 2872 N N . PHE B 1 37 ? -69.681 17.503 -8.003 1.00 27.31 32 PHE B N 1
ATOM 2873 C CA . PHE B 1 37 ? -70.695 18.523 -7.824 1.00 28.17 32 PHE B CA 1
ATOM 2874 C C . PHE B 1 37 ? -71.345 18.826 -9.167 1.00 30.64 32 PHE B C 1
ATOM 2875 O O . PHE B 1 37 ? -70.709 18.708 -10.211 1.00 28.49 32 PHE B O 1
ATOM 2883 N N . PRO B 1 38 ? -72.631 19.231 -9.155 1.00 27.50 33 PRO B N 1
ATOM 2884 C CA . PRO B 1 38 ? -73.338 19.591 -10.369 1.00 27.20 33 PRO B CA 1
ATOM 2885 C C . PRO B 1 38 ? -72.944 20.973 -10.887 1.00 31.52 33 PRO B C 1
ATOM 2886 O O . PRO B 1 38 ? -72.521 21.825 -10.113 1.00 29.10 33 PRO B O 1
ATOM 2890 N N . THR B 1 39 ? -73.087 21.168 -12.203 1.00 31.42 34 THR B N 1
ATOM 2891 C CA . THR B 1 39 ? -73.148 22.482 -12.824 1.00 30.58 34 THR B CA 1
ATOM 2892 C C . THR B 1 39 ? -74.282 22.438 -13.845 1.00 30.45 34 THR B C 1
ATOM 2893 O O . THR B 1 39 ? -74.950 21.415 -13.993 1.00 31.39 34 THR B O 1
ATOM 2897 N N . GLU B 1 40 ? -74.496 23.553 -14.546 1.00 28.80 35 GLU B N 1
ATOM 2898 C CA . GLU B 1 40 ? -75.523 23.629 -15.575 1.00 27.84 35 GLU B CA 1
ATOM 2899 C C . GLU B 1 40 ? -75.116 22.874 -16.849 1.00 25.57 35 GLU B C 1
ATOM 2900 O O . GLU B 1 40 ? -75.982 22.589 -17.671 1.00 29.30 35 GLU B O 1
ATOM 2906 N N . THR B 1 41 ? -73.823 22.554 -17.019 1.00 25.23 36 THR B N 1
ATOM 2907 C CA . THR B 1 41 ? -73.345 21.827 -18.191 1.00 29.39 36 THR B CA 1
ATOM 2908 C C . THR B 1 41 ? -73.313 20.321 -17.900 1.00 30.06 36 THR B C 1
ATOM 2909 O O . THR B 1 41 ? -74.222 19.581 -18.290 1.00 27.65 36 THR B O 1
ATOM 2913 N N . VAL B 1 42 ? -72.255 19.886 -17.211 1.00 27.20 37 VAL B N 1
ATOM 2914 C CA . VAL B 1 42 ? -72.097 18.514 -16.753 1.00 28.76 37 VAL B CA 1
ATOM 2915 C C . VAL B 1 42 ? -71.611 18.532 -15.302 1.00 30.44 37 VAL B C 1
ATOM 2916 O O . VAL B 1 42 ? -71.204 19.578 -14.788 1.00 24.40 37 VAL B O 1
ATOM 2920 N N . TYR B 1 43 ? -71.656 17.362 -14.646 1.00 28.16 38 TYR B N 1
ATOM 2921 C CA . TYR B 1 43 ? -71.097 17.203 -13.310 1.00 25.28 38 TYR B CA 1
ATOM 2922 C C . TYR B 1 43 ? -69.594 17.435 -13.411 1.00 23.10 38 TYR B C 1
ATOM 2923 O O . TYR B 1 43 ? -68.979 17.092 -14.418 1.00 23.98 38 TYR B O 1
ATOM 2932 N N . GLY B 1 44 ? -69.024 18.022 -12.356 1.00 24.31 39 GLY B N 1
ATOM 2933 C CA . GLY B 1 44 ? -67.594 18.250 -12.270 1.00 25.31 39 GLY B CA 1
ATOM 2934 C C . GLY B 1 44 ? -66.986 17.447 -11.126 1.00 26.44 39 GLY B C 1
ATOM 2935 O O . GLY B 1 44 ? -67.656 17.138 -10.146 1.00 28.01 39 GLY B O 1
ATOM 2936 N N . ILE B 1 45 ? -65.705 17.117 -11.267 1.00 27.53 40 ILE B N 1
ATOM 2937 C CA . ILE B 1 45 ? -64.959 16.457 -10.211 1.00 32.95 40 ILE B CA 1
ATOM 2938 C C . ILE B 1 45 ? -63.829 17.406 -9.825 1.00 33.06 40 ILE B C 1
ATOM 2939 O O . ILE B 1 45 ? -62.915 17.653 -10.608 1.00 30.89 40 ILE B O 1
ATOM 2944 N N . GLY B 1 46 ? -63.914 17.934 -8.602 1.00 32.36 41 GLY B N 1
ATOM 2945 C CA . GLY B 1 46 ? -63.185 19.138 -8.255 1.00 38.37 41 GLY B CA 1
ATOM 2946 C C . GLY B 1 46 ? -62.406 19.014 -6.948 1.00 36.58 41 GLY B C 1
ATOM 2947 O O . GLY B 1 46 ? -62.739 18.212 -6.076 1.00 33.75 41 GLY B O 1
ATOM 2948 N N . ALA B 1 47 ? -61.365 19.847 -6.867 1.00 35.02 42 ALA B N 1
ATOM 2949 C CA . ALA B 1 47 ? -60.508 19.982 -5.704 1.00 40.74 42 ALA B CA 1
ATOM 2950 C C . ALA B 1 47 ? -60.126 21.453 -5.537 1.00 40.48 42 ALA B C 1
ATOM 2951 O O . ALA B 1 47 ? -60.315 22.261 -6.442 1.00 34.79 42 ALA B O 1
ATOM 2953 N N . ASP B 1 48 ? -59.585 21.781 -4.363 1.00 40.71 43 ASP B N 1
ATOM 2954 C CA . ASP B 1 48 ? -59.070 23.107 -4.073 1.00 39.93 43 ASP B CA 1
ATOM 2955 C C . ASP B 1 48 ? -58.088 23.500 -5.176 1.00 33.75 43 ASP B C 1
ATOM 2956 O O . ASP B 1 48 ? -57.076 22.834 -5.377 1.00 38.25 43 ASP B O 1
ATOM 2961 N N . ALA B 1 49 ? -58.390 24.587 -5.893 1.00 33.54 44 ALA B N 1
ATOM 2962 C CA . ALA B 1 49 ? -57.579 24.997 -7.032 1.00 40.11 44 ALA B CA 1
ATOM 2963 C C . ALA B 1 49 ? -56.172 25.414 -6.603 1.00 41.57 44 ALA B C 1
ATOM 2964 O O . ALA B 1 49 ? -55.259 25.396 -7.425 1.00 38.78 44 ALA B O 1
ATOM 2966 N N . TYR B 1 50 ? -55.997 25.785 -5.326 1.00 38.72 45 TYR B N 1
ATOM 2967 C CA . TYR B 1 50 ? -54.700 26.214 -4.829 1.00 42.10 45 TYR B CA 1
ATOM 2968 C C . TYR B 1 50 ? -53.939 25.060 -4.165 1.00 51.04 45 TYR B C 1
ATOM 2969 O O . TYR B 1 50 ? -52.843 25.279 -3.659 1.00 50.09 45 TYR B O 1
ATOM 2978 N N . ASN B 1 51 ? -54.500 23.839 -4.159 1.00 45.35 46 ASN B N 1
ATOM 2979 C CA . ASN B 1 51 ? -53.872 22.702 -3.495 1.00 38.58 46 ASN B CA 1
ATOM 2980 C C . ASN B 1 51 ? -53.400 21.707 -4.550 1.00 43.84 46 ASN B C 1
ATOM 2981 O O . ASN B 1 51 ? -54.195 21.003 -5.164 1.00 49.19 46 ASN B O 1
ATOM 2986 N N . GLU B 1 52 ? -52.083 21.671 -4.738 1.00 46.01 47 GLU B N 1
ATOM 2987 C CA . GLU B 1 52 ? -51.427 20.877 -5.760 1.00 51.09 47 GLU B CA 1
ATOM 2988 C C . GLU B 1 52 ? -51.703 19.382 -5.577 1.00 51.27 47 GLU B C 1
ATOM 2989 O O . GLU B 1 52 ? -51.995 18.673 -6.541 1.00 44.99 47 GLU B O 1
ATOM 2995 N N . GLU B 1 53 ? -51.610 18.898 -4.335 1.00 48.67 48 GLU B N 1
ATOM 2996 C CA . GLU B 1 53 ? -51.732 17.473 -4.073 1.00 47.28 48 GLU B CA 1
ATOM 2997 C C . GLU B 1 53 ? -53.174 17.032 -4.294 1.00 43.35 48 GLU B C 1
ATOM 2998 O O . GLU B 1 53 ? -53.401 15.945 -4.808 1.00 39.80 48 GLU B O 1
ATOM 3004 N N . ALA B 1 54 ? -54.135 17.877 -3.907 1.00 39.31 49 ALA B N 1
ATOM 3005 C CA . ALA B 1 54 ? -55.540 17.557 -4.094 1.00 39.15 49 ALA B CA 1
ATOM 3006 C C . ALA B 1 54 ? -55.838 17.413 -5.587 1.00 41.51 49 ALA B C 1
ATOM 3007 O O . ALA B 1 54 ? -56.527 16.485 -6.002 1.00 39.51 49 ALA B O 1
ATOM 3009 N N . CYS B 1 55 ? -55.307 18.343 -6.385 1.00 37.44 50 CYS B N 1
ATOM 3010 C CA . CYS B 1 55 ? -55.582 18.394 -7.809 1.00 37.36 50 CYS B CA 1
ATOM 3011 C C . CYS B 1 55 ? -54.921 17.223 -8.540 1.00 41.81 50 CYS B C 1
ATOM 3012 O O . CYS B 1 55 ? -55.453 16.749 -9.540 1.00 35.44 50 CYS B O 1
ATOM 3015 N N . LYS B 1 56 ? -53.770 16.752 -8.050 1.00 42.68 51 LYS B N 1
ATOM 3016 C CA . LYS B 1 56 ? -53.158 15.550 -8.597 1.00 41.96 51 LYS B CA 1
ATOM 3017 C C . LYS B 1 56 ? -54.118 14.368 -8.482 1.00 38.79 51 LYS B C 1
ATOM 3018 O O . LYS B 1 56 ? -54.186 13.544 -9.387 1.00 43.21 51 LYS B O 1
ATOM 3024 N N . LYS B 1 57 ? -54.859 14.292 -7.372 1.00 37.74 52 LYS B N 1
ATOM 3025 C CA . LYS B 1 57 ? -55.775 13.186 -7.138 1.00 39.86 52 LYS B CA 1
ATOM 3026 C C . LYS B 1 57 ? -56.841 13.114 -8.232 1.00 39.98 52 LYS B C 1
ATOM 3027 O O . LYS B 1 57 ? -57.307 12.023 -8.556 1.00 39.06 52 LYS B O 1
ATOM 3033 N N . ILE B 1 58 ? -57.225 14.268 -8.794 1.00 39.08 53 ILE B N 1
ATOM 3034 C CA . ILE B 1 58 ? -58.224 14.322 -9.849 1.00 36.45 53 ILE B CA 1
ATOM 3035 C C . ILE B 1 58 ? -57.720 13.542 -11.059 1.00 36.28 53 ILE B C 1
ATOM 3036 O O . ILE B 1 58 ? -58.467 12.764 -11.644 1.00 34.75 53 ILE B O 1
ATOM 3041 N N . PHE B 1 59 ? -56.452 13.759 -11.427 1.00 36.76 54 PHE B N 1
ATOM 3042 C CA . PHE B 1 59 ? -55.860 13.078 -12.568 1.00 41.34 54 PHE B CA 1
ATOM 3043 C C . PHE B 1 59 ? -55.868 11.565 -12.333 1.00 43.13 54 PHE B C 1
ATOM 3044 O O . PHE B 1 59 ? -56.215 10.798 -13.231 1.00 44.30 54 PHE B O 1
ATOM 3052 N N . LYS B 1 60 ? -55.487 11.139 -11.122 1.00 41.21 55 LYS B N 1
ATOM 3053 C CA . LYS B 1 60 ? -55.439 9.723 -10.784 1.00 43.67 55 LYS B CA 1
ATOM 3054 C C . LYS B 1 60 ? -56.833 9.107 -10.856 1.00 39.05 55 LYS B C 1
ATOM 3055 O O . LYS B 1 60 ? -56.997 8.030 -11.419 1.00 39.94 55 LYS B O 1
ATOM 3061 N N . LEU B 1 61 ? -57.833 9.789 -10.284 1.00 33.44 56 LEU B N 1
ATOM 3062 C CA . LEU B 1 61 ? -59.182 9.251 -10.218 1.00 35.06 56 LEU B CA 1
ATOM 3063 C C . LEU B 1 61 ? -59.789 9.089 -11.608 1.00 35.21 56 LEU B C 1
ATOM 3064 O O . LEU B 1 61 ? -60.557 8.157 -11.839 1.00 37.21 56 LEU B O 1
ATOM 3069 N N . LYS B 1 62 ? -59.443 9.995 -12.526 1.00 34.66 57 LYS B N 1
ATOM 3070 C CA . LYS B 1 62 ? -59.996 9.974 -13.870 1.00 37.63 57 LYS B CA 1
ATOM 3071 C C . LYS B 1 62 ? -59.138 9.135 -14.811 1.00 42.12 57 LYS B C 1
ATOM 3072 O O . LYS B 1 62 ? -59.601 8.771 -15.894 1.00 40.75 57 LYS B O 1
ATOM 3078 N N . GLU B 1 63 ? -57.899 8.837 -14.394 1.00 44.71 58 GLU B N 1
ATOM 3079 C CA . GLU B 1 63 ? -56.906 8.235 -15.275 1.00 46.33 58 GLU B CA 1
ATOM 3080 C C . GLU B 1 63 ? -56.658 9.195 -16.431 1.00 44.90 58 GLU B C 1
ATOM 3081 O O . GLU B 1 63 ? -56.617 8.795 -17.587 1.00 47.28 58 GLU B O 1
ATOM 3087 N N . ARG B 1 64 ? -56.495 10.470 -16.079 1.00 43.21 59 ARG B N 1
ATOM 3088 C CA . ARG B 1 64 ? -56.346 11.545 -17.040 1.00 44.74 59 ARG B CA 1
ATOM 3089 C C . ARG B 1 64 ? -54.859 11.808 -17.258 1.00 44.95 59 ARG B C 1
ATOM 3090 O O . ARG B 1 64 ? -54.081 11.831 -16.308 1.00 48.48 59 ARG B O 1
ATOM 3098 N N . PRO B 1 65 ? -54.413 12.013 -18.515 1.00 50.11 60 PRO B N 1
ATOM 3099 C CA . PRO B 1 65 ? -53.051 12.471 -18.762 1.00 52.24 60 PRO B CA 1
ATOM 3100 C C . PRO B 1 65 ? -52.763 13.836 -18.134 1.00 56.22 60 PRO B C 1
ATOM 3101 O O . PRO B 1 65 ? -53.621 14.718 -18.128 1.00 48.80 60 PRO B O 1
ATOM 3105 N N . ALA B 1 66 ? -51.543 13.994 -17.609 1.00 52.09 61 ALA B N 1
ATOM 3106 C CA . ALA B 1 66 ? -51.149 15.185 -16.875 1.00 51.06 61 ALA B CA 1
ATOM 3107 C C . ALA B 1 66 ? -51.152 16.429 -17.762 1.00 47.59 61 ALA B C 1
ATOM 3108 O O . ALA B 1 66 ? -51.262 17.533 -17.240 1.00 49.45 61 ALA B O 1
ATOM 3110 N N . ASP B 1 67 ? -51.033 16.251 -19.087 1.00 48.28 62 ASP B N 1
ATOM 3111 C CA . ASP B 1 67 ? -50.894 17.367 -20.012 1.00 51.91 62 ASP B CA 1
ATOM 3112 C C . ASP B 1 67 ? -52.257 17.941 -20.406 1.00 49.41 62 ASP B C 1
ATOM 3113 O O . ASP B 1 67 ? -52.327 18.824 -21.258 1.00 51.05 62 ASP B O 1
ATOM 3118 N N . ASN B 1 68 ? -53.336 17.445 -19.789 1.00 48.95 63 ASN B N 1
ATOM 3119 C CA . ASN B 1 68 ? -54.681 17.919 -20.076 1.00 48.39 63 ASN B CA 1
ATOM 3120 C C . ASN B 1 68 ? -55.172 18.813 -18.935 1.00 47.17 63 ASN B C 1
ATOM 3121 O O . ASN B 1 68 ? -55.623 18.319 -17.905 1.00 39.38 63 ASN B O 1
ATOM 3126 N N . PRO B 1 69 ? -55.104 20.156 -19.078 1.00 48.85 64 PRO B N 1
ATOM 3127 C CA . PRO B 1 69 ? -55.344 21.060 -17.958 1.00 43.77 64 PRO B CA 1
ATOM 3128 C C . PRO B 1 69 ? -56.805 21.107 -17.505 1.00 39.10 64 PRO B C 1
ATOM 3129 O O . PRO B 1 69 ? -57.701 20.720 -18.255 1.00 37.37 64 PRO B O 1
ATOM 3133 N N A LEU B 1 70 ? -57.001 21.590 -16.267 0.50 38.11 65 LEU B N 1
ATOM 3134 N N B LEU B 1 70 ? -57.014 21.588 -16.273 0.50 34.79 65 LEU B N 1
ATOM 3135 C CA A LEU B 1 70 ? -58.292 21.676 -15.598 0.50 39.43 65 LEU B CA 1
ATOM 3136 C CA B LEU B 1 70 ? -58.325 21.639 -15.647 0.50 33.86 65 LEU B CA 1
ATOM 3137 C C A LEU B 1 70 ? -58.902 23.064 -15.788 0.50 36.89 65 LEU B C 1
ATOM 3138 C C B LEU B 1 70 ? -58.903 23.049 -15.773 0.50 34.03 65 LEU B C 1
ATOM 3139 O O A LEU B 1 70 ? -58.189 24.018 -16.076 0.50 41.23 65 LEU B O 1
ATOM 3140 O O B LEU B 1 70 ? -58.169 24.004 -15.999 0.50 38.31 65 LEU B O 1
ATOM 3149 N N . ILE B 1 71 ? -60.228 23.162 -15.622 1.00 36.35 66 ILE B N 1
ATOM 3150 C CA . ILE B 1 71 ? -60.920 24.444 -15.616 1.00 38.34 66 ILE B CA 1
ATOM 3151 C C . ILE B 1 71 ? -61.080 24.930 -14.173 1.00 37.60 66 ILE B C 1
ATOM 3152 O O . ILE B 1 71 ? -61.547 24.195 -13.308 1.00 37.28 66 ILE B O 1
ATOM 3157 N N . VAL B 1 72 ? -60.688 26.184 -13.924 1.00 37.00 67 VAL B N 1
ATOM 3158 C CA . VAL B 1 72 ? -60.800 26.789 -12.605 1.00 34.17 67 VAL B CA 1
ATOM 3159 C C . VAL B 1 72 ? -62.164 27.460 -12.495 1.00 29.11 67 VAL B C 1
ATOM 3160 O O . VAL B 1 72 ? -62.468 28.362 -13.269 1.00 31.88 67 VAL B O 1
ATOM 3164 N N . HIS B 1 73 ? -62.981 27.013 -11.532 1.00 28.97 68 HIS B N 1
ATOM 3165 C CA . HIS B 1 73 ? -64.333 27.520 -11.368 1.00 30.98 68 HIS B CA 1
ATOM 3166 C C . HIS B 1 73 ? -64.341 28.596 -10.286 1.00 36.65 68 HIS B C 1
ATOM 3167 O O . HIS B 1 73 ? -63.800 28.376 -9.200 1.00 37.00 68 HIS B O 1
ATOM 3174 N N . ILE B 1 74 ? -64.959 29.749 -10.604 1.00 37.83 69 ILE B N 1
ATOM 3175 C CA . ILE B 1 74 ? -65.006 30.905 -9.715 1.00 36.72 69 ILE B CA 1
ATOM 3176 C C . ILE B 1 74 ? -66.460 31.324 -9.524 1.00 33.83 69 ILE B C 1
ATOM 3177 O O . ILE B 1 74 ? -67.319 30.970 -10.327 1.00 32.38 69 ILE B O 1
ATOM 3182 N N . HIS B 1 75 ? -66.724 32.082 -8.451 1.00 36.80 70 HIS B N 1
ATOM 3183 C CA . HIS B 1 75 ? -68.064 32.578 -8.171 1.00 35.06 70 HIS B CA 1
ATOM 3184 C C . HIS B 1 75 ? -68.152 34.099 -8.304 1.00 34.52 70 HIS B C 1
ATOM 3185 O O . HIS B 1 75 ? -69.255 34.636 -8.258 1.00 38.03 70 HIS B O 1
ATOM 3192 N N . SER B 1 76 ? -67.022 34.798 -8.467 1.00 36.88 71 SER B N 1
ATOM 3193 C CA . SER B 1 76 ? -67.086 36.250 -8.535 1.00 45.83 71 SER B CA 1
ATOM 3194 C C . SER B 1 76 ? -65.986 36.830 -9.418 1.00 41.05 71 SER B C 1
ATOM 3195 O O . SER B 1 76 ? -64.910 36.250 -9.565 1.00 38.40 71 SER B O 1
ATOM 3198 N N . PHE B 1 77 ? -66.287 38.000 -9.998 1.00 46.22 72 PHE B N 1
ATOM 3199 C CA . PHE B 1 77 ? -65.343 38.720 -10.842 1.00 44.74 72 PHE B CA 1
ATOM 3200 C C . PHE B 1 77 ? -64.114 39.137 -10.045 1.00 39.47 72 PHE B C 1
ATOM 3201 O O . PHE B 1 77 ? -63.036 39.258 -10.614 1.00 46.89 72 PHE B O 1
ATOM 3209 N N . LYS B 1 78 ? -64.271 39.354 -8.735 1.00 47.21 73 LYS B N 1
ATOM 3210 C CA . LYS B 1 78 ? -63.129 39.656 -7.887 1.00 51.76 73 LYS B CA 1
ATOM 3211 C C . LYS B 1 78 ? -62.102 38.527 -7.978 1.00 50.37 73 LYS B C 1
ATOM 3212 O O . LYS B 1 78 ? -60.904 38.798 -7.996 1.00 53.44 73 LYS B O 1
ATOM 3218 N N . GLN B 1 79 ? -62.562 37.265 -8.037 1.00 48.89 74 GLN B N 1
ATOM 3219 C CA . GLN B 1 79 ? -61.650 36.127 -8.078 1.00 50.05 74 GLN B CA 1
ATOM 3220 C C . GLN B 1 79 ? -60.871 36.091 -9.390 1.00 50.35 74 GLN B C 1
ATOM 3221 O O . GLN B 1 79 ? -59.753 35.577 -9.436 1.00 48.93 74 GLN B O 1
ATOM 3227 N N . LEU B 1 80 ? -61.474 36.639 -10.452 1.00 48.98 75 LEU B N 1
ATOM 3228 C CA . LEU B 1 80 ? -60.819 36.723 -11.746 1.00 53.08 75 LEU B CA 1
ATOM 3229 C C . LEU B 1 80 ? -59.492 37.468 -11.608 1.00 49.84 75 LEU B C 1
ATOM 3230 O O . LEU B 1 80 ? -58.524 37.124 -12.283 1.00 51.28 75 LEU B O 1
ATOM 3235 N N . GLU B 1 81 ? -59.465 38.480 -10.727 1.00 55.34 76 GLU B N 1
ATOM 3236 C CA . GLU B 1 81 ? -58.305 39.335 -10.521 1.00 57.52 76 GLU B CA 1
ATOM 3237 C C . GLU B 1 81 ? -57.145 38.566 -9.894 1.00 59.87 76 GLU B C 1
ATOM 3238 O O . GLU B 1 81 ? -55.988 38.826 -10.221 1.00 61.49 76 GLU B O 1
ATOM 3244 N N . GLU B 1 82 ? -57.455 37.625 -8.995 1.00 61.52 77 GLU B N 1
ATOM 3245 C CA . GLU B 1 82 ? -56.429 36.826 -8.344 1.00 61.52 77 GLU B CA 1
ATOM 3246 C C . GLU B 1 82 ? -55.722 35.911 -9.343 1.00 58.14 77 GLU B C 1
ATOM 3247 O O . GLU B 1 82 ? -54.527 35.679 -9.194 1.00 66.68 77 GLU B O 1
ATOM 3253 N N . ILE B 1 83 ? -56.444 35.391 -10.351 1.00 54.19 78 ILE B N 1
ATOM 3254 C CA . ILE B 1 83 ? -55.945 34.249 -11.113 1.00 54.30 78 ILE B CA 1
ATOM 3255 C C . ILE B 1 83 ? -55.521 34.629 -12.536 1.00 47.23 78 ILE B C 1
ATOM 3256 O O . ILE B 1 83 ? -54.619 33.998 -13.083 1.00 44.95 78 ILE B O 1
ATOM 3261 N N . ALA B 1 84 ? -56.157 35.644 -13.131 1.00 48.14 79 ALA B N 1
ATOM 3262 C CA . ALA B 1 84 ? -55.945 35.975 -14.536 1.00 58.14 79 ALA B CA 1
ATOM 3263 C C . ALA B 1 84 ? -55.374 37.383 -14.691 1.00 60.62 79 ALA B C 1
ATOM 3264 O O . ALA B 1 84 ? -55.620 38.248 -13.855 1.00 63.14 79 ALA B O 1
ATOM 3266 N N . GLU B 1 85 ? -54.613 37.599 -15.771 1.00 63.15 80 GLU B N 1
ATOM 3267 C CA . GLU B 1 85 ? -54.238 38.940 -16.193 1.00 63.51 80 GLU B CA 1
ATOM 3268 C C . GLU B 1 85 ? -54.565 39.111 -17.674 1.00 63.40 80 GLU B C 1
ATOM 3269 O O . GLU B 1 85 ? -54.426 38.172 -18.455 1.00 61.88 80 GLU B O 1
ATOM 3275 N N . GLY B 1 86 ? -55.001 40.324 -18.035 1.00 55.04 81 GLY B N 1
ATOM 3276 C CA . GLY B 1 86 ? -55.278 40.685 -19.415 1.00 49.25 81 GLY B CA 1
ATOM 3277 C C . GLY B 1 86 ? -56.770 40.663 -19.732 1.00 48.55 81 GLY B C 1
ATOM 3278 O O . GLY B 1 86 ? -57.155 40.836 -20.883 1.00 54.75 81 GLY B O 1
ATOM 3279 N N . TYR B 1 87 ? -57.600 40.453 -18.704 1.00 47.60 82 TYR B N 1
ATOM 3280 C CA . TYR B 1 87 ? -59.018 40.175 -18.890 1.00 54.40 82 TYR B CA 1
ATOM 3281 C C . TYR B 1 87 ? -59.809 41.472 -19.043 1.00 57.72 82 TYR B C 1
ATOM 3282 O O . TYR B 1 87 ? -60.950 41.451 -19.502 1.00 58.56 82 TYR B O 1
ATOM 3291 N N . GLU B 1 88 ? -59.196 42.599 -18.658 1.00 62.36 83 GLU B N 1
ATOM 3292 C CA . GLU B 1 88 ? -59.918 43.839 -18.399 1.00 59.09 83 GLU B CA 1
ATOM 3293 C C . GLU B 1 88 ? -60.657 44.303 -19.655 1.00 45.92 83 GLU B C 1
ATOM 3294 O O . GLU B 1 88 ? -61.810 44.720 -19.583 1.00 47.06 83 GLU B O 1
ATOM 3300 N N . PRO B 1 89 ? -60.047 44.257 -20.856 1.00 44.27 84 PRO B N 1
ATOM 3301 C CA . PRO B 1 89 ? -60.780 44.606 -22.067 1.00 49.45 84 PRO B CA 1
ATOM 3302 C C . PRO B 1 89 ? -61.985 43.709 -22.356 1.00 57.00 84 PRO B C 1
ATOM 3303 O O . PRO B 1 89 ? -62.795 44.020 -23.225 1.00 48.60 84 PRO B O 1
ATOM 3307 N N . HIS B 1 90 ? -62.111 42.591 -21.628 1.00 62.83 85 HIS B N 1
ATOM 3308 C CA . HIS B 1 90 ? -63.111 41.586 -21.951 1.00 54.68 85 HIS B CA 1
ATOM 3309 C C . HIS B 1 90 ? -64.216 41.518 -20.898 1.00 52.74 85 HIS B C 1
ATOM 3310 O O . HIS B 1 90 ? -65.116 40.696 -21.032 1.00 56.15 85 HIS B O 1
ATOM 3317 N N . LEU B 1 91 ? -64.154 42.371 -19.865 1.00 49.03 86 LEU B N 1
ATOM 3318 C CA . LEU B 1 91 ? -65.105 42.317 -18.763 1.00 49.82 86 LEU B CA 1
ATOM 3319 C C . LEU B 1 91 ? -66.538 42.529 -19.245 1.00 49.53 86 LEU B C 1
ATOM 3320 O O . LEU B 1 91 ? -67.451 41.879 -18.740 1.00 55.61 86 LEU B O 1
ATOM 3325 N N . ASP B 1 92 ? -66.740 43.431 -20.209 1.00 46.26 87 ASP B N 1
ATOM 3326 C CA A ASP B 1 92 ? -68.075 43.706 -20.723 0.50 50.03 87 ASP B CA 1
ATOM 3327 C CA B ASP B 1 92 ? -68.071 43.706 -20.727 0.50 48.80 87 ASP B CA 1
ATOM 3328 C C . ASP B 1 92 ? -68.661 42.420 -21.307 1.00 46.61 87 ASP B C 1
ATOM 3329 O O . ASP B 1 92 ? -69.825 42.098 -21.067 1.00 44.46 87 ASP B O 1
ATOM 3338 N N . PHE B 1 93 ? -67.836 41.697 -22.073 1.00 43.16 88 PHE B N 1
ATOM 3339 C CA . PHE B 1 93 ? -68.227 40.439 -22.690 1.00 45.95 88 PHE B CA 1
ATOM 3340 C C . PHE B 1 93 ? -68.506 39.415 -21.591 1.00 41.27 88 PHE B C 1
ATOM 3341 O O . PHE B 1 93 ? -69.583 38.830 -21.544 1.00 39.89 88 PHE B O 1
ATOM 3349 N N . LEU B 1 94 ? -67.531 39.205 -20.704 1.00 38.06 89 LEU B N 1
ATOM 3350 C CA . LEU B 1 94 ? -67.701 38.263 -19.612 1.00 43.47 89 LEU B CA 1
ATOM 3351 C C . LEU B 1 94 ? -69.001 38.534 -18.861 1.00 43.98 89 LEU B C 1
ATOM 3352 O O . LEU B 1 94 ? -69.717 37.590 -18.538 1.00 44.88 89 LEU B O 1
ATOM 3357 N N . LYS B 1 95 ? -69.303 39.811 -18.588 1.00 43.77 90 LYS B N 1
ATOM 3358 C CA . LYS B 1 95 ? -70.455 40.173 -17.770 1.00 44.69 90 LYS B CA 1
ATOM 3359 C C . LYS B 1 95 ? -71.757 39.828 -18.485 1.00 36.55 90 LYS B C 1
ATOM 3360 O O . LYS B 1 95 ? -72.803 39.748 -17.852 1.00 48.98 90 LYS B O 1
ATOM 3366 N N . LYS B 1 96 ? -71.687 39.627 -19.801 1.00 41.76 91 LYS B N 1
ATOM 3367 C CA . LYS B 1 96 ? -72.850 39.273 -20.601 1.00 46.09 91 LYS B CA 1
ATOM 3368 C C . LYS B 1 96 ? -73.129 37.764 -20.540 1.00 46.28 91 LYS B C 1
ATOM 3369 O O . LYS B 1 96 ? -74.263 37.330 -20.740 1.00 46.31 91 LYS B O 1
ATOM 3375 N N . PHE B 1 97 ? -72.099 36.953 -20.264 1.00 39.93 92 PHE B N 1
ATOM 3376 C CA . PHE B 1 97 ? -72.213 35.503 -20.359 1.00 46.41 92 PHE B CA 1
ATOM 3377 C C . PHE B 1 97 ? -72.000 34.816 -19.010 1.00 45.34 92 PHE B C 1
ATOM 3378 O O . PHE B 1 97 ? -72.377 33.655 -18.874 1.00 39.32 92 PHE B O 1
ATOM 3386 N N . TRP B 1 98 ? -71.405 35.517 -18.031 1.00 36.04 93 TRP B N 1
ATOM 3387 C CA . TRP B 1 98 ? -71.233 34.961 -16.699 1.00 33.85 93 TRP B CA 1
ATOM 3388 C C . TRP B 1 98 ? -72.202 35.531 -15.672 1.00 38.10 93 TRP B C 1
ATOM 3389 O O . TRP B 1 98 ? -72.526 36.712 -15.724 1.00 41.27 93 TRP B O 1
ATOM 3400 N N . PRO B 1 99 ? -72.693 34.715 -14.712 1.00 39.60 94 PRO B N 1
ATOM 3401 C CA . PRO B 1 99 ? -72.464 33.269 -14.708 1.00 38.20 94 PRO B CA 1
ATOM 3402 C C . PRO B 1 99 ? -73.123 32.536 -15.876 1.00 36.09 94 PRO B C 1
ATOM 3403 O O . PRO B 1 99 ? -74.226 32.885 -16.286 1.00 36.70 94 PRO B O 1
ATOM 3407 N N . GLY B 1 100 ? -72.457 31.513 -16.422 1.00 33.34 95 GLY B N 1
ATOM 3408 C CA . GLY B 1 100 ? -73.083 30.767 -17.503 1.00 31.36 95 GLY B CA 1
ATOM 3409 C C . GLY B 1 100 ? -72.137 29.780 -18.174 1.00 28.81 95 GLY B C 1
ATOM 3410 O O . GLY B 1 100 ? -70.957 29.712 -17.830 1.00 27.35 95 GLY B O 1
ATOM 3411 N N . PRO B 1 101 ? -72.659 28.994 -19.150 1.00 30.59 96 PRO B N 1
ATOM 3412 C CA . PRO B 1 101 ? -71.927 27.880 -19.745 1.00 32.34 96 PRO B CA 1
ATOM 3413 C C . PRO B 1 101 ? -70.806 28.280 -20.695 1.00 31.30 96 PRO B C 1
ATOM 3414 O O . PRO B 1 101 ? -70.800 27.879 -21.855 1.00 31.05 96 PRO B O 1
ATOM 3418 N N . LEU B 1 102 ? -69.864 29.067 -20.179 1.00 34.78 97 LEU B N 1
ATOM 3419 C CA . LEU B 1 102 ? -68.772 29.597 -20.970 1.00 32.00 97 LEU B CA 1
ATOM 3420 C C . LEU B 1 102 ? -67.493 29.463 -20.162 1.00 29.30 97 LEU B C 1
ATOM 3421 O O . LEU B 1 102 ? -67.461 29.817 -18.987 1.00 34.28 97 LEU B O 1
ATOM 3426 N N . THR B 1 103 ? -66.451 28.948 -20.818 1.00 29.67 98 THR B N 1
ATOM 3427 C CA . THR B 1 103 ? -65.107 28.914 -20.274 1.00 31.01 98 THR B CA 1
ATOM 3428 C C . THR B 1 103 ? -64.223 29.760 -21.184 1.00 32.57 98 THR B C 1
ATOM 3429 O O . THR B 1 103 ? -64.346 29.693 -22.403 1.00 33.72 98 THR B O 1
ATOM 3433 N N . VAL B 1 104 ? -63.334 30.550 -20.579 1.00 33.60 99 VAL B N 1
ATOM 3434 C CA . VAL B 1 104 ? -62.475 31.450 -21.321 1.00 33.15 99 VAL B CA 1
ATOM 3435 C C . VAL B 1 104 ? -61.042 31.196 -20.880 1.00 33.00 99 VAL B C 1
ATOM 3436 O O . VAL B 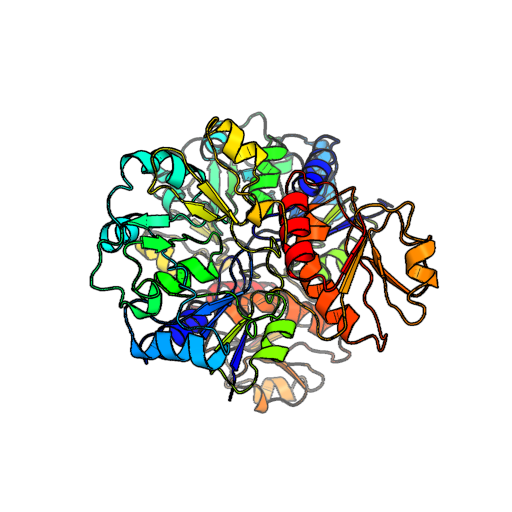1 104 ? -60.804 30.947 -19.702 1.00 36.67 99 VAL B O 1
ATOM 3440 N N . ILE B 1 105 ? -60.108 31.262 -21.836 1.00 32.23 100 ILE B N 1
ATOM 3441 C CA . ILE B 1 105 ? -58.685 31.129 -21.560 1.00 34.88 100 ILE B CA 1
ATOM 3442 C C . ILE B 1 105 ? -58.078 32.526 -21.419 1.00 42.74 100 ILE B C 1
ATOM 3443 O O . ILE B 1 105 ? -58.259 33.363 -22.304 1.00 41.05 100 ILE B O 1
ATOM 3448 N N . PHE B 1 106 ? -57.365 32.755 -20.308 1.00 40.04 101 PHE B N 1
ATOM 3449 C CA . PHE B 1 106 ? -56.601 33.974 -20.080 1.00 43.36 101 PHE B CA 1
ATOM 3450 C C . PHE B 1 106 ? -55.169 33.606 -19.726 1.00 41.81 101 PHE B C 1
ATOM 3451 O O . PHE B 1 106 ? -54.884 32.452 -19.402 1.00 45.07 101 PHE B O 1
ATOM 3459 N N . ARG B 1 107 ? -54.278 34.597 -19.789 1.00 46.25 102 ARG B N 1
ATOM 3460 C CA . ARG B 1 107 ? -52.940 34.433 -19.245 1.00 49.05 102 ARG B CA 1
ATOM 3461 C C . ARG B 1 107 ? -53.048 34.216 -17.736 1.00 44.93 102 ARG B C 1
ATOM 3462 O O . ARG B 1 107 ? -53.839 34.871 -17.054 1.00 42.14 102 ARG B O 1
ATOM 3470 N N . LYS B 1 108 ? -52.238 33.284 -17.231 1.00 47.14 103 LYS B N 1
ATOM 3471 C CA . LYS B 1 108 ? -52.197 32.992 -15.810 1.00 54.59 103 LYS B CA 1
ATOM 3472 C C . LYS B 1 108 ? -51.357 34.064 -15.115 1.00 60.91 103 LYS B C 1
ATOM 3473 O O . LYS B 1 108 ? -50.169 34.198 -15.398 1.00 60.42 103 LYS B O 1
ATOM 3479 N N . LYS B 1 109 ? -51.982 34.824 -14.210 1.00 66.50 104 LYS B N 1
ATOM 3480 C CA . LYS B 1 109 ? -51.250 35.663 -13.272 1.00 77.86 104 LYS B CA 1
ATOM 3481 C C . LYS B 1 109 ? -50.833 34.806 -12.084 1.00 78.27 104 LYS B C 1
ATOM 3482 O O . LYS B 1 109 ? -49.719 34.925 -11.583 1.00 80.67 104 LYS B O 1
ATOM 3488 N N . SER B 1 110 ? -51.761 33.943 -11.660 1.00 101.92 105 SER B N 1
ATOM 3489 C CA . SER B 1 110 ? -51.700 33.277 -10.372 1.00 106.04 105 SER B CA 1
ATOM 3490 C C . SER B 1 110 ? -50.345 32.607 -10.152 1.00 99.42 105 SER B C 1
ATOM 3491 O O . SER B 1 110 ? -49.859 31.843 -10.982 1.00 86.76 105 SER B O 1
ATOM 3494 N N . GLU B 1 111 ? -49.757 32.929 -8.999 1.00 104.16 106 GLU B N 1
ATOM 3495 C CA . GLU B 1 111 ? -48.745 32.106 -8.368 1.00 100.18 106 GLU B CA 1
ATOM 3496 C C . GLU B 1 111 ? -49.461 31.065 -7.509 1.00 94.49 106 GLU B C 1
ATOM 3497 O O . GLU B 1 111 ? -48.903 30.008 -7.229 1.00 108.91 106 GLU B O 1
ATOM 3503 N N . LYS B 1 112 ? -50.701 31.381 -7.103 1.00 92.76 107 LYS B N 1
ATOM 3504 C CA . LYS B 1 112 ? -51.488 30.537 -6.214 1.00 87.45 107 LYS B CA 1
ATOM 3505 C C . LYS B 1 112 ? -52.004 29.288 -6.936 1.00 68.30 107 LYS B C 1
ATOM 3506 O O . LYS B 1 112 ? -52.135 28.245 -6.300 1.00 68.97 107 LYS B O 1
ATOM 3512 N N . ILE B 1 113 ? -52.296 29.378 -8.243 1.00 59.56 108 ILE B N 1
ATOM 3513 C CA . ILE B 1 113 ? -52.726 28.212 -9.006 1.00 59.09 108 ILE B CA 1
ATOM 3514 C C . ILE B 1 113 ? -51.496 27.437 -9.465 1.00 50.72 108 ILE B C 1
ATOM 3515 O O . ILE B 1 113 ? -50.770 27.900 -10.339 1.00 54.23 108 ILE B O 1
ATOM 3520 N N . PRO B 1 114 ? -51.229 26.240 -8.897 1.00 48.80 109 PRO B N 1
ATOM 3521 C CA . PRO B 1 114 ? -50.028 25.491 -9.234 1.00 49.26 109 PRO B CA 1
ATOM 3522 C C . PRO B 1 114 ? -50.013 24.976 -10.670 1.00 49.54 109 PRO B C 1
ATOM 3523 O O . PRO B 1 114 ? -51.054 24.872 -11.312 1.00 54.07 109 PRO B O 1
ATOM 3527 N N . PRO B 1 115 ? -48.819 24.641 -11.210 1.00 57.13 110 PRO B N 1
ATOM 3528 C CA . PRO B 1 115 ? -48.684 24.145 -12.574 1.00 55.83 110 PRO B CA 1
ATOM 3529 C C . PRO B 1 115 ? -49.525 22.917 -12.926 1.00 51.50 110 PRO B C 1
ATOM 3530 O O . PRO B 1 115 ? -49.912 22.756 -14.081 1.00 50.25 110 PRO B O 1
ATOM 3534 N N . VAL B 1 116 ? -49.811 22.054 -11.947 1.00 46.85 111 VAL B N 1
ATOM 3535 C CA . VAL B 1 116 ? -50.544 20.823 -12.219 1.00 47.11 111 VAL B CA 1
ATOM 3536 C C . VAL B 1 116 ? -51.924 21.163 -12.789 1.00 44.36 111 VAL B C 1
ATOM 3537 O O . VAL B 1 116 ? -52.400 20.470 -13.687 1.00 45.48 111 VAL B O 1
ATOM 3541 N N . VAL B 1 117 ? -52.553 22.227 -12.264 1.00 43.77 112 VAL B N 1
ATOM 3542 C CA . VAL B 1 117 ? -53.897 22.623 -12.661 1.00 38.83 112 VAL B CA 1
ATOM 3543 C C . VAL B 1 117 ? -53.898 23.059 -14.125 1.00 40.36 112 VAL B C 1
ATOM 3544 O O . VAL B 1 117 ? -54.830 22.738 -14.855 1.00 39.31 112 VAL B O 1
ATOM 3548 N N . THR B 1 118 ? -52.860 23.785 -14.558 1.00 40.28 113 THR B N 1
ATOM 3549 C CA . THR B 1 118 ? -52.847 24.340 -15.904 1.00 43.68 113 THR B CA 1
ATOM 3550 C C . THR B 1 118 ? -51.911 23.540 -16.809 1.00 44.99 113 THR B C 1
ATOM 3551 O O . THR B 1 118 ? -51.606 23.986 -17.910 1.00 49.78 113 THR B O 1
ATOM 3555 N N . ALA B 1 119 ? -51.465 22.366 -16.342 1.00 48.94 114 ALA B N 1
ATOM 3556 C CA . ALA B 1 119 ? -50.607 21.482 -17.121 1.00 51.10 114 ALA B CA 1
ATOM 3557 C C . ALA B 1 119 ? -49.350 22.219 -17.578 1.00 53.24 114 ALA B C 1
ATOM 3558 O O . ALA B 1 119 ? -48.918 22.065 -18.720 1.00 54.78 114 ALA B O 1
ATOM 3560 N N . ASP B 1 120 ? -48.778 23.020 -16.667 1.00 59.36 115 ASP B N 1
ATOM 3561 C CA . ASP B 1 120 ? -47.535 23.746 -16.891 1.00 59.13 115 ASP B CA 1
ATOM 3562 C C . ASP B 1 120 ? -47.701 24.866 -17.920 1.00 50.02 115 ASP B C 1
ATOM 3563 O O . ASP B 1 120 ? -46.719 25.501 -18.273 1.00 52.51 115 ASP B O 1
ATOM 3568 N N . LEU B 1 121 ? -48.922 25.119 -18.402 1.00 52.27 116 LEU B N 1
ATOM 3569 C CA . LEU B 1 121 ? -49.146 26.171 -19.380 1.00 47.46 116 LEU B CA 1
ATOM 3570 C C . LEU B 1 121 ? -49.091 27.528 -18.690 1.00 47.55 116 LEU B C 1
ATOM 3571 O O . LEU B 1 121 ? -49.333 27.623 -17.489 1.00 55.71 116 LEU B O 1
ATOM 3576 N N . PRO B 1 122 ? -48.774 28.614 -19.435 1.00 50.24 117 PRO B N 1
ATOM 3577 C CA . PRO B 1 122 ? -48.874 29.972 -18.916 1.00 50.23 117 PRO B CA 1
ATOM 3578 C C . PRO B 1 122 ? -50.268 30.578 -19.030 1.00 49.63 117 PRO B C 1
ATOM 3579 O O . PRO B 1 122 ? -50.445 31.762 -18.751 1.00 50.33 117 PRO B O 1
ATOM 3583 N N . THR B 1 123 ? -51.250 29.763 -19.442 1.00 51.07 118 THR B N 1
ATOM 3584 C CA . THR B 1 123 ? -52.633 30.206 -19.517 1.00 44.31 118 THR B CA 1
ATOM 3585 C C . THR B 1 123 ? -53.459 29.427 -18.500 1.00 41.94 118 THR B C 1
ATOM 3586 O O . THR B 1 123 ? -53.026 28.393 -18.004 1.00 43.72 118 THR B O 1
ATOM 3590 N N . VAL B 1 124 ? -54.653 29.950 -18.206 1.00 41.12 119 VAL B N 1
ATOM 3591 C CA . VAL B 1 124 ? -55.590 29.299 -17.311 1.00 38.83 119 VAL B CA 1
ATOM 3592 C C . VAL B 1 124 ? -56.989 29.409 -17.909 1.00 37.19 119 VAL B C 1
ATOM 3593 O O . VAL B 1 124 ? -57.364 30.457 -18.434 1.00 37.30 119 VAL B O 1
ATOM 3597 N N . ALA B 1 125 ? -57.745 28.310 -17.820 1.00 35.63 120 ALA B N 1
ATOM 3598 C CA . ALA B 1 125 ? -59.142 28.286 -18.216 1.00 36.38 120 ALA B CA 1
ATOM 3599 C C . ALA B 1 125 ? -60.006 28.633 -17.009 1.00 34.16 120 ALA B C 1
ATOM 3600 O O . ALA B 1 125 ? -59.840 28.029 -15.948 1.00 35.13 120 ALA B O 1
ATOM 3602 N N . VAL B 1 126 ? -60.918 29.599 -17.189 1.00 33.12 121 VAL B N 1
ATOM 3603 C CA . VAL B 1 126 ? -61.750 30.108 -16.109 1.00 34.59 121 VAL B CA 1
ATOM 3604 C C . VAL B 1 126 ? -63.214 29.982 -16.511 1.00 32.54 121 VAL B C 1
ATOM 3605 O O . VAL B 1 126 ? -63.554 30.200 -17.671 1.00 33.00 121 VAL B O 1
ATOM 3609 N N . ARG B 1 127 ? -64.066 29.630 -15.538 1.00 28.65 122 ARG B N 1
ATOM 3610 C CA . ARG B 1 127 ? -65.493 29.530 -15.764 1.00 27.48 122 ARG B CA 1
ATOM 3611 C C . ARG B 1 127 ? -66.267 29.920 -14.511 1.00 28.12 122 ARG B C 1
ATOM 3612 O O . ARG B 1 127 ? -65.913 29.526 -13.398 1.00 29.12 122 ARG B O 1
ATOM 3620 N N . MET B 1 128 ? -67.334 30.698 -14.712 1.00 30.03 123 MET B N 1
ATOM 3621 C CA . MET B 1 128 ? -68.220 31.078 -13.632 1.00 33.65 123 MET B CA 1
ATOM 3622 C C . MET B 1 128 ? -69.543 30.380 -13.892 1.00 32.36 123 MET B C 1
ATOM 3623 O O . MET B 1 128 ? -70.358 30.867 -14.672 1.00 32.62 123 MET B O 1
ATOM 3628 N N . PRO B 1 129 ? -69.789 29.219 -13.249 1.00 32.70 124 PRO B N 1
ATOM 3629 C CA . PRO B 1 129 ? -70.938 28.396 -13.599 1.00 32.22 124 PRO B CA 1
ATOM 3630 C C . PRO B 1 129 ? -72.261 28.988 -13.140 1.00 31.56 124 PRO B C 1
ATOM 3631 O O . PRO B 1 129 ? -72.352 29.515 -12.037 1.00 37.94 124 PRO B O 1
ATOM 3635 N N . ALA B 1 130 ? -73.281 28.895 -13.998 1.00 32.50 125 ALA B N 1
ATOM 3636 C CA . ALA B 1 130 ? -74.631 29.294 -13.630 1.00 33.18 125 ALA B CA 1
ATOM 3637 C C . ALA B 1 130 ? -75.397 28.108 -13.050 1.00 36.20 125 ALA B C 1
ATOM 3638 O O . ALA B 1 130 ? -76.347 27.605 -13.652 1.00 36.98 125 ALA B O 1
ATOM 3640 N N . HIS B 1 131 ? -74.961 27.678 -11.867 1.00 33.53 126 HIS B N 1
ATOM 3641 C CA . HIS B 1 131 ? -75.678 26.698 -11.070 1.00 33.85 126 HIS B CA 1
ATOM 3642 C C . HIS B 1 131 ? -75.573 27.171 -9.620 1.00 28.42 126 HIS B C 1
ATOM 3643 O O . HIS B 1 131 ? -74.467 27.289 -9.098 1.00 29.09 126 HIS B O 1
ATOM 3650 N N . PRO B 1 132 ? -76.690 27.466 -8.923 1.00 29.36 127 PRO B N 1
ATOM 3651 C CA . PRO B 1 132 ? -76.633 27.893 -7.527 1.00 32.10 127 PRO B CA 1
ATOM 3652 C C . PRO B 1 132 ? -75.818 26.979 -6.617 1.00 33.07 127 PRO B C 1
ATOM 3653 O O . PRO B 1 132 ? -75.129 27.464 -5.728 1.00 30.88 127 PRO B O 1
ATOM 3657 N N . VAL B 1 133 ? -75.891 25.657 -6.837 1.00 33.12 128 VAL B N 1
ATOM 3658 C CA . VAL B 1 133 ? -75.131 24.715 -6.024 1.00 30.22 128 VAL B CA 1
ATOM 3659 C C . VAL B 1 133 ? -73.632 24.983 -6.173 1.00 31.77 128 VAL B C 1
ATOM 3660 O O . VAL B 1 133 ? -72.918 25.081 -5.175 1.00 31.17 128 VAL B O 1
ATOM 3664 N N . ALA B 1 134 ? -73.152 25.101 -7.419 1.00 29.76 129 ALA B N 1
ATOM 3665 C CA . ALA B 1 134 ? -71.729 25.301 -7.659 1.00 31.54 129 ALA B CA 1
ATOM 3666 C C . ALA B 1 134 ? -71.273 26.655 -7.119 1.00 31.79 129 ALA B C 1
ATOM 3667 O O . ALA B 1 134 ? -70.186 26.764 -6.555 1.00 33.28 129 ALA B O 1
ATOM 3669 N N . LEU B 1 135 ? -72.112 27.684 -7.300 1.00 32.37 130 LEU B N 1
ATOM 3670 C CA . LEU B 1 135 ? -71.734 29.044 -6.931 1.00 37.06 130 LEU B CA 1
ATOM 3671 C C . LEU B 1 135 ? -71.659 29.168 -5.408 1.00 30.48 130 LEU B C 1
ATOM 3672 O O . LEU B 1 135 ? -70.688 29.695 -4.877 1.00 31.26 130 LEU B O 1
ATOM 3677 N N . LYS B 1 136 ? -72.695 28.676 -4.726 1.00 31.61 131 LYS B N 1
ATOM 3678 C CA . LYS B 1 136 ? -72.751 28.709 -3.272 1.00 35.01 131 LYS B CA 1
ATOM 3679 C C . LYS B 1 136 ? -71.598 27.890 -2.696 1.00 37.06 131 LYS B C 1
ATOM 3680 O O . LYS B 1 136 ? -70.983 28.303 -1.719 1.00 40.14 131 LYS B O 1
ATOM 3686 N N . LEU B 1 137 ? -71.302 26.733 -3.305 1.00 37.78 132 LEU B N 1
ATOM 3687 C CA . LEU B 1 137 ? -70.219 25.881 -2.832 1.00 37.64 132 LEU B CA 1
ATOM 3688 C C . LEU B 1 137 ? -68.883 26.617 -2.929 1.00 36.83 132 LEU B C 1
ATOM 3689 O O . LEU B 1 137 ? -68.110 26.606 -1.979 1.00 35.27 132 LEU B O 1
ATOM 3694 N N . ILE B 1 138 ? -68.610 27.253 -4.075 1.00 33.08 133 ILE B N 1
ATOM 3695 C CA . ILE B 1 138 ? -67.351 27.955 -4.263 1.00 35.64 133 ILE B CA 1
ATOM 3696 C C . ILE B 1 138 ? -67.253 29.086 -3.232 1.00 34.92 133 ILE B C 1
ATOM 3697 O O . ILE B 1 138 ? -66.206 29.284 -2.630 1.00 33.33 133 ILE B O 1
ATOM 3702 N N . GLU B 1 139 ? -68.351 29.821 -3.038 1.00 36.60 134 GLU B N 1
ATOM 3703 C CA . GLU B 1 139 ? -68.391 30.911 -2.079 1.00 42.20 134 GLU B CA 1
ATOM 3704 C C . GLU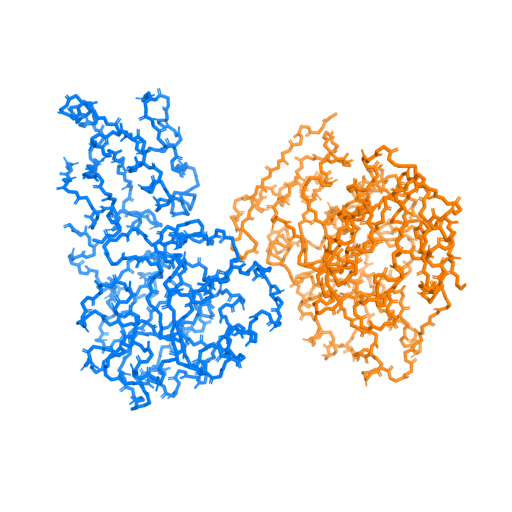 B 1 139 ? -68.057 30.385 -0.682 1.00 42.01 134 GLU B C 1
ATOM 3705 O O . GLU B 1 139 ? -67.120 30.865 -0.051 1.00 44.11 134 GLU B O 1
ATOM 3711 N N . LEU B 1 140 ? -68.835 29.397 -0.223 1.00 42.40 135 LEU B N 1
ATOM 3712 C CA . LEU B 1 140 ? -68.700 28.829 1.108 1.00 36.96 135 LEU B CA 1
ATOM 3713 C C . LEU B 1 140 ? -67.294 28.299 1.335 1.00 35.34 135 LEU B C 1
ATOM 3714 O O . LEU B 1 140 ? -66.757 28.436 2.428 1.00 42.18 135 LEU B O 1
ATOM 3719 N N . PHE B 1 141 ? -66.711 27.696 0.302 1.00 35.27 136 PHE B N 1
ATOM 3720 C CA . PHE B 1 141 ? -65.402 27.082 0.424 1.00 35.41 136 PHE B CA 1
ATOM 3721 C C . PHE B 1 141 ? -64.317 28.158 0.492 1.00 39.80 136 PHE B C 1
ATOM 3722 O O . PHE B 1 141 ? -63.359 28.039 1.265 1.00 38.44 136 PHE B O 1
ATOM 3730 N N . GLY B 1 142 ? -64.478 29.204 -0.330 1.00 39.49 137 GLY B N 1
ATOM 3731 C CA . GLY B 1 142 ? -63.662 30.407 -0.240 1.00 37.55 137 GLY B CA 1
ATOM 3732 C C . GLY B 1 142 ? -62.420 30.358 -1.123 1.00 42.35 137 GLY B C 1
ATOM 3733 O O . GLY B 1 142 ? -61.639 31.302 -1.123 1.00 44.28 137 GLY B O 1
ATOM 3734 N N . HIS B 1 143 ? -62.238 29.262 -1.870 1.00 41.62 138 HIS B N 1
ATOM 3735 C CA . HIS B 1 143 ? -61.240 29.200 -2.926 1.00 40.99 138 HIS B CA 1
ATOM 3736 C C . HIS B 1 143 ? -61.929 28.810 -4.231 1.00 39.83 138 HIS B C 1
ATOM 3737 O O . HIS B 1 143 ? -63.021 28.251 -4.221 1.00 39.94 138 HIS B O 1
ATOM 3744 N N . PRO B 1 144 ? -61.321 29.089 -5.401 1.00 42.15 139 PRO B N 1
ATOM 3745 C CA . PRO B 1 144 ? -61.770 28.481 -6.645 1.00 43.67 139 PRO B CA 1
ATOM 3746 C C . PRO B 1 144 ? -61.622 26.962 -6.618 1.00 37.69 139 PRO B C 1
ATOM 3747 O O . PRO B 1 144 ? -60.836 26.421 -5.843 1.00 36.62 139 PRO B O 1
ATOM 3751 N N . ILE B 1 145 ? -62.388 26.285 -7.474 1.00 36.39 140 ILE B N 1
ATOM 3752 C CA . ILE B 1 145 ? -62.376 24.835 -7.554 1.00 32.81 140 ILE B CA 1
ATOM 3753 C C . ILE B 1 145 ? -61.914 24.461 -8.958 1.00 30.90 140 ILE B C 1
ATOM 3754 O O . ILE B 1 145 ? -62.571 24.813 -9.941 1.00 35.02 140 ILE B O 1
ATOM 3759 N N . ALA B 1 146 ? -60.783 23.752 -9.033 1.00 31.54 141 ALA B N 1
ATOM 3760 C CA . ALA B 1 146 ? -60.312 23.180 -10.284 1.00 32.01 141 ALA B CA 1
ATOM 3761 C C . ALA B 1 146 ? -61.066 21.880 -10.531 1.00 31.83 141 ALA B C 1
ATOM 3762 O O . ALA B 1 146 ? -61.129 21.038 -9.638 1.00 36.82 141 ALA B O 1
ATOM 3764 N N . ALA B 1 147 ? -61.632 21.718 -11.732 1.00 33.34 142 ALA B N 1
ATOM 3765 C CA . ALA B 1 147 ? -62.460 20.555 -12.008 1.00 36.00 142 ALA B CA 1
ATOM 3766 C C . ALA B 1 147 ? -62.645 20.331 -13.504 1.00 36.55 142 ALA B C 1
ATOM 3767 O O . ALA B 1 147 ? -63.081 21.230 -14.216 1.00 38.52 142 ALA B O 1
ATOM 3769 N N . PRO B 1 148 ? -62.327 19.125 -14.025 1.00 36.52 143 PRO B N 1
ATOM 3770 C CA . PRO B 1 148 ? -62.851 18.693 -15.311 1.00 34.76 143 PRO B CA 1
ATOM 3771 C C . PRO B 1 148 ? -64.232 18.063 -15.158 1.00 33.19 143 PRO B C 1
ATOM 3772 O O . PRO B 1 148 ? -64.793 18.044 -14.063 1.00 29.98 143 PRO B O 1
ATOM 3776 N N . SER B 1 149 ? -64.770 17.549 -16.264 1.00 32.51 144 SER B N 1
ATOM 3777 C CA . SER B 1 149 ? -65.998 16.769 -16.245 1.00 31.05 144 SER B CA 1
ATOM 3778 C C . SER B 1 149 ? -65.843 15.545 -15.340 1.00 28.78 144 SER B C 1
ATOM 3779 O O . SER B 1 149 ? -64.767 14.960 -15.247 1.00 30.00 144 SER B O 1
ATOM 3782 N N . ALA B 1 150 ? -66.938 15.171 -14.679 1.00 28.61 145 ALA B N 1
ATOM 3783 C CA . ALA B 1 150 ? -66.965 13.988 -13.839 1.00 32.83 145 ALA B CA 1
ATOM 3784 C C . ALA B 1 150 ? -67.175 12.750 -14.715 1.00 32.78 145 ALA B C 1
ATOM 3785 O O . ALA B 1 150 ? -68.304 12.382 -15.043 1.00 34.85 145 ALA B O 1
ATOM 3787 N N . ASN B 1 151 ? -66.061 12.116 -15.090 1.00 28.94 146 ASN B N 1
ATOM 3788 C CA . ASN B 1 151 ? -66.090 10.826 -15.767 1.00 30.26 146 ASN B CA 1
ATOM 3789 C C . ASN B 1 151 ? -64.678 10.264 -15.779 1.00 28.52 146 ASN B C 1
ATOM 3790 O O . ASN B 1 151 ? -63.717 11.032 -15.722 1.00 31.79 146 ASN B O 1
ATOM 3795 N N . ILE B 1 152 ? -64.569 8.933 -15.853 1.00 33.24 147 ILE B N 1
ATOM 3796 C CA . ILE B 1 152 ? -63.322 8.296 -16.250 1.00 33.74 147 ILE B CA 1
ATOM 3797 C C . ILE B 1 152 ? -62.949 8.874 -17.608 1.00 32.31 147 ILE B C 1
ATOM 3798 O O . ILE B 1 152 ? -63.815 9.040 -18.457 1.00 31.08 147 ILE B O 1
ATOM 3803 N N . SER B 1 153 ? -61.666 9.180 -17.808 1.00 35.59 148 SER B N 1
ATOM 3804 C CA . SER B 1 153 ? -61.229 9.815 -19.039 1.00 41.98 148 SER B CA 1
ATOM 3805 C C . SER B 1 153 ? -61.620 8.931 -20.221 1.00 42.80 148 SER B C 1
ATOM 3806 O O . SER B 1 153 ? -61.439 7.719 -20.167 1.00 37.28 148 SER B O 1
ATOM 3809 N N . GLY B 1 154 ? -62.157 9.555 -21.277 1.00 54.43 149 GLY B N 1
ATOM 3810 C CA . GLY B 1 154 ? -62.551 8.843 -22.483 1.00 56.16 149 GLY B CA 1
ATOM 3811 C C . GLY B 1 154 ? -64.023 8.430 -22.478 1.00 56.43 149 GLY B C 1
ATOM 3812 O O . GLY B 1 154 ? -64.575 8.152 -23.541 1.00 51.00 149 GLY B O 1
ATOM 3813 N N . ARG B 1 155 ? -64.654 8.389 -21.294 1.00 47.76 150 ARG B N 1
ATOM 3814 C CA . ARG B 1 155 ? -66.062 8.038 -21.184 1.00 40.22 150 ARG B CA 1
ATOM 3815 C C . ARG B 1 155 ? -66.922 9.295 -21.308 1.00 38.93 150 ARG B C 1
ATOM 3816 O O . ARG B 1 155 ? -66.440 10.415 -21.153 1.00 37.88 150 ARG B O 1
ATOM 3824 N N . PRO B 1 156 ? -68.234 9.159 -21.596 1.00 34.09 151 PRO B N 1
ATOM 3825 C CA . PRO B 1 156 ? -69.119 10.315 -21.664 1.00 32.16 151 PRO B CA 1
ATOM 3826 C C . PRO B 1 156 ? -69.206 11.062 -20.333 1.00 33.36 151 PRO B C 1
ATOM 3827 O O . PRO B 1 156 ? -69.295 10.443 -19.271 1.00 30.01 151 PRO B O 1
ATOM 3831 N N . SER B 1 157 ? -69.177 12.396 -20.412 1.00 31.32 152 SER B N 1
ATOM 3832 C CA . SER B 1 157 ? -69.318 13.273 -19.259 1.00 29.00 152 SER B CA 1
ATOM 3833 C C . SER B 1 157 ? -70.624 12.973 -18.538 1.00 24.33 152 SER B C 1
ATOM 3834 O O . SER B 1 157 ? -71.670 12.849 -19.163 1.00 25.40 152 SER B O 1
ATOM 3837 N N . ALA B 1 158 ? -70.560 12.850 -17.212 1.00 25.51 153 ALA B N 1
ATOM 3838 C CA . ALA B 1 158 ? -71.736 12.512 -16.431 1.00 25.50 153 ALA B CA 1
ATOM 3839 C C . ALA B 1 158 ? -72.690 13.702 -16.406 1.00 23.57 153 ALA B C 1
ATOM 3840 O O . ALA B 1 158 ? -72.258 14.825 -16.144 1.00 27.98 153 ALA B O 1
ATOM 3842 N N . THR B 1 159 ? -73.969 13.434 -16.681 1.00 23.85 154 THR B N 1
ATOM 3843 C CA . THR B 1 159 ? -75.030 14.429 -16.630 1.00 29.74 154 THR B CA 1
ATOM 3844 C C . THR B 1 159 ? -76.065 14.067 -15.570 1.00 29.74 154 THR B C 1
ATOM 3845 O O . THR B 1 159 ? -77.046 14.796 -15.408 1.00 28.69 154 THR B O 1
ATOM 3849 N N . ASN B 1 160 ? -75.850 12.954 -14.855 1.00 27.95 155 ASN B N 1
ATOM 3850 C CA . ASN B 1 160 ? -76.665 12.626 -13.693 1.00 30.11 155 ASN B CA 1
ATOM 3851 C C . ASN B 1 160 ? -75.856 11.728 -12.761 1.00 27.50 155 ASN B C 1
ATOM 3852 O O . ASN B 1 160 ? -74.787 11.260 -13.135 1.00 27.03 155 ASN B O 1
ATOM 3857 N N . VAL B 1 161 ? -76.382 11.501 -11.552 1.00 30.18 156 VAL B N 1
ATOM 3858 C CA A VAL B 1 161 ? -75.644 10.850 -10.482 0.50 31.23 156 VAL B CA 1
ATOM 3859 C CA B VAL B 1 161 ? -75.611 10.855 -10.498 0.50 32.19 156 VAL B CA 1
ATOM 3860 C C . VAL B 1 161 ? -75.529 9.348 -10.749 1.00 27.51 156 VAL B C 1
ATOM 3861 O O . VAL B 1 161 ? -74.616 8.692 -10.263 1.00 27.87 156 VAL B O 1
ATOM 3868 N N . LYS B 1 162 ? -76.466 8.797 -11.515 1.00 27.96 157 LYS B N 1
ATOM 3869 C CA . LYS B 1 162 ? -76.332 7.411 -11.942 1.00 32.88 157 LYS B CA 1
ATOM 3870 C C . LYS B 1 162 ? -75.008 7.215 -12.680 1.00 30.75 157 LYS B C 1
ATOM 3871 O O . LYS B 1 162 ? -74.301 6.242 -12.427 1.00 29.79 157 LYS B O 1
ATOM 3877 N N . HIS B 1 163 ? -74.677 8.142 -13.587 1.00 29.34 158 HIS B N 1
ATOM 3878 C CA . HIS B 1 163 ? -73.448 8.049 -14.365 1.00 30.29 158 HIS B CA 1
ATOM 3879 C C . HIS B 1 163 ? -72.236 8.294 -13.476 1.00 29.91 158 HIS B C 1
ATOM 3880 O O . HIS B 1 163 ? -71.199 7.658 -13.642 1.00 32.36 158 HIS B O 1
ATOM 3887 N N . VAL B 1 164 ? -72.363 9.223 -12.524 1.00 31.91 159 VAL B N 1
ATOM 3888 C CA . VAL B 1 164 ? -71.269 9.482 -11.599 1.00 30.68 159 VAL B CA 1
ATOM 3889 C C . VAL B 1 164 ? -70.985 8.210 -10.799 1.00 30.57 159 VAL B C 1
ATOM 3890 O O . VAL B 1 164 ? -69.833 7.824 -10.617 1.00 28.60 159 VAL B O 1
ATOM 3894 N N . ILE B 1 165 ? -72.055 7.567 -10.322 1.00 29.91 160 ILE B N 1
ATOM 3895 C CA . ILE B 1 165 ? -71.921 6.369 -9.510 1.00 31.62 160 ILE B CA 1
ATOM 3896 C C . ILE B 1 165 ? -71.226 5.264 -10.315 1.00 33.29 160 ILE B C 1
ATOM 3897 O O . ILE B 1 165 ? -70.364 4.580 -9.778 1.00 29.05 160 ILE B O 1
ATOM 3902 N N . GLU B 1 166 ? -71.590 5.091 -11.593 1.00 29.56 161 GLU B N 1
ATOM 3903 C CA . GLU B 1 166 ? -70.941 4.105 -12.443 1.00 30.00 161 GLU B CA 1
ATOM 3904 C C . GLU B 1 166 ? -69.429 4.292 -12.428 1.00 30.09 161 GLU B C 1
ATOM 3905 O O . GLU B 1 166 ? -68.700 3.316 -12.397 1.00 31.68 161 GLU B O 1
ATOM 3911 N N . ASP B 1 167 ? -68.965 5.545 -12.454 1.00 28.02 162 ASP B N 1
ATOM 3912 C CA . ASP B 1 167 ? -67.553 5.829 -12.634 1.00 29.53 162 ASP B CA 1
ATOM 3913 C C . ASP B 1 167 ? -66.806 5.957 -11.306 1.00 27.14 162 ASP B C 1
ATOM 3914 O O . ASP B 1 167 ? -65.603 5.732 -11.277 1.00 29.04 162 ASP B O 1
ATOM 3919 N N . PHE B 1 168 ? -67.480 6.319 -10.204 1.00 26.74 163 PHE B N 1
ATOM 3920 C CA . PHE B 1 168 ? -66.732 6.795 -9.043 1.00 29.61 163 PHE B CA 1
ATOM 3921 C C . PHE B 1 168 ? -67.193 6.214 -7.708 1.00 28.33 163 PHE B C 1
ATOM 3922 O O . PHE B 1 168 ? -66.628 6.583 -6.679 1.00 28.98 163 PHE B O 1
ATOM 3930 N N . MET B 1 169 ? -68.192 5.327 -7.693 1.00 27.36 164 MET B N 1
ATOM 3931 C CA . MET B 1 169 ? -68.592 4.735 -6.430 1.00 28.51 164 MET B CA 1
ATOM 3932 C C . MET B 1 169 ? -67.379 4.046 -5.811 1.00 31.90 164 MET B C 1
ATOM 3933 O O . MET B 1 169 ? -66.685 3.276 -6.469 1.00 34.70 164 MET B O 1
ATOM 3938 N N . GLY B 1 170 ? -67.138 4.344 -4.532 1.00 34.39 165 GLY B N 1
ATOM 3939 C CA . GLY B 1 170 ? -66.034 3.764 -3.796 1.00 33.02 165 GLY B CA 1
ATOM 3940 C C . GLY B 1 170 ? -64.737 4.546 -3.984 1.00 35.78 165 GLY B C 1
ATOM 3941 O O . GLY B 1 170 ? -63.737 4.218 -3.354 1.00 34.88 165 GLY B O 1
ATOM 3942 N N . LYS B 1 171 ? -64.751 5.573 -4.842 1.00 35.78 166 LYS B N 1
ATOM 3943 C CA . LYS B 1 171 ? -63.526 6.265 -5.219 1.00 35.63 166 LYS B CA 1
ATOM 3944 C C . LYS B 1 171 ? -63.457 7.693 -4.672 1.00 31.93 166 LYS B C 1
ATOM 3945 O O . LYS B 1 171 ? -62.364 8.176 -4.396 1.00 35.59 166 LYS B O 1
ATOM 3951 N N A VAL B 1 172 ? -64.606 8.364 -4.523 0.50 31.01 167 VAL B N 1
ATOM 3952 N N B VAL B 1 172 ? -64.622 8.336 -4.523 0.50 33.22 167 VAL B N 1
ATOM 3953 C CA A VAL B 1 172 ? -64.628 9.725 -4.007 0.50 31.19 167 VAL B CA 1
ATOM 3954 C CA B VAL B 1 172 ? -64.732 9.716 -4.080 0.50 35.18 167 VAL B CA 1
ATOM 3955 C C A VAL B 1 172 ? -65.527 9.754 -2.781 0.50 32.32 167 VAL B C 1
ATOM 3956 C C B VAL B 1 172 ? -65.547 9.755 -2.787 0.50 34.44 167 VAL B C 1
ATOM 3957 O O A VAL B 1 172 ? -66.494 8.999 -2.683 0.50 33.46 167 VAL B O 1
ATOM 3958 O O B VAL B 1 172 ? -66.495 8.985 -2.640 0.50 35.23 167 VAL B O 1
ATOM 3965 N N . LYS B 1 173 ? -65.182 10.647 -1.853 1.00 33.33 168 LYS B N 1
ATOM 3966 C CA . LYS B 1 173 ? -65.820 10.683 -0.546 1.00 32.27 168 LYS B CA 1
ATOM 3967 C C . LYS B 1 173 ? -67.226 11.255 -0.636 1.00 31.56 168 LYS B C 1
ATOM 3968 O O . LYS B 1 173 ? -68.068 10.891 0.182 1.00 31.51 168 LYS B O 1
ATOM 3974 N N . LEU B 1 174 ? -67.477 12.139 -1.616 1.00 32.45 169 LEU B N 1
ATOM 3975 C CA . LEU B 1 174 ? -68.736 12.870 -1.635 1.00 29.28 169 LEU B CA 1
ATOM 3976 C C . LEU B 1 174 ? -69.166 13.207 -3.060 1.00 28.59 169 LEU B C 1
ATOM 3977 O O . LEU B 1 174 ? -68.373 13.695 -3.867 1.00 27.37 169 LEU B O 1
ATOM 3982 N N . ILE B 1 175 ? -70.450 12.929 -3.327 1.00 28.80 170 ILE B N 1
ATOM 3983 C CA . ILE B 1 175 ? -71.137 13.309 -4.549 1.00 31.31 170 ILE B CA 1
ATOM 3984 C C . ILE B 1 175 ? -72.356 14.135 -4.151 1.00 30.51 170 ILE B C 1
ATOM 3985 O O . ILE B 1 175 ? -73.203 13.654 -3.403 1.00 28.34 170 ILE B O 1
ATOM 3990 N N . ILE B 1 176 ? -72.440 15.369 -4.653 1.00 31.79 171 ILE B N 1
ATOM 3991 C CA . ILE B 1 176 ? -73.630 16.188 -4.470 1.00 29.82 171 ILE B CA 1
ATOM 3992 C C . ILE B 1 176 ? -74.555 15.937 -5.655 1.00 29.29 171 ILE B C 1
ATOM 3993 O O . ILE B 1 176 ? -74.159 16.165 -6.797 1.00 31.17 171 ILE B O 1
ATOM 3998 N N . ASP B 1 177 ? -75.772 15.472 -5.360 1.00 26.76 172 ASP B N 1
ATOM 3999 C CA . ASP B 1 177 ? -76.757 15.124 -6.365 1.00 30.25 172 ASP B CA 1
ATOM 4000 C C . ASP B 1 177 ? -77.793 16.238 -6.486 1.00 29.63 172 ASP B C 1
ATOM 4001 O O . ASP B 1 177 ? -78.535 16.483 -5.537 1.00 29.58 172 ASP B O 1
ATOM 4006 N N . ALA B 1 178 ? -77.844 16.905 -7.651 1.00 29.09 173 ALA B N 1
ATOM 4007 C CA . ALA B 1 178 ? -78.846 17.938 -7.891 1.00 30.68 173 ALA B CA 1
ATOM 4008 C C . ALA B 1 178 ? -79.663 17.624 -9.139 1.00 32.21 173 ALA B C 1
ATOM 4009 O O . ALA B 1 178 ? -80.256 18.521 -9.743 1.00 35.60 173 ALA B O 1
ATOM 4011 N N . GLY B 1 179 ? -79.688 16.341 -9.516 1.00 33.13 174 GLY B N 1
ATOM 4012 C CA . GLY B 1 179 ? -80.515 15.872 -10.617 1.00 28.81 174 GLY B CA 1
ATOM 4013 C C . GLY B 1 179 ? -79.758 15.943 -11.941 1.00 26.43 174 GLY B C 1
ATOM 4014 O O . GLY B 1 179 ? -78.541 16.099 -11.951 1.00 26.24 174 GLY B O 1
ATOM 4015 N N . ASP B 1 180 ? -80.509 15.824 -13.042 1.00 30.04 175 ASP B N 1
ATOM 4016 C CA . ASP B 1 180 ? -79.960 15.903 -14.387 1.00 33.19 175 ASP B CA 1
ATOM 4017 C C . ASP B 1 180 ? -79.459 17.320 -14.667 1.00 30.36 175 ASP B C 1
ATOM 4018 O O . ASP B 1 180 ? -80.135 18.288 -14.352 1.00 32.18 175 ASP B O 1
ATOM 4023 N N . THR B 1 181 ? -78.273 17.447 -15.262 1.00 29.95 176 THR B N 1
ATOM 4024 C CA . THR B 1 181 ? -77.746 18.767 -15.553 1.00 31.38 176 THR B CA 1
ATOM 4025 C C . THR B 1 181 ? -78.586 19.382 -16.668 1.00 30.88 176 THR B C 1
ATOM 4026 O O . THR B 1 181 ? -78.962 18.689 -17.607 1.00 31.12 176 THR B O 1
ATOM 4030 N N . PRO B 1 182 ? -78.890 20.698 -16.565 1.00 33.08 177 PRO B N 1
ATOM 4031 C CA . PRO B 1 182 ? -79.661 21.436 -17.566 1.00 32.08 177 PRO B CA 1
ATOM 4032 C C . PRO B 1 182 ? -79.261 21.210 -19.026 1.00 29.76 177 PRO B C 1
ATOM 4033 O O . PRO B 1 182 ? -80.090 20.782 -19.821 1.00 32.07 177 PRO B O 1
ATOM 4037 N N . PHE B 1 183 ? -78.005 21.490 -19.389 1.00 29.09 178 PHE B N 1
ATOM 4038 C CA . PHE B 1 183 ? -77.626 21.530 -20.799 1.00 32.70 178 PHE B CA 1
ATOM 4039 C C . PHE B 1 183 ? -77.171 20.162 -21.315 1.00 33.24 178 PHE B C 1
ATOM 4040 O O . PHE B 1 183 ? -77.420 19.830 -22.469 1.00 32.85 178 PHE B O 1
ATOM 4048 N N . GLY B 1 184 ? -76.505 19.373 -20.470 1.00 30.09 179 GLY B N 1
ATOM 4049 C CA . GLY B 1 184 ? -76.070 18.038 -20.848 1.00 27.08 179 GLY B CA 1
ATOM 4050 C C . GLY B 1 184 ? -74.731 18.031 -21.578 1.00 28.26 179 GLY B C 1
ATOM 4051 O O . GLY B 1 184 ? -74.198 16.955 -21.832 1.00 30.64 179 GLY B O 1
ATOM 4052 N N . LEU B 1 185 ? -74.195 19.219 -21.913 1.00 26.82 180 LEU B N 1
ATOM 4053 C CA . LEU B 1 185 ? -72.962 19.337 -22.683 1.00 29.38 180 LEU B CA 1
ATOM 4054 C C . LEU B 1 185 ? -72.042 20.341 -22.006 1.00 27.46 180 LEU B C 1
ATOM 4055 O O . LEU B 1 185 ? -72.515 21.254 -21.346 1.00 32.94 180 LEU B O 1
ATOM 4060 N N . GLU B 1 186 ? -70.733 20.151 -22.192 1.00 26.05 181 GLU B N 1
ATOM 4061 C CA . GLU B 1 186 ? -69.729 20.978 -21.552 1.00 30.83 181 GLU B CA 1
ATOM 4062 C C . GLU B 1 186 ? -69.738 22.389 -22.135 1.00 33.87 181 GLU B C 1
ATOM 4063 O O . GLU B 1 186 ? -70.136 22.593 -23.283 1.00 30.33 181 GLU B O 1
ATOM 4069 N N . SER B 1 187 ? -69.287 23.343 -21.310 1.00 28.56 182 SER B N 1
ATOM 4070 C CA . SER B 1 187 ? -69.242 24.756 -21.652 1.00 31.03 182 SER B CA 1
ATOM 4071 C C . SER B 1 187 ? -68.544 25.000 -22.995 1.00 29.85 182 SER B C 1
ATOM 4072 O O . SER B 1 187 ? -67.617 24.278 -23.370 1.00 28.54 182 SER B O 1
ATOM 4075 N N . THR B 1 188 ? -68.995 26.031 -23.723 1.00 29.95 183 THR B N 1
ATOM 4076 C CA . THR B 1 188 ? -68.200 26.603 -24.805 1.00 28.06 183 THR B CA 1
ATOM 4077 C C . THR B 1 188 ? -66.871 27.098 -24.231 1.00 29.01 183 THR B C 1
ATOM 4078 O O . THR B 1 188 ? -66.858 27.733 -23.173 1.00 32.23 183 THR B O 1
ATOM 4082 N N . ILE B 1 189 ? -65.760 26.807 -24.928 1.00 27.70 184 ILE B N 1
ATOM 4083 C CA . ILE B 1 189 ? -64.448 27.327 -24.569 1.00 30.83 184 ILE B CA 1
ATOM 4084 C C . ILE B 1 189 ? -63.997 28.305 -25.654 1.00 35.80 184 ILE B C 1
ATOM 4085 O O . ILE B 1 189 ? -63.985 27.960 -26.837 1.00 35.94 184 ILE B O 1
ATOM 4090 N N . VAL B 1 190 ? -63.627 29.517 -25.228 1.00 35.63 185 VAL B N 1
ATOM 4091 C CA . VAL B 1 190 ? -63.082 30.548 -26.101 1.00 37.05 185 VAL B CA 1
ATOM 4092 C C . VAL B 1 190 ? -61.722 30.977 -25.559 1.00 34.36 185 VAL B C 1
ATOM 4093 O O . VAL B 1 190 ? -61.601 31.331 -24.387 1.00 36.13 185 VAL B O 1
ATOM 4097 N N . ASP B 1 191 ? -60.706 30.941 -26.426 1.00 32.03 186 ASP B N 1
ATOM 4098 C CA . ASP B 1 191 ? -59.374 31.408 -26.074 1.00 35.76 186 ASP B CA 1
ATOM 4099 C C . ASP B 1 191 ? -59.284 32.896 -26.410 1.00 40.42 186 ASP B C 1
ATOM 4100 O O . ASP B 1 191 ? -59.525 33.274 -27.550 1.00 40.05 186 ASP B O 1
ATOM 4105 N N . LEU B 1 192 ? -58.941 33.735 -25.422 1.00 40.59 187 LEU B N 1
ATOM 4106 C CA . LEU B 1 192 ? -58.869 35.174 -25.633 1.00 43.98 187 LEU B CA 1
ATOM 4107 C C . LEU B 1 192 ? -57.440 35.678 -25.437 1.00 45.22 187 LEU B C 1
ATOM 4108 O O . LEU B 1 192 ? -57.246 36.870 -25.222 1.00 52.72 187 LEU B O 1
ATOM 4113 N N . THR B 1 193 ? -56.444 34.784 -25.512 1.00 44.65 188 THR B N 1
ATOM 4114 C CA . THR B 1 193 ? -55.059 35.174 -25.300 1.00 48.09 188 THR B CA 1
ATOM 4115 C C . THR B 1 193 ? -54.386 35.565 -26.619 1.00 53.46 188 THR B C 1
ATOM 4116 O O . THR B 1 193 ? -53.340 36.204 -26.595 1.00 56.01 188 THR B O 1
ATOM 4120 N N . LYS B 1 194 ? -54.975 35.188 -27.760 1.00 55.88 189 LYS B N 1
ATOM 4121 C CA . LYS B 1 194 ? -54.359 35.422 -29.058 1.00 60.99 189 LYS B CA 1
ATOM 4122 C C . LYS B 1 194 ? -54.965 36.668 -29.704 1.00 60.55 189 LYS B C 1
ATOM 4123 O O . LYS B 1 194 ? -55.973 37.196 -29.235 1.00 56.52 189 LYS B O 1
ATOM 4129 N N . GLU B 1 195 ? -54.319 37.112 -30.789 1.00 66.71 190 GLU B N 1
ATOM 4130 C CA . GLU B 1 195 ? -54.736 38.260 -31.583 1.00 69.12 190 GLU B CA 1
ATOM 4131 C C . GLU B 1 195 ? -56.229 38.168 -31.909 1.00 56.77 190 GLU B C 1
ATOM 4132 O O . GLU B 1 195 ? -56.991 39.084 -31.620 1.00 56.99 190 GLU B O 1
ATOM 4138 N N . LYS B 1 196 ? -56.646 37.055 -32.517 1.00 54.06 191 LYS B N 1
ATOM 4139 C CA . LYS B 1 196 ? -58.055 36.809 -32.794 1.00 52.04 191 LYS B CA 1
ATOM 4140 C C . LYS B 1 196 ? -58.580 35.774 -31.802 1.00 42.36 191 LYS B C 1
ATOM 4141 O O . LYS B 1 196 ? -57.846 34.868 -31.409 1.00 43.79 191 LYS B O 1
ATOM 4147 N N . PRO B 1 197 ? -59.853 35.860 -31.358 1.00 40.34 192 PRO B N 1
ATOM 4148 C CA . PRO B 1 197 ? -60.412 34.836 -30.475 1.00 43.80 192 PRO B CA 1
ATOM 4149 C C . PRO B 1 197 ? -60.586 33.483 -31.170 1.00 44.21 192 PRO B C 1
ATOM 4150 O O . PRO B 1 197 ? -60.968 33.433 -32.342 1.00 48.06 192 PRO B O 1
ATOM 4154 N N . VAL B 1 198 ? -60.301 32.396 -30.432 1.00 41.51 193 VAL B N 1
ATOM 4155 C CA . VAL B 1 198 ? -60.314 31.042 -30.978 1.00 38.78 193 VAL B CA 1
ATOM 4156 C C . VAL B 1 198 ? -61.369 30.222 -30.236 1.00 39.13 193 VAL B C 1
ATOM 4157 O O . VAL B 1 198 ? -61.334 30.135 -29.008 1.00 41.68 193 VAL B O 1
ATOM 4161 N N . LEU B 1 199 ? -62.304 29.625 -30.989 1.00 36.43 194 LEU B N 1
ATOM 4162 C CA . LEU B 1 199 ? -63.225 28.642 -30.442 1.00 34.54 194 LEU B CA 1
ATOM 4163 C C . LEU B 1 199 ? -62.495 27.316 -30.266 1.00 34.50 194 LEU B C 1
ATOM 4164 O O . LEU B 1 199 ? -62.111 26.694 -31.251 1.00 36.74 194 LEU B O 1
ATOM 4169 N N . LEU B 1 200 ? -62.308 26.887 -29.012 1.00 33.36 195 LEU B N 1
ATOM 4170 C CA . LEU B 1 200 ? -61.595 25.647 -28.734 1.00 35.89 195 LEU B CA 1
ATOM 4171 C C . LEU B 1 200 ? -62.569 24.485 -28.543 1.00 34.00 195 LEU B C 1
ATOM 4172 O O . LEU B 1 200 ? -62.176 23.339 -28.729 1.00 32.54 195 LEU B O 1
ATOM 4177 N N . ARG B 1 201 ? -63.824 24.777 -28.180 1.00 30.34 196 ARG B N 1
ATOM 4178 C CA . ARG B 1 201 ? -64.813 23.733 -27.993 1.00 30.86 196 ARG B CA 1
ATOM 4179 C C . ARG B 1 201 ? -66.199 24.347 -28.069 1.00 30.07 196 ARG B C 1
ATOM 4180 O O . ARG B 1 201 ? -66.504 25.302 -27.365 1.00 35.42 196 ARG B O 1
ATOM 4188 N N . PRO B 1 202 ? -67.094 23.825 -28.924 1.00 29.91 197 PRO B N 1
ATOM 4189 C CA . PRO B 1 202 ? -68.454 24.330 -28.957 1.00 29.99 197 PRO B CA 1
ATOM 4190 C C . PRO B 1 202 ? -69.273 23.814 -27.787 1.00 31.15 197 PRO B C 1
ATOM 4191 O O . PRO B 1 202 ? -69.039 22.709 -27.302 1.00 31.13 197 PRO B O 1
ATOM 4195 N N . GLY B 1 203 ? -70.228 24.632 -27.353 1.00 30.50 198 GLY B N 1
ATOM 4196 C CA . GLY B 1 203 ? -71.074 24.287 -26.234 1.00 33.81 198 GLY B CA 1
ATOM 4197 C C . GLY B 1 203 ? -72.362 25.093 -26.272 1.00 33.42 198 GLY B C 1
ATOM 4198 O O . GLY B 1 203 ? -72.780 25.560 -27.325 1.00 33.52 198 GLY B O 1
ATOM 4199 N N . PRO B 1 204 ? -73.031 25.278 -25.118 1.00 33.81 199 PRO B N 1
ATOM 4200 C CA . PRO B 1 204 ? -74.317 25.956 -25.085 1.00 34.16 199 PRO B CA 1
ATOM 4201 C C . PRO B 1 204 ? -74.259 27.443 -25.431 1.00 33.57 199 PRO B C 1
ATOM 4202 O O . PRO B 1 204 ? -75.301 28.017 -25.730 1.00 35.99 199 PRO B O 1
ATOM 4206 N N . VAL B 1 205 ? -73.070 28.067 -25.396 1.00 31.82 200 VAL B N 1
ATOM 4207 C CA . VAL B 1 205 ? -72.916 29.395 -25.988 1.00 36.69 200 VAL B CA 1
ATOM 4208 C C . VAL B 1 205 ? -72.615 29.194 -27.479 1.00 31.46 200 VAL B C 1
ATOM 4209 O O . VAL B 1 205 ? -71.518 28.782 -27.849 1.00 33.89 200 VAL B O 1
ATOM 4213 N N . GLU B 1 206 ? -73.607 29.488 -28.328 1.00 34.97 201 GLU B N 1
ATOM 4214 C CA . GLU B 1 206 ? -73.605 29.070 -29.726 1.00 36.91 201 GLU B CA 1
ATOM 4215 C C . GLU B 1 206 ? -72.564 29.833 -30.552 1.00 34.87 201 GLU B C 1
ATOM 4216 O O . GLU B 1 206 ? -72.304 31.009 -30.318 1.00 36.76 201 GLU B O 1
ATOM 4222 N N . VAL B 1 207 ? -71.974 29.134 -31.527 1.00 34.33 202 VAL B N 1
ATOM 4223 C CA . VAL B 1 207 ? -70.933 29.676 -32.387 1.00 40.30 202 VAL B CA 1
ATOM 4224 C C . VAL B 1 207 ? -71.455 30.920 -33.108 1.00 40.69 202 VAL B C 1
ATOM 4225 O O . VAL B 1 207 ? -70.703 31.867 -33.320 1.00 37.52 202 VAL B O 1
ATOM 4229 N N . GLU B 1 208 ? -72.743 30.886 -33.475 1.00 38.94 203 GLU B N 1
ATOM 4230 C CA . GLU B 1 208 ? -73.391 31.955 -34.212 1.00 37.86 203 GLU B CA 1
ATOM 4231 C C . GLU B 1 208 ? -73.429 33.224 -33.364 1.00 48.52 203 GLU B C 1
ATOM 4232 O O . GLU B 1 208 ? -73.118 34.302 -33.862 1.00 49.75 203 GLU B O 1
ATOM 4238 N N . ARG B 1 209 ? -73.813 33.082 -32.089 1.00 43.62 204 ARG B N 1
ATOM 4239 C CA . ARG B 1 209 ? -73.786 34.191 -31.155 1.00 45.00 204 ARG B CA 1
ATOM 4240 C C . ARG B 1 209 ? -72.362 34.741 -31.067 1.00 45.68 204 ARG B C 1
ATOM 4241 O O . ARG B 1 209 ? -72.152 35.952 -31.095 1.00 44.55 204 ARG B O 1
ATOM 4249 N N . LEU B 1 210 ? -71.374 33.850 -30.961 1.00 41.10 205 LEU B N 1
ATOM 4250 C CA . LEU B 1 210 ? -70.000 34.287 -30.781 1.00 41.07 205 LEU B CA 1
ATOM 4251 C C . LEU B 1 210 ? -69.480 35.004 -32.031 1.00 44.39 205 LEU B C 1
ATOM 4252 O O . LEU B 1 210 ? -68.687 35.930 -31.911 1.00 39.94 205 LEU B O 1
ATOM 4257 N N . LYS B 1 211 ? -69.915 34.586 -33.226 1.00 41.71 206 LYS B N 1
ATOM 4258 C CA . LYS B 1 211 ? -69.476 35.226 -34.459 1.00 46.39 206 LYS B CA 1
ATOM 4259 C C . LYS B 1 211 ? -69.998 36.663 -34.523 1.00 47.71 206 LYS B C 1
ATOM 4260 O O . LYS B 1 211 ? -69.266 37.558 -34.937 1.00 53.91 206 LYS B O 1
ATOM 4266 N N . GLU B 1 212 ? -71.257 36.872 -34.112 1.00 49.49 207 GLU B N 1
ATOM 4267 C CA . GLU B 1 212 ? -71.849 38.198 -34.031 1.00 48.74 207 GLU B CA 1
ATOM 4268 C C . GLU B 1 212 ? -70.960 39.123 -33.208 1.00 53.40 207 GLU B C 1
ATOM 4269 O O . GLU B 1 212 ? -70.771 40.278 -33.576 1.00 62.41 207 GLU B O 1
ATOM 4275 N N . LEU B 1 213 ? -70.420 38.604 -32.098 1.00 49.40 208 LEU B N 1
ATOM 4276 C CA . LEU B 1 213 ? -69.636 39.402 -31.167 1.00 44.61 208 LEU B CA 1
ATOM 4277 C C . LEU B 1 213 ? -68.160 39.445 -31.565 1.00 48.22 208 LEU B C 1
ATOM 4278 O O . LEU B 1 213 ? -67.475 40.413 -31.248 1.00 48.21 208 LEU B O 1
ATOM 4283 N N . PHE B 1 214 ? -67.668 38.405 -32.249 1.00 45.81 209 PHE B N 1
ATOM 4284 C CA . PHE B 1 214 ? -66.266 38.338 -32.637 1.00 47.39 209 PHE B CA 1
ATOM 4285 C C . PHE B 1 214 ? -66.191 37.934 -34.106 1.00 51.31 209 PHE B C 1
ATOM 4286 O O . PHE B 1 214 ? -65.988 36.765 -34.425 1.00 47.21 209 PHE B O 1
ATOM 4294 N N . PRO B 1 215 ? -66.354 38.891 -35.046 1.00 55.31 210 PRO B N 1
ATOM 4295 C CA . PRO B 1 215 ? -66.365 38.570 -36.468 1.00 51.11 210 PRO B CA 1
ATOM 4296 C C . PRO B 1 215 ? -65.129 37.807 -36.943 1.00 44.91 210 PRO B C 1
ATOM 4297 O O . PRO B 1 215 ? -65.215 37.052 -37.907 1.00 52.72 210 PRO B O 1
ATOM 4301 N N . GLU B 1 216 ? -63.986 38.002 -36.270 1.00 40.41 211 GLU B N 1
ATOM 4302 C CA . GLU B 1 216 ? -62.766 37.288 -36.618 1.00 48.27 211 GLU B CA 1
ATOM 4303 C C . GLU B 1 216 ? -62.621 35.954 -35.865 1.00 44.64 211 GLU B C 1
ATOM 4304 O O . GLU B 1 216 ? -61.533 35.385 -35.845 1.00 43.06 211 GLU B O 1
ATOM 4310 N N . LEU B 1 217 ? -63.693 35.439 -35.245 1.00 40.60 212 LEU B N 1
ATOM 4311 C CA . LEU B 1 217 ? -63.604 34.204 -34.473 1.00 42.10 212 LEU B CA 1
ATOM 4312 C C . LEU B 1 217 ? -62.965 33.110 -35.327 1.00 36.43 212 LEU B C 1
ATOM 4313 O O . LEU B 1 217 ? -63.450 32.821 -36.412 1.00 39.00 212 LEU B O 1
ATOM 4318 N N . VAL B 1 218 ? -61.880 32.512 -34.826 1.00 37.15 213 VAL B N 1
ATOM 4319 C CA . VAL B 1 218 ? -61.231 31.382 -35.475 1.00 37.97 213 VAL B CA 1
ATOM 4320 C C . VAL B 1 218 ? -61.853 30.080 -34.958 1.00 44.04 213 VAL B C 1
ATOM 4321 O O . VAL B 1 218 ? -61.949 29.868 -33.750 1.00 39.78 213 VAL B O 1
ATOM 4325 N N . VAL B 1 219 ? -62.271 29.218 -35.894 1.00 42.40 214 VAL B N 1
ATOM 4326 C CA . VAL B 1 219 ? -62.771 27.886 -35.604 1.00 40.74 214 VAL B CA 1
ATOM 4327 C C . VAL B 1 219 ? -61.791 26.881 -36.202 1.00 37.48 214 VAL B C 1
ATOM 4328 O O . VAL B 1 219 ? -61.831 26.596 -37.392 1.00 37.29 214 VAL B O 1
ATOM 4332 N N . PRO B 1 220 ? -60.876 26.306 -35.398 1.00 38.59 215 PRO B N 1
ATOM 4333 C CA . PRO B 1 220 ? -59.879 25.394 -35.926 1.00 37.91 215 PRO B CA 1
ATOM 4334 C C . PRO B 1 220 ? -60.494 24.126 -36.507 1.00 37.38 215 PRO B C 1
ATOM 4335 O O . PRO B 1 220 ? -61.660 23.817 -36.241 1.00 32.68 215 PRO B O 1
ATOM 4339 N N . ASP B 1 221 ? -59.679 23.413 -37.297 1.00 33.77 216 ASP B N 1
ATOM 4340 C CA . ASP B 1 221 ? -60.107 22.206 -37.984 1.00 40.52 216 ASP B CA 1
ATOM 4341 C C . ASP B 1 221 ? -60.607 21.162 -36.982 1.00 37.86 216 ASP B C 1
ATOM 4342 O O . ASP B 1 221 ? -61.623 20.519 -37.229 1.00 36.23 216 ASP B O 1
ATOM 4347 N N . PHE B 1 222 ? -59.895 21.003 -35.861 1.00 36.68 217 PHE B N 1
ATOM 4348 C CA . PHE B 1 222 ? -60.187 19.933 -34.915 1.00 42.82 217 PHE B CA 1
ATOM 4349 C C . PHE B 1 222 ? -61.590 20.113 -34.323 1.00 40.17 217 PHE B C 1
ATOM 4350 O O . PHE B 1 222 ? -62.200 19.131 -33.926 1.00 45.10 217 PHE B O 1
ATOM 4358 N N . VAL B 1 223 ? -62.107 21.349 -34.265 1.00 38.77 218 VAL B N 1
ATOM 4359 C CA . VAL B 1 223 ? -63.455 21.600 -33.766 1.00 35.87 218 VAL B CA 1
ATOM 4360 C C . VAL B 1 223 ? -64.502 21.106 -34.767 1.00 39.26 218 VAL B C 1
ATOM 4361 O O . VAL B 1 223 ? -65.560 20.606 -34.373 1.00 36.68 218 VAL B O 1
ATOM 4365 N N . ARG B 1 224 ? -64.192 21.255 -36.063 1.00 47.09 219 ARG B N 1
ATOM 4366 C CA . ARG B 1 224 ? -65.129 20.977 -37.145 1.00 50.71 219 ARG B CA 1
ATOM 4367 C C . ARG B 1 224 ? -65.097 19.497 -37.518 1.00 46.70 219 ARG B C 1
ATOM 4368 O O . ARG B 1 224 ? -66.049 18.996 -38.104 1.00 57.24 219 ARG B O 1
ATOM 4376 N N . LYS B 1 225 ? -64.004 18.807 -37.175 1.00 53.27 220 LYS B N 1
ATOM 4377 C CA . LYS B 1 225 ? -63.785 17.431 -37.590 1.00 66.67 220 LYS B CA 1
ATOM 4378 C C . LYS B 1 225 ? -63.729 16.517 -36.367 1.00 68.53 220 LYS B C 1
ATOM 4379 O O . LYS B 1 225 ? -64.077 16.927 -35.260 1.00 79.41 220 LYS B O 1
ATOM 4385 N N . GLY B 1 226 ? -63.287 15.273 -36.590 1.00 77.12 221 GLY B N 1
ATOM 4386 C CA . GLY B 1 226 ? -63.161 14.275 -35.541 1.00 82.75 221 GLY B CA 1
ATOM 4387 C C . GLY B 1 226 ? -63.027 12.881 -36.126 1.00 72.31 221 GLY B C 1
ATOM 4388 O O . GLY B 1 226 ? -61.927 12.311 -35.975 1.00 77.51 221 GLY B O 1
ATOM 4389 N N . HIS B 1 241 ? -62.550 10.131 -27.166 1.00 78.43 236 HIS B N 1
ATOM 4390 C CA . HIS B 1 241 ? -63.197 10.877 -26.047 1.00 75.19 236 HIS B CA 1
ATOM 4391 C C . HIS B 1 241 ? -64.715 10.886 -26.226 1.00 68.22 236 HIS B C 1
ATOM 4392 O O . HIS B 1 241 ? -65.217 10.793 -27.345 1.00 67.18 236 HIS B O 1
ATOM 4399 N N . TYR B 1 242 ? -65.423 11.000 -25.094 1.00 54.36 237 TYR B N 1
ATOM 4400 C CA . TYR B 1 242 ? -66.877 10.916 -25.008 1.00 53.83 237 TYR B CA 1
ATOM 4401 C C . TYR B 1 242 ? -67.329 9.537 -25.497 1.00 55.41 237 TYR B C 1
ATOM 4402 O O . TYR B 1 242 ? -68.468 9.363 -25.942 1.00 53.31 237 TYR B O 1
ATOM 4411 N N . ALA B 1 243 ? -66.412 8.565 -25.401 1.00 62.77 238 ALA B N 1
ATOM 4412 C CA . ALA B 1 243 ? -66.503 7.312 -26.130 1.00 79.06 238 ALA B CA 1
ATOM 4413 C C . ALA B 1 243 ? -67.335 6.307 -25.333 1.00 81.24 238 ALA B C 1
ATOM 4414 O O . ALA B 1 243 ? -67.026 6.026 -24.176 1.00 82.47 238 ALA B O 1
ATOM 4416 N N . PRO B 1 244 ? -68.416 5.733 -25.916 1.00 72.38 239 PRO B N 1
ATOM 4417 C CA . PRO B 1 244 ? -68.998 4.499 -25.393 1.00 65.19 239 PRO B CA 1
ATOM 4418 C C . PRO B 1 244 ? -68.206 3.228 -25.720 1.00 54.64 239 PRO B C 1
ATOM 4419 O O . PRO B 1 244 ? -67.262 3.227 -26.519 1.00 49.51 239 PRO B O 1
ATOM 4423 N N . LEU B 1 245 ? -68.625 2.136 -25.072 1.00 53.99 240 LEU B N 1
ATOM 4424 C CA . LEU B 1 245 ? -67.892 0.878 -25.039 1.00 43.83 240 LEU B CA 1
ATOM 4425 C C . LEU B 1 245 ? -68.315 -0.069 -26.162 1.00 40.97 240 LEU B C 1
ATOM 4426 O O . LEU B 1 245 ? -68.121 -1.280 -26.060 1.00 39.99 240 LEU B O 1
ATOM 4431 N N . LYS B 1 246 ? -68.893 0.496 -27.226 1.00 32.35 241 LYS B N 1
ATOM 4432 C CA . LYS B 1 246 ? -69.284 -0.238 -28.412 1.00 31.75 241 LYS B CA 1
ATOM 4433 C C . LYS B 1 246 ? -68.909 0.595 -29.631 1.00 39.57 241 LYS B C 1
ATOM 4434 O O . LYS B 1 246 ? -68.759 1.812 -29.519 1.00 35.59 241 LYS B O 1
ATOM 4440 N N . PRO B 1 247 ? -68.749 -0.019 -30.824 1.00 37.22 242 PRO B N 1
ATOM 4441 C CA . PRO B 1 247 ? -68.532 0.762 -32.032 1.00 37.09 242 PRO B CA 1
ATOM 4442 C C . PRO B 1 247 ? -69.694 1.720 -32.243 1.00 34.30 242 PRO B C 1
ATOM 4443 O O . PRO B 1 247 ? -70.838 1.336 -32.020 1.00 38.20 242 PRO B O 1
ATOM 4447 N N . LEU B 1 248 ? -69.388 2.951 -32.668 1.00 32.79 243 LEU B N 1
ATOM 4448 C CA . LEU B 1 248 ? -70.399 3.973 -32.869 1.00 34.29 243 LEU B CA 1
ATOM 4449 C C . LEU B 1 248 ? -70.330 4.455 -34.320 1.00 32.06 243 LEU B C 1
ATOM 4450 O O . LEU B 1 248 ? -69.300 4.962 -34.756 1.00 27.16 243 LEU B O 1
ATOM 4455 N N . ILE B 1 249 ? -71.442 4.286 -35.047 1.00 31.77 244 ILE B N 1
ATOM 4456 C CA . ILE B 1 249 ? -71.537 4.674 -36.445 1.00 34.06 244 ILE B CA 1
ATOM 4457 C C . ILE B 1 249 ? -72.341 5.967 -36.532 1.00 30.10 244 ILE B C 1
ATOM 4458 O O . ILE B 1 249 ? -73.542 5.948 -36.318 1.00 36.37 244 ILE B O 1
ATOM 4463 N N . LEU B 1 250 ? -71.662 7.078 -36.849 1.00 33.04 245 LEU B N 1
ATOM 4464 C CA . LEU B 1 250 ? -72.318 8.367 -36.997 1.00 33.26 245 LEU B CA 1
ATOM 4465 C C . LEU B 1 250 ? -72.686 8.583 -38.465 1.00 34.69 245 LEU B C 1
ATOM 4466 O O . LEU B 1 250 ? -71.811 8.664 -39.323 1.00 37.84 245 LEU B O 1
ATOM 4471 N N . VAL B 1 251 ? -73.989 8.677 -38.734 1.00 35.02 246 VAL B N 1
ATOM 4472 C CA . VAL B 1 251 ? -74.500 8.774 -40.088 1.00 39.47 246 VAL B CA 1
ATOM 4473 C C . VAL B 1 251 ? -74.849 10.226 -40.422 1.00 34.94 246 VAL B C 1
ATOM 4474 O O . VAL B 1 251 ? -75.974 10.668 -40.201 1.00 34.98 246 VAL B O 1
ATOM 4478 N N . GLU B 1 252 ? -73.863 10.956 -40.959 1.00 41.87 247 GLU B N 1
ATOM 4479 C CA . GLU B 1 252 ? -74.037 12.343 -41.373 1.00 45.15 247 GLU B CA 1
ATOM 4480 C C . GLU B 1 252 ? -75.001 12.434 -42.554 1.00 45.12 247 GLU B C 1
ATOM 4481 O O . GLU B 1 252 ? -75.877 13.291 -42.567 1.00 47.79 247 GLU B O 1
ATOM 4487 N N . ASP B 1 253 ? -74.846 11.554 -43.546 1.00 46.16 248 ASP B N 1
ATOM 4488 C CA . ASP B 1 253 ? -75.759 11.540 -44.679 1.00 44.18 248 ASP B CA 1
ATOM 4489 C C . ASP B 1 253 ? -76.875 10.527 -44.452 1.00 38.19 248 ASP B C 1
ATOM 4490 O O . ASP B 1 253 ? -76.668 9.334 -44.643 1.00 46.85 248 ASP B O 1
ATOM 4495 N N . LEU B 1 254 ? -78.054 11.008 -44.054 1.00 39.69 249 LEU B N 1
ATOM 4496 C CA . LEU B 1 254 ? -79.160 10.138 -43.681 1.00 40.11 249 LEU B CA 1
ATOM 4497 C C . LEU B 1 254 ? -79.725 9.371 -44.878 1.00 51.52 249 LEU B C 1
ATOM 4498 O O . LEU B 1 254 ? -80.477 8.420 -44.672 1.00 54.62 249 LEU B O 1
ATOM 4503 N N . THR B 1 255 ? -79.380 9.766 -46.116 1.00 52.68 250 THR B N 1
ATOM 4504 C CA . THR B 1 255 ? -79.847 9.030 -47.285 1.00 55.76 250 THR B CA 1
ATOM 4505 C C . THR B 1 255 ? -79.239 7.626 -47.254 1.00 50.85 250 THR B C 1
ATOM 4506 O O . THR B 1 255 ? -79.811 6.702 -47.820 1.00 61.25 250 THR B O 1
ATOM 4510 N N . LYS B 1 256 ? -78.085 7.478 -46.589 1.00 50.51 251 LYS B N 1
ATOM 4511 C CA . LYS B 1 256 ? -77.376 6.211 -46.522 1.00 48.41 251 LYS B CA 1
ATOM 4512 C C . LYS B 1 256 ? -77.768 5.356 -45.310 1.00 48.40 251 LYS B C 1
ATOM 4513 O O . LYS B 1 256 ? -77.137 4.328 -45.074 1.00 44.95 251 LYS B O 1
ATOM 4519 N N . MET B 1 257 ? -78.793 5.751 -44.542 1.00 47.72 252 MET B N 1
ATOM 4520 C CA . MET B 1 257 ? -79.099 5.086 -43.279 1.00 44.30 252 MET B CA 1
ATOM 4521 C C . MET B 1 257 ? -79.578 3.655 -43.537 1.00 52.03 252 MET B C 1
ATOM 4522 O O . MET B 1 257 ? -79.135 2.735 -42.854 1.00 50.31 252 MET B O 1
ATOM 4527 N N . GLU B 1 258 ? -80.475 3.468 -44.516 1.00 57.46 253 GLU B N 1
ATOM 4528 C CA . GLU B 1 258 ? -81.002 2.150 -44.850 1.00 55.17 253 GLU B CA 1
ATOM 4529 C C . GLU B 1 258 ? -79.856 1.180 -45.148 1.00 45.79 253 GLU B C 1
ATOM 4530 O O . GLU B 1 258 ? -79.882 0.029 -44.720 1.00 48.68 253 GLU B O 1
ATOM 4536 N N . GLU B 1 259 ? -78.852 1.666 -45.885 1.00 44.54 254 GLU B N 1
ATOM 4537 C CA . GLU B 1 259 ? -77.672 0.888 -46.240 1.00 46.61 254 GLU B CA 1
ATOM 4538 C C . GLU B 1 259 ? -76.819 0.582 -45.002 1.00 48.27 254 GLU B C 1
ATOM 4539 O O . GLU B 1 259 ? -76.243 -0.499 -44.906 1.00 45.11 254 GLU B O 1
ATOM 4545 N N . VAL B 1 260 ? -76.734 1.533 -44.057 1.00 49.07 255 VAL B N 1
ATOM 4546 C CA . VAL B 1 260 ? -75.948 1.357 -42.844 1.00 41.38 255 VAL B CA 1
ATOM 4547 C C . VAL B 1 260 ? -76.584 0.260 -41.990 1.00 35.05 255 VAL B C 1
ATOM 4548 O O . VAL B 1 260 ? -75.876 -0.586 -41.467 1.00 38.16 255 VAL B O 1
ATOM 4552 N N . LEU B 1 261 ? -77.917 0.296 -41.872 1.00 36.98 256 LEU B N 1
ATOM 4553 C CA . LEU B 1 261 ? -78.674 -0.634 -41.058 1.00 40.14 256 LEU B CA 1
ATOM 4554 C C . LEU B 1 261 ? -78.570 -2.047 -41.622 1.00 52.46 256 LEU B C 1
ATOM 4555 O O . LEU B 1 261 ? -78.601 -3.009 -40.856 1.00 50.81 256 LEU B O 1
ATOM 4560 N N . LYS B 1 262 ? -78.448 -2.166 -42.954 1.00 51.26 257 LYS B N 1
ATOM 4561 C CA . LYS B 1 262 ? -78.260 -3.462 -43.586 1.00 47.35 257 LYS B CA 1
ATOM 4562 C C . LYS B 1 262 ? -76.833 -3.947 -43.358 1.00 37.33 257 LYS B C 1
ATOM 4563 O O . LYS B 1 262 ? -76.626 -5.121 -43.081 1.00 47.83 257 LYS B O 1
ATOM 4569 N N . LYS B 1 263 ? -75.840 -3.057 -43.473 1.00 35.12 258 LYS B N 1
ATOM 4570 C CA . LYS B 1 263 ? -74.458 -3.466 -43.269 1.00 35.90 258 LYS B CA 1
ATOM 4571 C C . LYS B 1 263 ? -74.195 -3.835 -41.798 1.00 46.12 258 LYS B C 1
ATOM 4572 O O . LYS B 1 263 ? -73.280 -4.601 -41.509 1.00 43.16 258 LYS B O 1
ATOM 4578 N N . TYR B 1 264 ? -74.987 -3.297 -40.860 1.00 47.99 259 TYR B N 1
ATOM 4579 C CA . TYR B 1 264 ? -74.788 -3.552 -39.437 1.00 43.81 259 TYR B CA 1
ATOM 4580 C C . TYR B 1 264 ? -76.135 -3.864 -38.798 1.00 40.84 259 TYR B C 1
ATOM 4581 O O . TYR B 1 264 ? -76.696 -3.035 -38.079 1.00 45.01 259 TYR B O 1
ATOM 4590 N N . PRO B 1 265 ? -76.695 -5.070 -39.047 1.00 42.43 260 PRO B N 1
ATOM 4591 C CA . PRO B 1 265 ? -78.050 -5.391 -38.605 1.00 42.61 260 PRO B CA 1
ATOM 4592 C C . PRO B 1 265 ? -78.210 -5.583 -37.095 1.00 34.75 260 PRO B C 1
ATOM 4593 O O . PRO B 1 265 ? -79.327 -5.498 -36.587 1.00 36.24 260 PRO B O 1
ATOM 4597 N N . ASP B 1 266 ? -77.099 -5.842 -36.390 1.00 32.37 261 ASP B N 1
ATOM 4598 C CA . ASP B 1 266 ? -77.123 -6.003 -34.938 1.00 36.36 261 ASP B CA 1
ATOM 4599 C C . ASP B 1 266 ? -76.827 -4.650 -34.282 1.00 33.60 261 ASP B C 1
ATOM 4600 O O . ASP B 1 266 ? -75.667 -4.310 -34.037 1.00 29.61 261 ASP B O 1
ATOM 4605 N N . HIS B 1 267 ? -77.884 -3.872 -33.997 1.00 33.04 262 HIS B N 1
ATOM 4606 C CA . HIS B 1 267 ? -77.698 -2.467 -33.692 1.00 35.06 262 HIS B CA 1
ATOM 4607 C C . HIS B 1 267 ? -78.809 -1.917 -32.810 1.00 34.07 262 HIS B C 1
ATOM 4608 O O . HIS B 1 267 ? -79.906 -2.467 -32.717 1.00 30.69 262 HIS B O 1
ATOM 4615 N N . VAL B 1 268 ? -78.487 -0.796 -32.162 1.00 31.80 263 VAL B N 1
ATOM 4616 C CA . VAL B 1 268 ? -79.511 0.085 -31.631 1.00 31.58 263 VAL B CA 1
ATOM 4617 C C . VAL B 1 268 ? -79.272 1.448 -32.274 1.00 28.30 263 VAL B C 1
ATOM 4618 O O . VAL B 1 268 ? -78.128 1.878 -32.398 1.00 30.24 263 VAL B O 1
ATOM 4622 N N . VAL B 1 269 ? -80.356 2.112 -32.676 1.00 29.37 264 VAL B N 1
ATOM 4623 C CA . VAL B 1 269 ? -80.266 3.424 -33.292 1.00 36.08 264 VAL B CA 1
ATOM 4624 C C . VAL B 1 269 ? -80.594 4.491 -32.250 1.00 32.02 264 VAL B C 1
ATOM 4625 O O . VAL B 1 269 ? -81.590 4.403 -31.548 1.00 33.37 264 VAL B O 1
ATOM 4629 N N . ILE B 1 270 ? -79.738 5.508 -32.161 1.00 35.02 265 ILE B N 1
ATOM 4630 C CA . ILE B 1 270 ? -80.063 6.706 -31.408 1.00 33.14 265 ILE B CA 1
ATOM 4631 C C . ILE B 1 270 ? -80.634 7.714 -32.398 1.00 32.54 265 ILE B C 1
ATOM 4632 O O . ILE B 1 270 ? -79.936 8.104 -33.332 1.00 33.03 265 ILE B O 1
ATOM 4637 N N . CYS B 1 271 ? -81.894 8.123 -32.180 1.00 32.16 266 CYS B N 1
ATOM 4638 C CA . CYS B 1 271 ? -82.632 8.887 -33.172 1.00 33.95 266 CYS B CA 1
ATOM 4639 C C . CYS B 1 271 ? -83.525 9.943 -32.522 1.00 35.59 266 CYS B C 1
ATOM 4640 O O . CYS B 1 271 ? -83.705 9.975 -31.304 1.00 31.71 266 CYS B O 1
ATOM 4643 N N . VAL B 1 272 ? -84.082 10.809 -33.376 1.00 35.08 267 VAL B N 1
ATOM 4644 C CA . VAL B 1 272 ? -84.975 11.876 -32.951 1.00 37.23 267 VAL B CA 1
ATOM 4645 C C . VAL B 1 272 ? -86.411 11.365 -32.922 1.00 35.92 267 VAL B C 1
ATOM 4646 O O . VAL B 1 272 ? -86.734 10.363 -33.547 1.00 40.20 267 VAL B O 1
ATOM 4650 N N . GLU B 1 273 ? -87.256 12.087 -32.180 1.00 37.12 268 GLU B N 1
ATOM 4651 C CA . GLU B 1 273 ? -88.647 11.734 -31.967 1.00 43.10 268 GLU B CA 1
ATOM 4652 C C . GLU B 1 273 ? -89.366 11.616 -33.307 1.00 45.05 268 GLU B C 1
ATOM 4653 O O . GLU B 1 273 ? -90.179 10.721 -33.501 1.00 48.72 268 GLU B O 1
ATOM 4659 N N . GLU B 1 274 ? -89.048 12.536 -34.220 1.00 47.33 269 GLU B N 1
ATOM 4660 C CA . GLU B 1 274 ? -89.740 12.659 -35.492 1.00 48.62 269 GLU B CA 1
ATOM 4661 C C . GLU B 1 274 ? -89.456 11.469 -36.409 1.00 54.01 269 GLU B C 1
ATOM 4662 O O . GLU B 1 274 ? -90.194 11.276 -37.372 1.00 60.44 269 GLU B O 1
ATOM 4668 N N . ARG B 1 275 ? -88.407 10.678 -36.125 1.00 48.01 270 ARG B N 1
ATOM 4669 C CA . ARG B 1 275 ? -88.010 9.586 -37.005 1.00 41.67 270 ARG B CA 1
ATOM 4670 C C . ARG B 1 275 ? -88.069 8.232 -36.290 1.00 40.94 270 ARG B C 1
ATOM 4671 O O . ARG B 1 275 ? -87.511 7.248 -36.771 1.00 42.35 270 ARG B O 1
ATOM 4679 N N . LYS B 1 276 ? -88.746 8.172 -35.140 1.00 43.27 271 LYS B N 1
ATOM 4680 C CA . LYS B 1 276 ? -88.595 7.033 -34.247 1.00 51.38 271 LYS B CA 1
ATOM 4681 C C . LYS B 1 276 ? -89.272 5.797 -34.837 1.00 56.20 271 LYS B C 1
ATOM 4682 O O . LYS B 1 276 ? -88.906 4.674 -34.495 1.00 52.95 271 LYS B O 1
ATOM 4688 N N . GLU B 1 277 ? -90.254 6.019 -35.720 1.00 54.72 272 GLU B N 1
ATOM 4689 C CA . GLU B 1 277 ? -91.041 4.939 -36.297 1.00 55.66 272 GLU B CA 1
ATOM 4690 C C . GLU B 1 277 ? -90.242 4.207 -37.374 1.00 47.42 272 GLU B C 1
ATOM 4691 O O . GLU B 1 277 ? -90.626 3.117 -37.773 1.00 52.58 272 GLU B O 1
ATOM 4697 N N . LEU B 1 278 ? -89.136 4.800 -37.840 1.00 46.71 273 LEU B N 1
ATOM 4698 C CA . LEU B 1 278 ? -88.357 4.233 -38.930 1.00 43.17 273 LEU B CA 1
ATOM 4699 C C . LEU B 1 278 ? -87.498 3.071 -38.449 1.00 43.86 273 LEU B C 1
ATOM 4700 O O . LEU B 1 278 ? -86.840 2.429 -39.265 1.00 47.73 273 LEU B O 1
ATOM 4705 N N . TYR B 1 279 ? -87.494 2.797 -37.141 1.00 52.23 274 TYR B N 1
ATOM 4706 C CA . TYR B 1 279 ? -86.485 1.923 -36.563 1.00 46.20 274 TYR B CA 1
ATOM 4707 C C . TYR B 1 279 ? -87.122 0.960 -35.570 1.00 45.94 274 TYR B C 1
ATOM 4708 O O . TYR B 1 279 ? -88.003 1.356 -34.815 1.00 44.60 274 TYR B O 1
ATOM 4717 N N . ASP B 1 280 ? -86.660 -0.297 -35.587 1.00 46.75 275 ASP B N 1
ATOM 4718 C CA . ASP B 1 280 ? -87.194 -1.326 -34.711 1.00 47.73 275 ASP B CA 1
ATOM 4719 C C . ASP B 1 280 ? -86.565 -1.207 -33.326 1.00 47.28 275 ASP B C 1
ATOM 4720 O O . ASP B 1 280 ? -87.276 -1.281 -32.330 1.00 47.17 275 ASP B O 1
ATOM 4725 N N . ASP B 1 281 ? -85.237 -1.025 -33.284 1.00 45.90 276 ASP B N 1
ATOM 4726 C CA . ASP B 1 281 ? -84.494 -0.907 -32.038 1.00 50.83 276 ASP B CA 1
ATOM 4727 C C . ASP B 1 281 ? -83.852 0.475 -31.940 1.00 44.58 276 ASP B C 1
ATOM 4728 O O . ASP B 1 281 ? -82.837 0.731 -32.588 1.00 41.17 276 ASP B O 1
ATOM 4733 N N . ARG B 1 282 ? -84.442 1.360 -31.128 1.00 41.36 277 ARG B N 1
ATOM 4734 C CA . ARG B 1 282 ? -83.956 2.730 -31.070 1.00 46.83 277 ARG B CA 1
ATOM 4735 C C . ARG B 1 282 ? -84.116 3.337 -29.677 1.00 43.93 277 ARG B C 1
ATOM 4736 O O . ARG B 1 282 ? -85.068 3.039 -28.962 1.00 41.58 277 ARG B O 1
ATOM 4744 N N . ILE B 1 283 ? -83.153 4.196 -29.323 1.00 35.15 278 ILE B N 1
ATOM 4745 C CA . ILE B 1 283 ? -83.273 5.121 -28.213 1.00 34.18 278 ILE B CA 1
ATOM 4746 C C . ILE B 1 283 ? -83.578 6.499 -28.798 1.00 33.47 278 ILE B C 1
ATOM 4747 O O . ILE B 1 283 ? -82.838 7.002 -29.635 1.00 36.32 278 ILE B O 1
ATOM 4752 N N . VAL B 1 284 ? -84.677 7.106 -28.351 1.00 35.56 279 VAL B N 1
ATOM 4753 C CA . VAL B 1 284 ? -85.034 8.447 -28.779 1.00 36.37 279 VAL B CA 1
ATOM 4754 C C . VAL B 1 284 ? -84.298 9.439 -27.881 1.00 31.30 279 VAL B C 1
ATOM 4755 O O . VAL B 1 284 ? -84.593 9.536 -26.703 1.00 34.75 279 VAL B O 1
ATOM 4759 N N . VAL B 1 285 ? -83.339 10.175 -28.433 1.00 33.98 280 VAL B N 1
ATOM 4760 C CA . VAL B 1 285 ? -82.510 11.058 -27.624 1.00 35.26 280 VAL B CA 1
ATOM 4761 C C . VAL B 1 285 ? -83.224 12.387 -27.347 1.00 38.30 280 VAL B C 1
ATOM 4762 O O . VAL B 1 285 ? -82.958 13.035 -26.336 1.00 40.37 280 VAL B O 1
ATOM 4766 N N . GLY B 1 286 ? -84.130 12.789 -28.245 1.00 37.04 281 GLY B N 1
ATOM 4767 C CA . GLY B 1 286 ? -84.872 14.034 -28.126 1.00 34.62 281 GLY B CA 1
ATOM 4768 C C . GLY B 1 286 ? -85.595 14.327 -29.436 1.00 40.00 281 G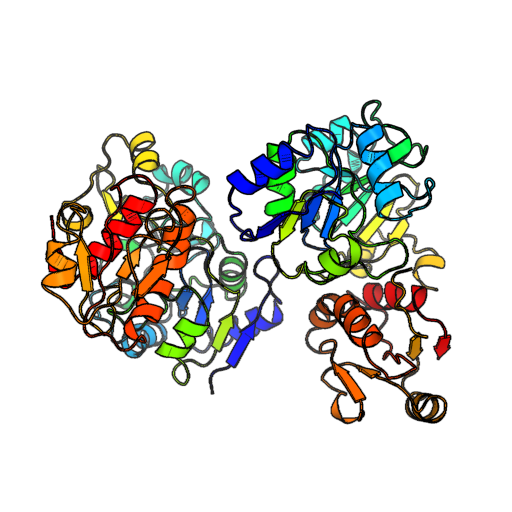LY B C 1
ATOM 4769 O O . GLY B 1 286 ? -85.732 13.422 -30.254 1.00 41.50 281 GLY B O 1
ATOM 4770 N N . SER B 1 287 ? -86.048 15.576 -29.629 1.00 43.10 282 SER B N 1
ATOM 4771 C CA . SER B 1 287 ? -86.750 15.972 -30.845 1.00 43.65 282 SER B CA 1
ATOM 4772 C C . SER B 1 287 ? -86.025 17.113 -31.558 1.00 42.44 282 SER B C 1
ATOM 4773 O O . SER B 1 287 ? -85.333 17.912 -30.934 1.00 41.16 282 SER B O 1
ATOM 4776 N N . LEU B 1 288 ? -86.194 17.184 -32.881 1.00 39.48 283 LEU B N 1
ATOM 4777 C CA . LEU B 1 288 ? -85.703 18.305 -33.669 1.00 44.40 283 LEU B CA 1
ATOM 4778 C C . LEU B 1 288 ? -86.490 19.581 -33.362 1.00 42.02 283 LEU B C 1
ATOM 4779 O O . LEU B 1 288 ? -85.980 20.678 -33.551 1.00 45.71 283 LEU B O 1
ATOM 4784 N N . LYS B 1 289 ? -87.727 19.423 -32.890 1.00 40.73 284 LYS B N 1
ATOM 4785 C CA . LYS B 1 289 ? -88.553 20.536 -32.454 1.00 47.58 284 LYS B CA 1
ATOM 4786 C C . LYS B 1 289 ? -87.890 21.276 -31.289 1.00 53.52 284 LYS B C 1
ATOM 4787 O O . LYS B 1 289 ? -87.873 22.505 -31.272 1.00 47.04 284 LYS B O 1
ATOM 4793 N N . ASN B 1 290 ? -87.342 20.536 -30.314 1.00 54.24 285 ASN B N 1
ATOM 4794 C CA . ASN B 1 290 ? -86.677 21.144 -29.168 1.00 47.92 285 ASN B CA 1
ATOM 4795 C C . ASN B 1 290 ? -85.227 20.671 -29.139 1.00 42.71 285 ASN B C 1
ATOM 4796 O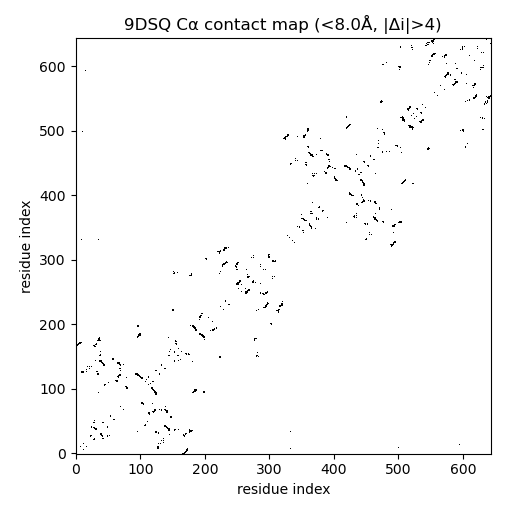 O . ASN B 1 290 ? -84.869 19.805 -28.349 1.00 45.48 285 ASN B O 1
ATOM 4801 N N . PRO B 1 291 ? -84.332 21.214 -29.990 1.00 41.45 286 PRO B N 1
ATOM 4802 C CA . PRO B 1 291 ? -82.999 20.643 -30.130 1.00 40.52 286 PRO B CA 1
ATOM 4803 C C . PRO B 1 291 ? -82.190 20.603 -28.831 1.00 39.52 286 PRO B C 1
ATOM 4804 O O . PRO B 1 291 ? -81.246 19.825 -28.747 1.00 38.19 286 PRO B O 1
ATOM 4808 N N . TYR B 1 292 ? -82.549 21.424 -27.827 1.00 37.27 287 TYR B N 1
ATOM 4809 C CA . TYR B 1 292 ? -81.843 21.425 -26.548 1.00 39.53 287 TYR B CA 1
ATOM 4810 C C . TYR B 1 292 ? -82.085 20.094 -25.829 1.00 32.95 287 TYR B C 1
ATOM 4811 O O . TYR B 1 292 ? -81.261 19.682 -25.019 1.00 34.93 287 TYR B O 1
ATOM 4820 N N . SER B 1 293 ? -83.208 19.434 -26.132 1.00 29.97 288 SER B N 1
ATOM 4821 C CA . SER B 1 293 ? -83.521 18.125 -25.593 1.00 30.52 288 SER B CA 1
ATOM 4822 C C . SER B 1 293 ? -82.472 17.108 -26.044 1.00 33.70 288 SER B C 1
ATOM 4823 O O . SER B 1 293 ? -82.104 16.224 -25.277 1.00 35.33 288 SER B O 1
ATOM 4826 N N . ILE B 1 294 ? -81.995 17.241 -27.286 1.00 29.92 289 ILE B N 1
ATOM 4827 C CA . ILE B 1 294 ? -81.003 16.331 -27.830 1.00 30.18 289 ILE B CA 1
ATOM 4828 C C . ILE B 1 294 ? -79.679 16.501 -27.095 1.00 31.05 289 ILE B C 1
ATOM 4829 O O . ILE B 1 294 ? -79.072 15.518 -26.667 1.00 30.30 289 ILE B O 1
ATOM 4834 N N . ALA B 1 295 ? -79.232 17.752 -26.950 1.00 29.23 290 ALA B N 1
ATOM 4835 C CA . ALA B 1 295 ? -78.003 18.039 -26.227 1.00 31.73 290 ALA B CA 1
ATOM 4836 C C . ALA B 1 295 ? -78.101 17.543 -24.783 1.00 28.39 290 ALA B C 1
ATOM 4837 O O . ALA B 1 295 ? -77.135 17.033 -24.234 1.00 27.80 290 ALA B O 1
ATOM 4839 N N . GLN B 1 296 ? -79.280 17.705 -24.181 1.00 28.18 291 GLN B N 1
ATOM 4840 C CA . GLN B 1 296 ? -79.495 17.374 -22.782 1.00 34.35 291 GLN B CA 1
ATOM 4841 C C . GLN B 1 296 ? -79.356 15.871 -22.514 1.00 34.68 291 GLN B C 1
ATOM 4842 O O . GLN B 1 296 ? -78.958 15.497 -21.411 1.00 34.10 291 GLN B O 1
ATOM 4848 N N . ASN B 1 297 ? -79.681 15.024 -23.508 1.00 31.81 292 ASN B N 1
ATOM 4849 C CA . ASN B 1 297 ? -79.822 13.591 -23.289 1.00 34.44 292 ASN B CA 1
ATOM 4850 C C . ASN B 1 297 ? -78.785 12.739 -24.019 1.00 30.71 292 ASN B C 1
ATOM 4851 O O . ASN B 1 297 ? -78.795 11.529 -23.834 1.00 30.51 292 ASN B O 1
ATOM 4856 N N . ILE B 1 298 ? -77.898 13.327 -24.834 1.00 30.06 293 ILE B N 1
ATOM 4857 C CA . ILE B 1 298 ? -77.092 12.516 -25.739 1.00 31.19 293 ILE B CA 1
ATOM 4858 C C . ILE B 1 298 ? -76.085 11.669 -24.951 1.00 30.21 293 ILE B C 1
ATOM 4859 O O . ILE B 1 298 ? -75.896 10.498 -25.257 1.00 25.88 293 ILE B O 1
ATOM 4864 N N . PHE B 1 299 ? -75.430 12.240 -23.940 1.00 29.58 294 PHE B N 1
ATOM 4865 C CA . PHE B 1 299 ? -74.495 11.463 -23.140 1.00 29.85 294 PHE B CA 1
ATOM 4866 C C . PHE B 1 299 ? -75.230 10.319 -22.424 1.00 27.66 294 PHE B C 1
ATOM 4867 O O . PHE B 1 299 ? -74.727 9.201 -22.399 1.00 30.27 294 PHE B O 1
ATOM 4875 N N . SER B 1 300 ? -76.410 10.583 -21.848 1.00 30.58 295 SER B N 1
ATOM 4876 C CA . SER B 1 300 ? -77.224 9.545 -21.228 1.00 32.36 295 SER B CA 1
ATOM 4877 C C . SER B 1 300 ? -77.590 8.448 -22.222 1.00 32.28 295 SER B C 1
ATOM 4878 O O . SER B 1 300 ? -77.489 7.268 -21.896 1.00 30.41 295 SER B O 1
ATOM 4881 N N . ALA B 1 301 ? -78.015 8.849 -23.427 1.00 31.94 296 ALA B N 1
ATOM 4882 C CA . ALA B 1 301 ? -78.397 7.897 -24.458 1.00 27.54 296 ALA B CA 1
ATOM 4883 C C . ALA B 1 301 ? -77.220 6.979 -24.784 1.00 27.96 296 ALA B C 1
ATOM 4884 O O . ALA B 1 301 ? -77.414 5.787 -24.977 1.00 29.60 296 ALA B O 1
ATOM 4886 N N . LEU B 1 302 ? -76.003 7.532 -24.843 1.00 26.00 297 LEU B N 1
ATOM 4887 C CA . LEU B 1 302 ? -74.832 6.723 -25.127 1.00 28.48 297 LEU B CA 1
ATOM 4888 C C . LEU B 1 302 ? -74.593 5.696 -24.016 1.00 28.88 297 LEU B C 1
ATOM 4889 O O . LEU B 1 302 ? -74.287 4.542 -24.306 1.00 29.06 297 LEU B O 1
ATOM 4894 N N . ARG B 1 303 ? -74.731 6.114 -22.752 1.00 29.28 298 ARG B N 1
ATOM 4895 C CA . ARG B 1 303 ? -74.486 5.225 -21.624 1.00 32.51 298 ARG B CA 1
ATOM 4896 C C . ARG B 1 303 ? -75.541 4.121 -21.575 1.00 28.89 298 ARG B C 1
ATOM 4897 O O . ARG B 1 303 ? -75.208 2.991 -21.243 1.00 33.21 298 ARG B O 1
ATOM 4905 N N . GLU B 1 304 ? -76.791 4.466 -21.907 1.00 26.64 299 GLU B N 1
ATOM 4906 C CA . GLU B 1 304 ? -77.878 3.506 -22.012 1.00 31.99 299 GLU B CA 1
ATOM 4907 C C . GLU B 1 304 ? -77.589 2.496 -23.129 1.00 34.82 299 GLU B C 1
ATOM 4908 O O . GLU B 1 304 ? -77.792 1.295 -22.941 1.00 34.20 299 GLU B O 1
ATOM 4914 N N . ALA B 1 305 ? -77.113 2.989 -24.286 1.00 30.08 300 ALA B N 1
ATOM 4915 C CA . ALA B 1 305 ? -76.867 2.154 -25.450 1.00 31.95 300 ALA B CA 1
ATOM 4916 C C . ALA B 1 305 ? -75.803 1.103 -25.142 1.00 29.27 300 ALA B C 1
ATOM 4917 O O . ALA B 1 305 ? -75.946 -0.052 -25.528 1.00 29.50 300 ALA B O 1
ATOM 4919 N N . GLU B 1 306 ? -74.739 1.507 -24.446 1.00 27.09 301 GLU B N 1
ATOM 4920 C CA . GLU B 1 306 ? -73.608 0.620 -24.223 1.00 33.09 301 GLU B CA 1
ATOM 4921 C C . GLU B 1 306 ? -73.918 -0.473 -23.190 1.00 30.65 301 GLU B C 1
ATOM 4922 O O . GLU B 1 306 ? -73.102 -1.369 -23.011 1.00 31.49 301 GLU B O 1
ATOM 4928 N N . LYS B 1 307 ? -75.075 -0.409 -22.520 1.00 28.36 302 LYS B N 1
ATOM 4929 C CA . LYS B 1 307 ? -75.519 -1.469 -21.624 1.00 30.89 302 LYS B CA 1
ATOM 4930 C C . LYS B 1 307 ? -76.361 -2.522 -22.351 1.00 32.30 302 LYS B C 1
ATOM 4931 O O . LYS B 1 307 ? -76.710 -3.541 -21.750 1.00 30.25 302 LYS B O 1
ATOM 4937 N N A MET B 1 308 ? -76.678 -2.276 -23.629 0.50 29.88 303 MET B N 1
ATOM 4938 N N B MET B 1 308 ? -76.684 -2.273 -23.631 0.50 30.84 303 MET B N 1
ATOM 4939 C CA A MET B 1 308 ? -77.526 -3.174 -24.394 0.50 29.37 303 MET B CA 1
ATOM 4940 C CA B MET B 1 308 ? -77.538 -3.166 -24.400 0.50 30.92 303 MET B CA 1
ATOM 4941 C C A MET B 1 308 ? -76.687 -4.291 -25.007 0.50 29.38 303 MET B C 1
ATOM 4942 C C B MET B 1 308 ? -76.694 -4.286 -25.005 0.50 30.25 303 MET B C 1
ATOM 4943 O O A MET B 1 308 ? -75.462 -4.197 -25.080 0.50 26.86 303 MET B O 1
ATOM 4944 O O B MET B 1 308 ? -75.469 -4.190 -25.070 0.50 27.67 303 MET B O 1
ATOM 4953 N N . GLY B 1 309 ? -77.376 -5.350 -25.445 1.00 28.76 304 GLY B N 1
ATOM 4954 C CA . GLY B 1 309 ? -76.733 -6.481 -26.087 1.00 30.87 304 GLY B CA 1
ATOM 4955 C C . GLY B 1 309 ? -76.429 -6.224 -27.565 1.00 31.70 304 GLY B C 1
ATOM 4956 O O . GLY B 1 309 ? -75.574 -6.898 -28.140 1.00 31.88 304 GLY B O 1
ATOM 4957 N N . LYS B 1 310 ? -77.126 -5.255 -28.169 1.00 27.34 305 LYS B N 1
ATOM 4958 C CA . LYS B 1 310 ? -76.900 -4.888 -29.563 1.00 29.00 305 LYS B CA 1
ATOM 4959 C C . LYS B 1 310 ? -75.441 -4.505 -29.778 1.00 31.03 305 LYS B C 1
ATOM 4960 O O . LYS B 1 310 ? -74.864 -3.766 -28.978 1.00 35.76 305 LYS B O 1
ATOM 4966 N N . GLU B 1 311 ? -74.851 -5.014 -30.868 1.00 29.89 306 GLU B N 1
ATOM 4967 C CA . GLU B 1 311 ? -73.421 -4.884 -31.098 1.00 31.87 306 GLU B CA 1
ATOM 4968 C C . GLU B 1 311 ? -73.041 -3.436 -31.415 1.00 30.48 306 GLU B C 1
ATOM 4969 O O . GLU B 1 311 ? -72.082 -2.916 -30.846 1.00 31.15 306 GLU B O 1
ATOM 4975 N N . TYR B 1 312 ? -73.798 -2.802 -32.321 1.00 33.19 307 TYR B N 1
ATOM 4976 C CA . TYR B 1 312 ? -73.457 -1.496 -32.870 1.00 31.15 307 TYR B CA 1
ATOM 4977 C C . TYR B 1 312 ? -74.399 -0.422 -32.340 1.00 29.09 307 TYR B C 1
ATOM 4978 O O . TYR B 1 312 ? -75.609 -0.639 -32.241 1.00 30.78 307 TYR B O 1
ATOM 4987 N N . ILE B 1 313 ? -73.820 0.739 -32.007 1.00 29.11 308 ILE B N 1
ATOM 4988 C CA . ILE B 1 313 ? -74.591 1.955 -31.811 1.00 29.29 308 ILE B CA 1
ATOM 4989 C C . ILE B 1 313 ? -74.548 2.751 -33.111 1.00 27.03 308 ILE B C 1
ATOM 4990 O O . ILE B 1 313 ? -73.473 3.103 -33.573 1.00 31.70 308 ILE B O 1
ATOM 4995 N N A ILE B 1 314 ? -75.730 3.022 -33.669 0.50 30.02 309 ILE B N 1
ATOM 4996 N N B ILE B 1 314 ? -75.726 3.019 -33.686 0.50 30.35 309 ILE B N 1
ATOM 4997 C CA A ILE B 1 314 ? -75.878 3.829 -34.866 0.50 33.00 309 ILE B CA 1
ATOM 4998 C CA B ILE B 1 314 ? -75.846 3.840 -34.880 0.50 33.60 309 ILE B CA 1
ATOM 4999 C C A ILE B 1 314 ? -76.576 5.128 -34.480 0.50 33.99 309 ILE B C 1
ATOM 5000 C C B ILE B 1 314 ? -76.563 5.124 -34.482 0.50 34.23 309 ILE B C 1
ATOM 50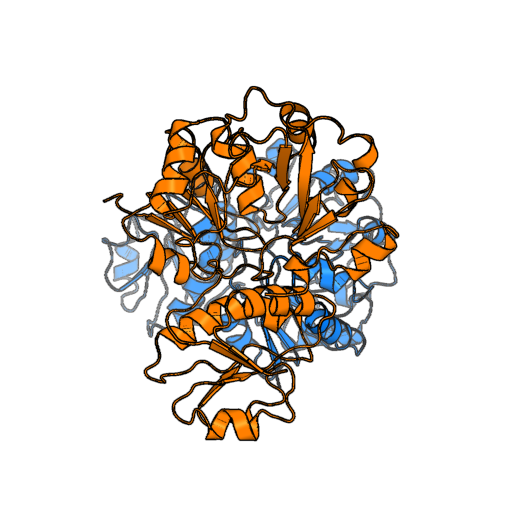01 O O A ILE B 1 314 ? -77.681 5.089 -33.937 0.50 37.95 309 ILE B O 1
ATOM 5002 O O B ILE B 1 314 ? -77.665 5.067 -33.935 0.50 37.94 309 ILE B O 1
ATOM 5011 N N . VAL B 1 315 ? -75.927 6.267 -34.763 1.00 31.41 310 VAL B N 1
ATOM 5012 C CA . VAL B 1 315 ? -76.455 7.569 -34.374 1.00 36.40 310 VAL B CA 1
ATOM 5013 C C . VAL B 1 315 ? -76.778 8.397 -35.618 1.00 31.33 310 VAL B C 1
ATOM 5014 O O . VAL B 1 315 ? -75.940 8.559 -36.501 1.00 31.95 310 VAL B O 1
ATOM 5018 N N . GLU B 1 316 ? -78.006 8.918 -35.665 1.00 33.11 311 GLU B N 1
ATOM 5019 C CA . GLU B 1 316 ? -78.399 9.900 -36.663 1.00 37.53 311 GLU B CA 1
ATOM 5020 C C . GLU B 1 316 ? -77.546 11.157 -36.538 1.00 37.35 311 GLU B C 1
ATOM 5021 O O . GLU B 1 316 ? -77.388 11.679 -35.437 1.00 33.51 311 GLU B O 1
ATOM 5027 N N . GLY B 1 317 ? -77.007 11.626 -37.674 1.00 40.53 312 GLY B N 1
ATOM 5028 C CA . GLY B 1 317 ? -76.324 12.911 -37.743 1.00 37.96 312 GLY B CA 1
ATOM 5029 C C . GLY B 1 317 ? -77.311 14.064 -37.568 1.00 36.72 312 GLY B C 1
ATOM 5030 O O . GLY B 1 317 ? -78.495 13.907 -37.864 1.00 36.19 312 GLY B O 1
ATOM 5031 N N . PHE B 1 318 ? -76.814 15.212 -37.085 1.00 38.51 313 PHE B N 1
ATOM 5032 C CA . PHE B 1 318 ? -77.650 16.387 -36.878 1.00 40.96 313 PHE B CA 1
ATOM 5033 C C . PHE B 1 318 ? -77.091 17.575 -37.658 1.00 38.41 313 PHE B C 1
ATOM 5034 O O . PHE B 1 318 ? -75.924 17.583 -38.042 1.00 36.94 313 PHE B O 1
ATOM 5042 N N . GLU B 1 319 ? -77.954 18.570 -37.878 1.00 42.74 314 GLU B N 1
ATOM 5043 C CA . GLU B 1 319 ? -77.576 19.853 -38.460 1.00 48.48 314 GLU B CA 1
ATOM 5044 C C . GLU B 1 319 ? -76.405 20.467 -37.686 1.00 49.94 314 GLU B C 1
ATOM 5045 O O . GLU B 1 319 ? -76.433 20.523 -36.460 1.00 50.61 314 GLU B O 1
ATOM 5051 N N . GLU B 1 320 ? -75.375 20.930 -38.408 1.00 44.45 315 GLU B N 1
ATOM 5052 C CA . GLU B 1 320 ? -74.155 21.449 -37.806 1.00 48.09 315 GLU B CA 1
ATOM 5053 C C . GLU B 1 320 ? -74.344 22.936 -37.489 1.00 53.86 315 GLU B C 1
ATOM 5054 O O . GLU B 1 320 ? -73.585 23.779 -37.965 1.00 55.19 315 GLU B O 1
ATOM 5060 N N . ARG B 1 321 ? -75.371 23.236 -36.674 1.00 52.38 316 ARG B N 1
ATOM 5061 C CA . ARG B 1 321 ? -75.802 24.592 -36.371 1.00 53.36 316 ARG B CA 1
ATOM 5062 C C . ARG B 1 321 ? -76.438 24.637 -34.986 1.00 55.01 316 ARG B C 1
ATOM 5063 O O . ARG B 1 321 ? -77.064 23.668 -34.555 1.00 53.01 316 ARG B O 1
ATOM 5071 N N . GLY B 1 322 ? -76.267 25.778 -34.305 1.00 42.83 317 GLY B N 1
ATOM 5072 C CA . GLY B 1 322 ? -76.837 25.984 -32.984 1.00 40.06 317 GLY B CA 1
ATOM 5073 C C . GLY B 1 322 ? -76.250 24.990 -31.984 1.00 36.68 317 GLY B C 1
ATOM 5074 O O . GLY B 1 322 ? -75.065 24.665 -32.049 1.00 31.08 317 GLY B O 1
ATOM 5075 N N . ILE B 1 323 ? -77.090 24.512 -31.059 1.00 38.90 318 ILE B N 1
ATOM 5076 C CA . ILE B 1 323 ? -76.638 23.574 -30.043 1.00 39.79 318 ILE B CA 1
ATOM 5077 C C . ILE B 1 323 ? -76.177 22.271 -30.703 1.00 35.78 318 ILE B C 1
ATOM 5078 O O . ILE B 1 323 ? -75.256 21.623 -30.214 1.00 32.44 318 ILE B O 1
ATOM 5083 N N . LEU B 1 324 ? -76.812 21.886 -31.818 1.00 35.54 319 LEU B N 1
ATOM 5084 C CA . LEU B 1 324 ? -76.485 20.635 -32.484 1.00 33.73 319 LEU B CA 1
ATOM 5085 C C . LEU B 1 324 ? -75.067 20.645 -33.051 1.00 37.49 319 LEU B C 1
ATOM 5086 O O . LEU B 1 324 ? -74.498 19.582 -33.303 1.00 35.11 319 LEU B O 1
ATOM 5091 N N . PHE B 1 325 ? -74.482 21.833 -33.251 1.00 37.64 320 PHE B N 1
ATOM 5092 C CA . PHE B 1 325 ? -73.088 21.893 -33.655 1.00 36.88 320 PHE B CA 1
ATOM 5093 C C . PHE B 1 325 ? -72.217 21.286 -32.550 1.00 33.30 320 PHE B C 1
ATOM 5094 O O . PHE B 1 325 ? -71.245 20.592 -32.832 1.00 36.02 320 PHE B O 1
ATOM 5102 N N . ALA B 1 326 ? -72.572 21.553 -31.286 1.00 32.90 321 ALA B N 1
ATOM 5103 C CA . ALA B 1 326 ? -71.866 20.991 -30.148 1.00 33.58 321 ALA B CA 1
ATOM 5104 C C . ALA B 1 326 ? -72.104 19.477 -30.073 1.00 28.23 321 ALA B C 1
ATOM 5105 O O . ALA B 1 326 ? -71.173 18.698 -29.865 1.00 29.37 321 ALA B O 1
ATOM 5107 N N . VAL B 1 327 ? -73.354 19.052 -30.244 1.00 27.53 322 VAL B N 1
ATOM 5108 C CA . VAL B 1 327 ? -73.656 17.632 -30.206 1.00 30.22 322 VAL B CA 1
ATOM 5109 C C . VAL B 1 327 ? -72.779 16.904 -31.226 1.00 30.79 322 VAL B C 1
ATOM 5110 O O . VAL B 1 327 ? -72.168 15.888 -30.891 1.00 28.57 322 VAL B O 1
ATOM 5114 N N . MET B 1 328 ? -72.713 17.427 -32.466 1.00 31.32 323 MET B N 1
ATOM 5115 C CA . MET B 1 328 ? -71.988 16.771 -33.547 1.00 29.62 323 MET B CA 1
ATOM 5116 C C . MET B 1 328 ? -70.487 16.748 -33.274 1.00 32.19 323 MET B C 1
ATOM 5117 O O . MET B 1 328 ? -69.804 15.792 -33.638 1.00 31.22 323 MET B O 1
ATOM 5122 N N . ASN B 1 329 ? -69.978 17.802 -32.633 1.00 32.70 324 ASN B N 1
ATOM 5123 C CA . ASN B 1 329 ? -68.581 17.854 -32.241 1.00 29.75 324 ASN B CA 1
ATOM 5124 C C . ASN B 1 329 ? -68.259 16.666 -31.326 1.00 37.23 324 ASN B C 1
ATOM 5125 O O . ASN B 1 329 ? -67.213 16.035 -31.476 1.00 35.03 324 ASN B O 1
ATOM 5130 N N . ARG B 1 330 ? -69.160 16.364 -30.380 1.00 34.13 325 ARG B N 1
ATOM 5131 C CA . ARG B 1 330 ? -68.922 15.305 -29.403 1.00 32.75 325 ARG B CA 1
ATOM 5132 C C . ARG B 1 330 ? -68.998 13.944 -30.098 1.00 29.75 325 ARG B C 1
ATOM 5133 O O . ARG B 1 330 ? -68.108 13.111 -29.944 1.00 32.16 325 ARG B O 1
ATOM 5141 N N . LEU B 1 331 ? -70.071 13.741 -30.863 1.00 29.94 326 LEU B N 1
ATOM 5142 C CA . LEU B 1 331 ? -70.286 12.505 -31.596 1.00 37.11 326 LEU B CA 1
ATOM 5143 C C . LEU B 1 331 ? -69.145 12.208 -32.570 1.00 39.47 326 LEU B C 1
ATOM 5144 O O . LEU B 1 331 ? -68.715 11.063 -32.670 1.00 36.66 326 LEU B O 1
ATOM 5149 N N . ARG B 1 332 ? -68.643 13.216 -33.289 1.00 40.55 327 ARG B N 1
ATOM 5150 C CA . ARG B 1 332 ? -67.546 12.981 -34.216 1.00 39.62 327 ARG B CA 1
ATOM 5151 C C . ARG B 1 332 ? -66.301 12.507 -33.470 1.00 42.49 327 ARG B C 1
ATOM 5152 O O . ARG B 1 332 ? -65.575 11.661 -33.979 1.00 39.58 327 ARG B O 1
ATOM 5160 N N . LYS B 1 333 ? -66.046 13.043 -32.270 1.00 39.12 328 LYS B N 1
ATOM 5161 C CA . LYS B 1 333 ? -64.887 12.607 -31.505 1.00 43.97 328 LYS B CA 1
ATOM 5162 C C . LYS B 1 333 ? -65.094 11.181 -30.983 1.00 42.04 328 LYS B C 1
ATOM 5163 O O . LYS B 1 333 ? -64.115 10.488 -30.736 1.00 42.84 328 LYS B O 1
ATOM 5169 N N . ALA B 1 334 ? -66.353 10.749 -30.819 1.00 40.38 329 ALA B N 1
ATOM 5170 C CA . ALA B 1 334 ? -66.681 9.450 -30.240 1.00 41.07 329 ALA B CA 1
ATOM 5171 C C . ALA B 1 334 ? -66.815 8.346 -31.295 1.00 44.85 329 ALA B C 1
ATOM 5172 O O . ALA B 1 334 ? -66.653 7.174 -30.978 1.00 42.10 329 ALA B O 1
ATOM 5174 N N . ALA B 1 335 ? -67.111 8.711 -32.546 1.00 41.20 330 ALA B N 1
ATOM 5175 C CA . ALA B 1 335 ? -67.507 7.740 -33.553 1.00 39.62 330 ALA B CA 1
ATOM 5176 C C . ALA B 1 335 ? -66.329 6.843 -33.927 1.00 44.06 330 ALA B C 1
ATOM 5177 O O . ALA B 1 335 ? -65.189 7.290 -33.946 1.00 43.31 330 ALA B O 1
ATOM 5179 N N . THR B 1 336 ? -66.610 5.568 -34.224 1.00 44.82 331 THR B N 1
ATOM 5180 C CA . THR B 1 336 ? -65.595 4.677 -34.764 1.00 43.99 331 THR B CA 1
ATOM 5181 C C . THR B 1 336 ? -65.658 4.733 -36.287 1.00 42.82 331 THR B C 1
ATOM 5182 O O . THR B 1 336 ? -64.679 4.419 -36.950 1.00 45.17 331 THR B O 1
ATOM 5186 N N . GLU B 1 337 ? -66.813 5.132 -36.829 1.00 44.34 332 GLU B N 1
ATOM 5187 C CA . GLU B 1 337 ? -66.956 5.367 -38.256 1.00 44.64 332 GLU B CA 1
ATOM 5188 C C . GLU B 1 337 ? -67.945 6.512 -38.464 1.00 42.28 332 GLU B C 1
ATOM 5189 O O . GLU B 1 337 ? -68.976 6.566 -37.792 1.00 38.03 332 GLU B O 1
ATOM 5195 N N . ILE B 1 338 ? -67.612 7.414 -39.402 1.00 41.86 333 ILE B N 1
ATOM 5196 C CA . ILE B 1 338 ? -68.510 8.478 -39.835 1.00 42.92 333 ILE B CA 1
ATOM 5197 C C . ILE B 1 338 ? -68.925 8.201 -41.283 1.00 42.40 333 ILE B C 1
ATOM 5198 O O . ILE B 1 338 ? -68.071 8.027 -42.144 1.00 43.87 333 ILE B O 1
ATOM 5203 N N . VAL B 1 339 ? -70.238 8.163 -41.538 1.00 40.12 334 VAL B N 1
ATOM 5204 C CA . VAL B 1 339 ? -70.790 7.904 -42.858 1.00 43.27 334 VAL B CA 1
ATOM 5205 C C . VAL B 1 339 ? -71.279 9.224 -43.464 1.00 52.14 334 VAL B C 1
ATOM 5206 O O . VAL B 1 339 ? -72.371 9.695 -43.132 1.00 46.12 334 VAL B O 1
ATOM 5210 N N . ARG B 1 340 ? -70.461 9.811 -44.354 1.00 57.99 335 ARG B N 1
ATOM 5211 C CA . ARG B 1 340 ? -70.773 11.090 -44.982 1.00 59.87 335 ARG B CA 1
ATOM 5212 C C . ARG B 1 340 ? -71.336 10.850 -46.393 1.00 65.45 335 ARG B C 1
ATOM 5213 O O . ARG B 1 340 ? -71.210 9.702 -46.877 1.00 83.49 335 ARG B O 1
#

Secondary structure (DSSP, 8-state):
--EEEE--SSS--HHHHHHHHHHHHTT--EEE--SSS-EEEEETT-HHHHHHHHHHHT--TTSPPEEE-SSHHHHHHHEES-GGGHHHHHHH-SSSEEEEEEE--SSS-HHHHTT-SEEEEE--S-HHHHHHHHHH-S-EE--BSS-TTSPPPSSHHHHHHHHTTT-SEEEE--S-SS-SPPEEEE-SSSS-EEEE--SS-HHHHHHH-TT-B--HHHH------SS-EEEESSGGGHHHHHHHS-SEEEEEEGGGSTT-SSEEEEEBTTBHHHHHHHHHHHHHHHTTSS-SEEEEE---SSHHHHHHHHHHHHH-SEEE-/----EEEE--SSS--HHHHHHHHHHHHTT--EEE--SSS-EEEEETT-HHHHHHHHHHHT--TTSPPEEE-S-HHHHHHHEES-GGGHHHHHHH-SSSEEEEEEE--SSS-HHHHTT-SEEEEE----HHHHHHHHHH-S-EEE-BSSSTTSPPPSSHHHHHHHHTTT-SEEEE--S-SS-SPPEEEE-SSSS-EEEE--SS-HHHHHHH-TT-B--HHHH------SS-EEEESSGGGHHHHHHH--SEEEEEEGGGGGG-SSEEEEE-SSSHHHHHHHHHHHHHHHTTSS-SEEEEE---SSTHHHHHHHHHHHH-SEEE-

InterPro domains:
  IPR005145 Threonylcarbamoyl-AMP synthase, C-terminal domain [PF03481] (201-330)
  IPR006070 Threonylcarbamoyl-AMP synthase-like domain [PF01300] (22-198)
  IPR006070 Threonylcarbamoyl-AMP synthase-like domain [PS51163] (14-200)
  IPR006070 Threonylcarbamoyl-AMP synthase-like domain [TIGR00057] (10-207)
  IPR010923 tRNA threonylcarbamoyladenosine biosynthesis protein SUA5 [PIRSF004930] (1-333)
  IPR017945 DHBP synthase RibB-like alpha/beta domain superfamily [SSF55821] (5-211)
  IPR038385 Threonylcarbamoyl-AMP synthase, C-terminal domain superfamily [G3DSA:3.40.50.11030] (215-335)
  IPR050156 Threonylcarbamoyl-AMP synthase, SUA5 [PTHR17490] (13-208)

Solvent-accessible surface area: 26693 Å² total; per-residue (Å²): 142,16,117,57,33,145,10,25,26,16,62,8,43,86,103,19,0,107,46,0,5,99,27,0,164,106,8,38,7,0,0,0,1,3,0,4,9,0,5,0,0,0,15,0,41,41,68,108,1,0,88,88,0,6,145,36,2,119,38,78,76,114,46,51,2,26,0,10,0,55,30,62,170,13,0,98,88,0,0,65,28,17,104,105,42,47,118,14,0,129,119,32,12,68,2,16,0,0,0,22,4,121,42,88,7,161,136,3,14,64,26,0,1,18,123,83,97,30,2,15,0,5,4,0,18,4,31,0,0,39,63,0,0,104,58,9,49,68,1,0,0,4,12,25,0,7,30,34,27,34,0,1,0,3,23,26,139,10,0,64,74,12,0,102,61,107,9,108,0,0,0,13,12,24,91,3,14,26,0,0,8,2,0,25,0,13,14,49,128,179,98,16,21,0,55,43,2,2,13,10,42,18,75,94,0,107,122,50,36,118,107,17,51,30,33,76,103,0,100,113,59,119,27,30,15,126,62,48,1,4,0,0,61,42,60,119,78,17,111,101,1,26,140,128,28,100,69,33,0,0,0,0,0,74,86,50,55,132,126,28,139,62,84,19,54,6,12,16,72,147,33,37,92,31,0,1,62,62,0,1,12,2,2,1,89,1,10,111,94,60,41,89,45,0,0,0,0,6,20,102,73,146,19,4,11,14,1,0,2,8,1,1,13,68,7,22,101,62,37,16,161,216,16,87,27,106,57,36,154,10,26,23,12,67,7,58,82,103,16,0,106,72,0,6,98,34,0,161,108,8,36,6,0,0,0,2,3,0,4,9,0,4,0,0,0,16,0,36,43,75,102,1,0,86,90,0,13,168,36,2,118,37,73,76,116,48,47,2,24,0,10,0,58,28,61,166,15,0,100,73,0,0,63,28,21,99,108,44,49,115,17,0,127,124,33,12,68,2,15,0,0,0,20,4,122,38,82,9,146,100,3,14,69,29,0,1,16,124,84,98,30,2,15,0,5,4,0,18,4,31,0,0,38,62,0,0,103,57,9,48,63,2,0,0,2,12,24,0,8,31,30,21,38,0,1,0,4,23,26,132,8,0,63,78,13,0,94,19,93,3,91,0,0,0,15,11,25,95,3,12,27,0,0,8,2,0,24,0,10,20,49,128,177,95,18,22,0,56,42,2,3,12,11,51,15,74,92,0,104,126,55,32,117,105,16,60,26,30,84,106,0,95,115,59,124,36,33,15,129,33,47,0,3,0,0,55,39,59,124,68,12,118,110,5,35,154,139,27,103,64,25,4,0,0,0,0,72,94,55,58,145,124,22,149,56,84,14,47,2,12,15,73,127,30,38,78,28,0,0,55,56,0,1,27,4,2,0,90,0,22,118,66,79,70,89,44,0,0,0,0,6,17,104,78,148,17,4,10,14,1,0,1,8,1,1,11,72,8,22,97,63,38,18,161

Radius of gyration: 26.74 Å; Cα contacts (8 Å, |Δi|>4): 1510; chains: 2; bounding box: 67×60×74 Å

Foldseek 3Di:
DADEAEAAFPDGDVVQLVVVLVCLVVLFWEWEDFLAFIWIKHFQLDPVSLVLQCVLLVHDLQDAWAWEAQDVVVVVQWFPDCVVCVVVCVVAPQHQEKEKGFTDHPSRPCSRVVVDRIHIYHHTPTCSQNSSRVSSPGIITIDFQARWLAAGHQFVVRNCVRDVVNGHYYYGNGGRNQLHHGFYWYDHDPAIETPAAAQCHPVNVCVVGVRYHYDPLLQAARNAAPAAEEEEAPCVCVVVVCVVFVQEAEEEDPVCQVVDDRYDHQYHPVDCSSNRSRVSVSRHVRSPPPTRYYYYYQDDCGRRSVNVNSNRNHHHPYYHD/DQQADEAEAAQPDGDVVQLLVVLVCLVVLFWEWEAFLAFIWIWHFQLDPVSLVLQCVLQVHDQQDAWEWEAQDPVLCVQFFPPCVVPVVVCVVAPQHQEKEKGFTPHPSRDCSRGSVDRIHIYHHTPTVSQNSSNVSSVGIITIDFQARWLAAGHQFVVRNCVRAPVNGHYYYGNGGRNQLHHGFYWYPHDPAIEGPADAQCWPVVVCVVGVRYHYDPLQQAARNAAPAAEEEEQPCVCVVVVCVVQVQEAEADDPVCVVVDDHYDHQYHPVPVSSNSRRVSVRRVVRNVDPRRYYYYYQDDCGRRSVNVNSSSRHHHPHYHD

Organism: Thermotoga maritima (strain ATCC 43589 / DSM 3109 / JCM 10099 / NBRC 100826 / MSB8) (NCBI:txid243274)